Protein AF-A0A485KS91-F1 (afdb_monomer_lite)

Structure (mmCIF, N/CA/C/O backbone):
data_AF-A0A485KS91-F1
#
_entry.id   AF-A0A485KS91-F1
#
loop_
_atom_site.group_PDB
_atom_site.id
_atom_site.type_symbol
_atom_site.label_atom_id
_atom_site.label_alt_id
_atom_site.label_comp_id
_atom_site.label_asym_id
_atom_site.label_entity_id
_atom_site.label_seq_id
_atom_site.pdbx_PDB_ins_code
_atom_site.Cartn_x
_atom_site.Cartn_y
_atom_site.Cartn_z
_atom_site.occupancy
_atom_site.B_iso_or_equiv
_atom_site.auth_seq_id
_atom_site.auth_comp_id
_atom_site.auth_asym_id
_atom_site.auth_atom_id
_atom_site.pdbx_PDB_model_num
ATOM 1 N N . MET A 1 1 ? -3.637 -20.457 -7.584 1.00 30.22 1 MET A N 1
ATOM 2 C CA . MET A 1 1 ? -2.770 -21.429 -8.260 1.00 30.22 1 MET A CA 1
ATOM 3 C C . MET A 1 1 ? -2.243 -20.783 -9.524 1.00 30.22 1 MET A C 1
ATOM 5 O O . MET A 1 1 ? -2.980 -20.598 -10.478 1.00 30.22 1 MET A O 1
ATOM 9 N N . SER A 1 2 ? -0.973 -20.386 -9.481 1.00 27.83 2 SER A N 1
ATOM 10 C CA . SER A 1 2 ? -0.153 -20.321 -10.683 1.00 27.83 2 SER A CA 1
ATOM 11 C C . SER A 1 2 ? 0.082 -21.773 -11.087 1.00 27.83 2 SER A C 1
ATOM 13 O O . SER A 1 2 ? 0.839 -22.491 -10.432 1.00 27.83 2 SER A O 1
ATOM 15 N N . ALA A 1 3 ? -0.664 -22.243 -12.081 1.00 20.45 3 ALA A N 1
ATOM 16 C CA . ALA A 1 3 ? -0.279 -23.427 -12.821 1.00 20.45 3 ALA A CA 1
ATOM 17 C C . ALA A 1 3 ? 0.525 -22.928 -14.017 1.00 20.45 3 ALA A C 1
ATOM 19 O O . ALA A 1 3 ? 0.034 -22.234 -14.902 1.00 20.45 3 ALA A O 1
ATOM 20 N N . LYS A 1 4 ? 1.812 -23.235 -13.964 1.00 26.86 4 LYS A N 1
ATOM 21 C CA . LYS A 1 4 ? 2.816 -22.945 -14.972 1.00 26.86 4 LYS A CA 1
ATOM 22 C C . LYS A 1 4 ? 2.454 -23.697 -16.262 1.00 26.86 4 LYS A C 1
ATOM 24 O O . LYS A 1 4 ? 2.899 -24.825 -16.448 1.00 26.86 4 LYS A O 1
ATOM 29 N N . VAL A 1 5 ? 1.648 -23.092 -17.134 1.00 25.73 5 VAL A N 1
ATOM 30 C CA . VAL A 1 5 ? 1.474 -23.547 -18.522 1.00 25.73 5 VAL A CA 1
ATOM 31 C C . VAL A 1 5 ? 2.518 -22.821 -19.383 1.00 25.73 5 VAL A C 1
ATOM 33 O O . VAL A 1 5 ? 2.628 -21.599 -19.273 1.00 25.73 5 VAL A O 1
ATOM 36 N N . PRO A 1 6 ? 3.342 -23.516 -20.192 1.00 28.61 6 PRO A N 1
ATOM 37 C CA . PRO A 1 6 ? 4.528 -22.910 -20.802 1.00 28.61 6 PRO A CA 1
ATOM 38 C C . PRO A 1 6 ? 4.264 -21.980 -21.990 1.00 28.61 6 PRO A C 1
ATOM 40 O O . PRO A 1 6 ? 5.228 -21.443 -22.529 1.00 28.61 6 PRO A O 1
ATOM 43 N N . HIS A 1 7 ? 3.022 -21.773 -22.422 1.00 35.44 7 HIS A N 1
ATOM 44 C CA . HIS A 1 7 ? 2.763 -21.055 -23.663 1.00 35.44 7 HIS A CA 1
ATOM 45 C C . HIS A 1 7 ? 1.619 -20.049 -23.514 1.00 35.44 7 HIS A C 1
ATOM 47 O O . HIS A 1 7 ? 0.495 -20.399 -23.179 1.00 35.44 7 HIS A O 1
ATOM 53 N N . GLU A 1 8 ? 1.995 -18.795 -23.778 1.00 34.09 8 GLU A N 1
ATOM 54 C CA . GLU A 1 8 ? 1.166 -17.645 -24.147 1.00 34.09 8 GLU A CA 1
ATOM 55 C C . GLU A 1 8 ? 0.417 -16.907 -23.028 1.00 34.09 8 GLU A C 1
ATOM 57 O O . GLU A 1 8 ? -0.691 -17.233 -22.616 1.00 34.09 8 GLU A O 1
ATOM 62 N N . ARG A 1 9 ? 0.998 -15.762 -22.628 1.00 35.72 9 ARG A N 1
ATOM 63 C CA . ARG A 1 9 ? 0.325 -14.714 -21.840 1.00 35.72 9 ARG A CA 1
ATOM 64 C C . ARG A 1 9 ? -0.867 -14.056 -22.584 1.00 35.72 9 ARG A C 1
ATOM 66 O O . ARG A 1 9 ? -1.524 -13.193 -22.015 1.00 35.72 9 ARG A O 1
ATOM 73 N N . SER A 1 10 ? -1.155 -14.452 -23.828 1.00 37.03 10 SER A N 1
ATOM 74 C CA . SER A 1 10 ? -2.226 -13.889 -24.668 1.00 37.03 10 SER A CA 1
ATOM 75 C C . SER A 1 10 ? -3.634 -14.190 -24.134 1.00 37.03 10 SER A C 1
ATOM 77 O O . SER A 1 10 ? -4.524 -13.350 -24.232 1.00 37.03 10 SER A O 1
ATOM 79 N N . ASN A 1 11 ? -3.834 -15.345 -23.492 1.00 38.91 11 ASN A N 1
ATOM 80 C CA . ASN A 1 11 ? -5.163 -15.764 -23.025 1.00 38.91 11 ASN A CA 1
ATOM 81 C C . ASN A 1 11 ? -5.662 -15.001 -21.785 1.00 38.91 11 ASN A C 1
ATOM 83 O O . ASN A 1 11 ? -6.850 -15.044 -21.488 1.00 38.91 11 ASN A O 1
ATOM 87 N N . TYR A 1 12 ? -4.790 -14.286 -21.066 1.00 47.03 12 TYR A N 1
ATOM 88 C CA . TYR A 1 12 ? -5.179 -13.552 -19.852 1.00 47.03 12 TYR A CA 1
ATOM 89 C C . TYR A 1 12 ? -5.854 -12.211 -20.161 1.00 47.03 12 TYR A C 1
ATOM 91 O O . TYR A 1 12 ? -6.777 -11.802 -19.462 1.00 47.03 12 TYR A O 1
ATOM 99 N N . LEU A 1 13 ? -5.411 -11.531 -21.223 1.00 53.94 13 LEU A N 1
ATOM 100 C CA . LEU A 1 13 ? -6.015 -10.275 -21.678 1.00 53.94 13 LEU A CA 1
ATOM 101 C C . LEU A 1 13 ? -7.386 -10.510 -22.293 1.00 53.94 13 LEU A C 1
ATOM 103 O O . LEU A 1 13 ? -8.278 -9.687 -22.157 1.00 53.94 13 LEU A O 1
ATOM 107 N N . GLU A 1 14 ? -7.547 -11.648 -22.949 1.00 62.72 14 GLU A N 1
ATOM 108 C CA . GLU A 1 14 ? -8.769 -12.032 -23.629 1.00 62.72 14 GLU A CA 1
ATOM 109 C C . GLU A 1 14 ? -9.978 -12.077 -22.673 1.00 62.72 14 GLU A C 1
ATOM 111 O O . GLU A 1 14 ? -11.034 -11.555 -23.013 1.00 62.72 14 GLU A O 1
ATOM 116 N N . THR A 1 15 ? -9.816 -12.583 -21.445 1.00 64.38 15 THR A N 1
ATOM 117 C CA . THR A 1 15 ? -10.861 -12.542 -20.401 1.00 64.38 15 THR A CA 1
ATOM 118 C C . THR A 1 15 ? -11.229 -11.111 -19.999 1.00 64.38 15 THR A C 1
ATOM 120 O O . THR A 1 15 ? -12.407 -10.788 -19.863 1.00 64.38 15 THR A O 1
ATOM 123 N N . LEU A 1 16 ? -10.242 -10.223 -19.839 1.00 65.56 16 LEU A N 1
ATOM 124 C CA . LEU A 1 16 ? -10.481 -8.795 -19.582 1.00 65.56 16 LEU A CA 1
ATOM 125 C C . LEU A 1 16 ? -11.252 -8.153 -20.737 1.00 65.56 16 LEU A C 1
ATOM 127 O O . LEU A 1 16 ? -12.262 -7.493 -20.531 1.00 65.56 16 LEU A O 1
ATOM 131 N N . LEU A 1 17 ? -10.796 -8.396 -21.961 1.00 71.19 17 LEU A N 1
ATOM 132 C CA . LEU A 1 17 ? -11.349 -7.823 -23.182 1.00 71.19 17 LEU A CA 1
ATOM 133 C C . LEU A 1 17 ? -12.753 -8.364 -23.500 1.00 71.19 17 LEU A C 1
ATOM 135 O O . LEU A 1 17 ? -13.512 -7.674 -24.169 1.00 71.19 17 LEU A O 1
ATOM 139 N N . ARG A 1 18 ? -13.144 -9.542 -22.998 1.00 71.12 18 ARG A N 1
ATOM 140 C CA . ARG A 1 18 ? -14.531 -10.037 -23.073 1.00 71.12 18 ARG A CA 1
ATOM 141 C C . ARG A 1 18 ? -15.462 -9.401 -22.047 1.00 71.12 18 ARG A C 1
ATOM 143 O O . ARG A 1 18 ? -16.634 -9.229 -22.343 1.00 71.12 18 ARG A O 1
ATOM 150 N N . ASN A 1 19 ? -14.963 -9.039 -20.866 1.00 69.81 19 ASN A N 1
ATOM 151 C CA . ASN A 1 19 ? -15.796 -8.556 -19.756 1.00 69.81 19 ASN A CA 1
ATOM 152 C C . ASN A 1 19 ? -15.878 -7.020 -19.645 1.00 69.81 19 ASN A C 1
ATOM 154 O O . ASN A 1 19 ? -16.590 -6.496 -18.789 1.00 69.81 19 ASN A O 1
ATOM 158 N N . VAL A 1 20 ? -15.163 -6.288 -20.502 1.00 74.69 20 VAL A N 1
ATOM 159 C CA . VAL A 1 20 ? -15.198 -4.819 -20.576 1.00 74.69 20 VAL A CA 1
ATOM 160 C C . VAL A 1 20 ? -16.303 -4.358 -21.522 1.00 74.69 20 VAL A C 1
ATOM 162 O O . VAL A 1 20 ? -16.366 -4.840 -22.649 1.00 74.69 20 VAL A O 1
ATOM 165 N N . ASP A 1 21 ? -17.112 -3.380 -21.101 1.00 78.94 21 ASP A N 1
ATOM 166 C CA . ASP A 1 21 ? -18.030 -2.651 -21.987 1.00 78.94 21 ASP A CA 1
ATOM 167 C C . ASP A 1 21 ? -17.218 -1.818 -22.989 1.00 78.94 21 ASP A C 1
ATOM 169 O O . ASP A 1 21 ? -16.672 -0.759 -22.662 1.00 78.94 21 ASP A O 1
ATOM 173 N N . TRP A 1 22 ? -17.133 -2.305 -24.227 1.00 79.38 22 TRP A N 1
ATOM 174 C CA . TRP A 1 22 ? -16.358 -1.655 -25.281 1.00 79.38 22 TRP A CA 1
ATOM 175 C C . TRP A 1 22 ? -16.925 -0.310 -25.709 1.00 79.38 22 TRP A C 1
ATOM 177 O O . TRP A 1 22 ? -16.159 0.536 -26.164 1.00 79.38 22 TRP A O 1
ATOM 187 N N . THR A 1 23 ? -18.230 -0.080 -25.564 1.00 79.06 23 THR A N 1
ATOM 188 C CA . THR A 1 23 ? -18.823 1.206 -25.938 1.00 79.06 23 THR A CA 1
ATOM 189 C C . THR A 1 23 ? -18.396 2.298 -24.966 1.00 79.06 23 THR A C 1
ATOM 191 O O . THR A 1 23 ? -17.876 3.330 -25.398 1.00 79.06 23 THR A O 1
ATOM 194 N N . ALA A 1 24 ? -18.498 2.040 -23.659 1.00 78.00 24 ALA A N 1
ATOM 195 C CA . ALA A 1 24 ? -18.000 2.943 -22.626 1.00 78.00 24 ALA A CA 1
ATOM 196 C C . ALA A 1 24 ? -16.467 3.076 -22.675 1.00 78.00 24 ALA A C 1
ATOM 198 O O . ALA A 1 24 ? -15.927 4.181 -22.591 1.00 78.00 24 ALA A O 1
ATOM 199 N N . PHE A 1 25 ? -15.754 1.964 -22.877 1.00 74.94 25 PHE A N 1
ATOM 200 C CA . PHE A 1 25 ? -14.295 1.949 -22.948 1.00 74.94 25 PHE A CA 1
ATOM 201 C C . PHE A 1 25 ? -13.754 2.751 -24.135 1.00 74.94 25 PHE A C 1
ATOM 203 O O . PHE A 1 25 ? -12.851 3.567 -23.946 1.00 74.94 25 PHE A O 1
ATOM 210 N N . LEU A 1 26 ? -14.300 2.570 -25.343 1.00 78.12 26 LEU A N 1
ATOM 211 C CA . LEU A 1 26 ? -13.877 3.321 -26.530 1.00 78.12 26 LEU A CA 1
ATOM 212 C C . LEU A 1 26 ? -14.284 4.795 -26.451 1.00 78.12 26 LEU A C 1
ATOM 214 O O . LEU A 1 26 ? -13.538 5.643 -26.939 1.00 78.12 26 LEU A O 1
ATOM 218 N N . ALA A 1 27 ? -15.409 5.121 -25.808 1.00 77.44 27 ALA A N 1
ATOM 219 C CA . ALA A 1 27 ? -15.790 6.510 -25.561 1.00 77.44 27 ALA A CA 1
ATOM 220 C C . ALA A 1 27 ? -14.779 7.231 -24.651 1.00 77.44 27 ALA A C 1
ATOM 222 O O . ALA A 1 27 ? -14.440 8.384 -24.911 1.00 77.44 27 ALA A O 1
ATOM 223 N N . ALA A 1 28 ? -14.262 6.547 -23.625 1.00 70.88 28 ALA A N 1
ATOM 224 C CA . ALA A 1 28 ? -13.275 7.109 -22.704 1.00 70.88 28 ALA A CA 1
ATOM 225 C C . ALA A 1 28 ? -11.830 7.064 -23.243 1.00 70.88 28 ALA A C 1
ATOM 227 O O . ALA A 1 28 ? -11.060 7.992 -23.022 1.00 70.88 28 ALA A O 1
ATOM 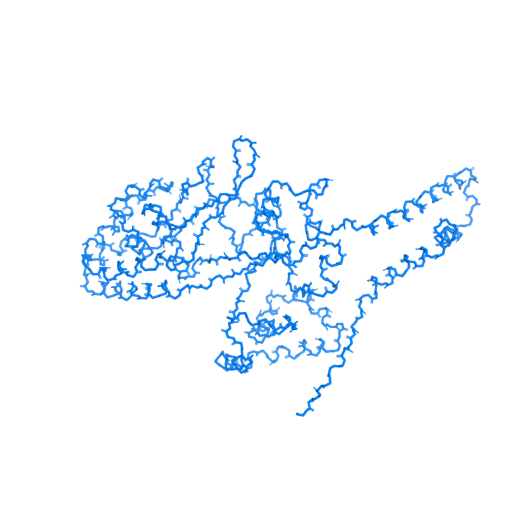228 N N . ASN A 1 29 ? -11.452 6.005 -23.969 1.00 68.31 29 ASN A N 1
ATOM 229 C CA . ASN A 1 29 ? -10.050 5.693 -24.279 1.00 68.31 29 ASN A CA 1
ATOM 230 C C . ASN A 1 29 ? -9.739 5.565 -25.778 1.00 68.31 29 ASN A C 1
ATOM 232 O O . ASN A 1 29 ? -8.608 5.235 -26.135 1.00 68.31 29 ASN A O 1
ATOM 236 N N . GLY A 1 30 ? -10.704 5.806 -26.670 1.00 68.38 30 GLY A N 1
ATOM 237 C CA . GLY A 1 30 ? -10.614 5.462 -28.093 1.00 68.38 30 GLY A CA 1
ATOM 238 C C . GLY A 1 30 ? -9.370 5.998 -28.803 1.00 68.38 30 GLY A C 1
ATOM 239 O O . GLY A 1 30 ? -8.715 5.251 -29.525 1.00 68.38 30 GLY A O 1
ATOM 240 N N . ALA A 1 31 ? -8.979 7.249 -28.543 1.00 62.94 31 ALA A N 1
ATOM 241 C CA . ALA A 1 31 ? -7.796 7.852 -29.164 1.00 62.94 31 ALA A CA 1
ATOM 242 C C . ALA A 1 31 ? -6.485 7.141 -28.769 1.00 62.94 31 ALA A C 1
ATOM 244 O O . ALA A 1 31 ? -5.656 6.835 -29.629 1.00 62.94 31 ALA A O 1
ATOM 245 N N . MET A 1 32 ? -6.307 6.832 -27.479 1.00 50.78 32 MET A N 1
ATOM 246 C CA . MET A 1 32 ? -5.124 6.115 -26.989 1.00 50.78 32 MET A CA 1
ATOM 247 C C . MET A 1 32 ? -5.156 4.634 -27.353 1.00 50.78 32 MET A C 1
ATOM 249 O O . MET A 1 32 ? -4.139 4.094 -27.782 1.00 50.78 32 MET A O 1
ATOM 253 N N . TRP A 1 33 ? -6.315 3.984 -27.238 1.00 64.19 33 TRP A N 1
ATOM 254 C CA . TRP A 1 33 ? -6.511 2.594 -27.651 1.00 64.19 33 TRP A CA 1
ATOM 255 C C . TRP A 1 33 ? -6.133 2.389 -29.119 1.00 64.19 33 TRP A C 1
ATOM 257 O O . TRP A 1 33 ? -5.4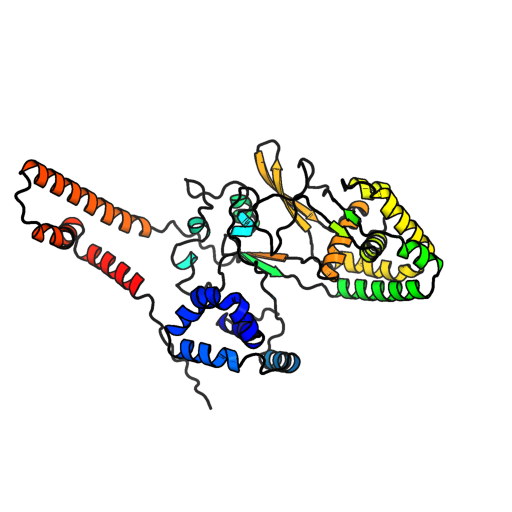27 1.438 -29.468 1.00 64.19 33 TRP A O 1
ATOM 267 N N . GLN A 1 34 ? -6.550 3.320 -29.977 1.00 65.25 34 GLN A N 1
ATOM 268 C CA . GLN A 1 34 ? -6.268 3.254 -31.399 1.00 65.25 34 GLN A CA 1
ATOM 269 C C . GLN A 1 34 ? -4.771 3.392 -31.684 1.00 65.25 34 GLN A C 1
ATOM 271 O O . GLN A 1 34 ? -4.213 2.565 -32.405 1.00 65.25 34 GLN A O 1
ATOM 276 N N . ALA A 1 35 ? -4.107 4.368 -31.059 1.00 50.16 35 ALA A N 1
ATOM 277 C CA . ALA A 1 35 ? -2.671 4.589 -31.212 1.00 50.16 35 ALA A CA 1
ATOM 278 C C . ALA A 1 35 ? -1.809 3.444 -30.650 1.00 50.16 35 ALA A C 1
ATOM 280 O O . ALA A 1 35 ? -0.786 3.099 -31.238 1.00 50.16 35 ALA A O 1
ATOM 281 N N . ALA A 1 36 ? -2.205 2.863 -29.515 1.00 45.59 36 ALA A N 1
ATOM 282 C CA . ALA A 1 36 ? -1.396 1.888 -28.791 1.00 45.59 36 ALA A CA 1
ATOM 283 C C . ALA A 1 36 ? -1.612 0.438 -29.249 1.00 45.59 36 ALA A C 1
ATOM 285 O O . ALA A 1 36 ? -0.666 -0.347 -29.221 1.00 45.59 36 ALA A O 1
ATOM 286 N N . VAL A 1 37 ? -2.841 0.070 -29.631 1.00 59.88 37 VAL A N 1
ATOM 287 C CA . VAL A 1 37 ? -3.222 -1.332 -29.872 1.00 59.88 37 VAL A CA 1
ATOM 288 C C . VAL A 1 37 ? -3.917 -1.511 -31.219 1.00 59.88 37 VAL A C 1
ATOM 290 O O . VAL A 1 37 ? -3.497 -2.356 -32.009 1.00 59.88 37 VAL A O 1
ATOM 293 N N . ALA A 1 38 ? -4.947 -0.715 -31.529 1.00 64.31 38 ALA A N 1
ATOM 294 C CA . ALA A 1 38 ? -5.776 -0.991 -32.705 1.00 64.31 38 ALA A CA 1
ATOM 295 C C . ALA A 1 38 ? -5.016 -0.823 -34.031 1.00 64.31 38 ALA A C 1
ATOM 297 O O . ALA A 1 38 ? -5.179 -1.647 -34.923 1.00 64.31 38 ALA A O 1
ATOM 298 N N . ILE A 1 39 ? -4.141 0.183 -34.163 1.00 68.50 39 ILE A N 1
ATOM 299 C CA . ILE A 1 39 ? -3.319 0.350 -35.374 1.00 68.50 39 ILE A CA 1
ATOM 300 C C . ILE A 1 39 ? -2.441 -0.879 -35.618 1.00 68.50 39 ILE A C 1
ATOM 302 O O . ILE A 1 39 ? -2.322 -1.307 -36.760 1.00 68.50 39 ILE A O 1
ATOM 306 N N . ALA A 1 40 ? -1.866 -1.470 -34.566 1.00 63.19 40 ALA A N 1
ATOM 307 C CA . ALA A 1 40 ? -1.045 -2.671 -34.696 1.00 63.19 40 ALA A CA 1
ATOM 308 C C . ALA A 1 40 ? -1.878 -3.892 -35.120 1.00 63.19 40 ALA A C 1
ATOM 310 O O . ALA A 1 40 ? -1.431 -4.676 -35.952 1.00 63.19 40 ALA A O 1
ATOM 311 N N . LEU A 1 41 ? -3.099 -4.031 -34.595 1.00 66.38 41 LEU A N 1
ATOM 312 C CA . LEU A 1 41 ? -4.017 -5.117 -34.957 1.00 66.38 41 LEU A CA 1
ATOM 313 C C . LEU A 1 41 ? -4.583 -4.971 -36.376 1.00 66.38 41 LEU A C 1
ATOM 315 O O . LEU A 1 41 ? -4.765 -5.968 -37.063 1.00 66.38 41 LEU A O 1
ATOM 319 N N . LEU A 1 42 ? -4.793 -3.745 -36.860 1.00 72.69 42 LEU A N 1
ATOM 320 C CA . LEU A 1 42 ? -5.222 -3.486 -38.241 1.00 72.69 42 LEU A CA 1
ATOM 321 C C . LEU A 1 42 ? -4.170 -3.881 -39.291 1.00 72.69 42 LEU A C 1
ATOM 323 O O . LEU A 1 42 ? -4.496 -3.949 -40.475 1.00 72.69 42 LEU A O 1
ATOM 327 N N . LEU A 1 43 ? -2.920 -4.143 -38.888 1.00 70.50 43 LEU A N 1
ATOM 328 C CA . LEU A 1 43 ? -1.870 -4.616 -39.798 1.00 70.50 43 LEU A CA 1
ATOM 329 C C . LEU A 1 43 ? -2.071 -6.074 -40.233 1.00 70.50 43 LEU A C 1
ATOM 331 O O . LEU A 1 43 ? -1.440 -6.502 -41.199 1.00 70.50 43 LEU A O 1
ATOM 335 N N . THR A 1 44 ? -2.919 -6.839 -39.542 1.00 70.50 44 THR A N 1
ATOM 336 C CA . THR A 1 44 ? -3.222 -8.233 -39.879 1.00 70.50 44 THR A CA 1
ATOM 337 C C . THR A 1 44 ? -4.709 -8.413 -40.163 1.00 70.50 44 THR A C 1
ATOM 339 O O . THR A 1 44 ? -5.561 -7.737 -39.589 1.00 70.50 44 THR A O 1
ATOM 342 N N . VAL A 1 45 ? -5.036 -9.346 -41.062 1.00 76.06 45 VAL A N 1
ATOM 343 C CA . VAL A 1 45 ? -6.435 -9.671 -41.388 1.00 76.06 45 VAL A CA 1
ATOM 344 C C . VAL A 1 45 ? -7.149 -10.194 -40.139 1.00 76.06 45 VAL A C 1
ATOM 346 O O . VAL A 1 45 ? -8.205 -9.676 -39.784 1.00 76.06 45 VAL A O 1
ATOM 349 N N . ASP A 1 46 ? -6.509 -11.106 -39.404 1.00 70.88 46 ASP A N 1
ATOM 350 C CA . ASP A 1 46 ? -7.040 -11.660 -38.154 1.00 70.88 46 ASP A CA 1
ATOM 351 C C . ASP A 1 46 ? -7.242 -10.584 -37.078 1.00 70.88 46 ASP A C 1
ATOM 353 O O . ASP A 1 46 ? -8.247 -10.592 -36.374 1.00 70.88 46 ASP A O 1
ATOM 357 N N . GLY A 1 47 ? -6.323 -9.619 -36.963 1.00 69.88 47 GLY A N 1
ATOM 358 C CA . GLY A 1 47 ? -6.441 -8.520 -36.004 1.00 69.88 47 GLY A CA 1
ATOM 359 C C . GLY A 1 47 ? -7.529 -7.516 -36.390 1.00 69.88 47 GLY A C 1
ATOM 360 O O . GLY A 1 47 ? -8.236 -7.016 -35.516 1.00 69.88 47 GLY A O 1
ATOM 361 N N . SER A 1 48 ? -7.724 -7.269 -37.688 1.00 73.06 48 SER A N 1
ATOM 362 C CA . SER A 1 48 ? -8.829 -6.443 -38.190 1.00 73.06 48 SER A CA 1
ATOM 363 C C . SER A 1 48 ? -10.195 -7.090 -37.947 1.00 73.06 48 SER A C 1
ATOM 365 O O . SER A 1 48 ? -11.134 -6.400 -37.551 1.00 73.06 48 SER A O 1
ATOM 367 N N . GLN A 1 49 ? -10.285 -8.413 -38.103 1.00 76.81 49 GLN A N 1
ATOM 368 C CA . GLN A 1 49 ? -11.490 -9.179 -37.805 1.00 76.81 49 GLN A CA 1
ATOM 369 C C . GLN A 1 49 ? -11.745 -9.229 -36.296 1.00 76.81 49 GLN A C 1
ATOM 371 O O . GLN A 1 49 ? -12.841 -8.909 -35.853 1.00 76.81 49 GLN A O 1
ATOM 376 N N . TRP A 1 50 ? -10.714 -9.488 -35.489 1.00 76.56 50 TRP A N 1
ATOM 377 C CA . TRP A 1 50 ? -10.810 -9.432 -34.030 1.00 76.56 50 TRP A CA 1
ATOM 378 C C . TRP A 1 50 ? -11.291 -8.053 -33.549 1.00 76.56 50 TRP A C 1
ATOM 380 O O . TRP A 1 50 ? -12.177 -7.979 -32.707 1.00 76.56 50 TRP A O 1
ATOM 390 N N . LEU A 1 51 ? -10.789 -6.947 -34.113 1.00 74.81 51 LEU A N 1
ATOM 391 C CA . LEU A 1 51 ? -11.264 -5.596 -33.775 1.00 74.81 51 LEU A CA 1
ATOM 392 C C . LEU A 1 51 ? -12.734 -5.357 -34.146 1.00 74.81 51 LEU A C 1
ATOM 394 O O . LEU A 1 51 ? -13.408 -4.601 -33.447 1.00 74.81 51 LEU A O 1
ATOM 398 N N . ALA A 1 52 ? -13.217 -5.971 -35.228 1.00 75.00 52 ALA A N 1
ATOM 399 C CA . ALA A 1 52 ? -14.615 -5.891 -35.638 1.00 75.00 52 ALA A CA 1
ATOM 400 C C . ALA A 1 52 ? -15.525 -6.743 -34.739 1.00 75.00 52 ALA A C 1
ATOM 402 O O . ALA A 1 52 ? -16.624 -6.313 -34.403 1.00 75.00 52 ALA A O 1
ATOM 403 N N . ASP A 1 53 ? -15.048 -7.909 -34.303 1.00 74.69 53 ASP A N 1
ATOM 404 C CA . ASP A 1 53 ? -15.828 -8.860 -33.510 1.00 74.69 53 ASP A CA 1
ATOM 405 C C . ASP A 1 53 ? -15.929 -8.442 -32.032 1.00 74.69 53 ASP A C 1
ATOM 407 O O . ASP A 1 53 ? -16.948 -8.685 -31.388 1.00 74.69 53 ASP A O 1
ATOM 411 N N . ARG A 1 54 ? -14.913 -7.771 -31.467 1.00 73.75 54 ARG A N 1
ATOM 412 C CA . ARG A 1 54 ? -14.859 -7.465 -30.020 1.00 73.75 54 ARG A CA 1
ATOM 413 C C . ARG A 1 54 ? -16.003 -6.618 -29.466 1.00 73.75 54 ARG A C 1
ATOM 415 O O . ARG A 1 54 ? -16.509 -6.989 -28.409 1.00 73.75 54 ARG A O 1
ATOM 422 N N . PRO A 1 55 ? -16.438 -5.525 -30.117 1.00 67.31 55 PRO A N 1
ATOM 423 C CA . PRO A 1 55 ? -17.580 -4.751 -29.637 1.00 67.31 55 PRO A CA 1
ATOM 424 C C . PRO A 1 55 ? -18.888 -5.554 -29.609 1.00 67.31 55 PRO A C 1
ATOM 426 O O . PRO A 1 55 ? -19.798 -5.191 -28.873 1.00 67.31 55 PRO A O 1
ATOM 429 N N . HIS A 1 56 ? -18.983 -6.626 -30.404 1.00 65.06 56 HIS A N 1
ATOM 430 C CA . HIS A 1 56 ? -20.156 -7.495 -30.488 1.00 65.06 56 HIS A CA 1
ATOM 431 C C . HIS A 1 56 ? -20.060 -8.718 -29.565 1.00 65.06 56 HIS A C 1
ATOM 433 O O . HIS A 1 56 ? -21.072 -9.113 -29.001 1.00 65.06 56 HIS A O 1
ATOM 439 N N . ALA A 1 57 ? -18.854 -9.260 -29.368 1.00 62.53 57 ALA A N 1
ATOM 440 C CA . ALA A 1 57 ? -18.568 -10.415 -28.512 1.00 62.53 57 ALA A CA 1
ATOM 441 C C . ALA A 1 57 ? -18.244 -10.047 -27.047 1.00 62.53 57 ALA A C 1
ATOM 443 O O . ALA A 1 57 ? -17.707 -10.850 -26.280 1.00 62.53 57 ALA A O 1
ATOM 444 N N . SER A 1 58 ? -18.499 -8.798 -26.665 1.00 66.50 58 SER A N 1
ATOM 445 C CA . SER A 1 58 ? -18.290 -8.281 -25.317 1.00 66.50 58 SER A CA 1
ATOM 446 C C . SER A 1 58 ? -19.508 -8.542 -24.441 1.00 66.50 58 SER A C 1
ATOM 448 O O . SER A 1 58 ? -20.639 -8.340 -24.871 1.00 66.50 58 SER A O 1
ATOM 450 N N . GLN A 1 59 ? -19.264 -8.980 -23.204 1.00 67.62 59 GLN A N 1
ATOM 451 C CA . GLN A 1 59 ? -20.280 -9.293 -22.198 1.00 67.62 59 GLN A CA 1
ATOM 452 C C . GLN A 1 59 ? -21.301 -10.354 -22.654 1.00 67.62 59 GLN A C 1
ATOM 454 O O . GLN A 1 59 ? -22.420 -10.394 -22.151 1.00 67.62 59 GLN A O 1
ATOM 459 N N . GLU A 1 60 ? -20.921 -11.235 -23.590 1.00 71.19 60 GLU A N 1
ATOM 460 C CA . GLU A 1 60 ? -21.784 -12.335 -24.053 1.00 71.19 60 GLU A CA 1
ATOM 461 C C . GLU A 1 60 ? -22.111 -13.338 -22.939 1.00 71.19 60 GLU A C 1
ATOM 463 O O . GLU A 1 60 ? -23.185 -13.939 -22.937 1.00 71.19 60 GLU A O 1
ATOM 468 N N . LEU A 1 61 ? -21.186 -13.519 -21.993 1.00 72.25 61 LEU A N 1
ATOM 469 C CA . LEU A 1 61 ? -21.347 -14.408 -20.850 1.00 72.25 61 LEU A CA 1
ATOM 470 C C . LEU A 1 61 ? -21.686 -13.601 -19.598 1.00 72.25 61 LEU A C 1
ATOM 472 O O . LEU A 1 61 ? -21.128 -12.530 -19.350 1.00 72.25 61 LEU A O 1
ATOM 476 N N . SER A 1 62 ? -22.588 -14.146 -18.778 1.00 77.12 62 SER A N 1
ATOM 477 C CA . SER A 1 62 ? -22.755 -13.656 -17.412 1.00 77.12 62 SER A CA 1
ATOM 478 C C . SER A 1 62 ? -21.477 -13.922 -16.609 1.00 77.12 62 SER A C 1
ATOM 480 O O . SER A 1 62 ? -20.679 -14.792 -16.960 1.00 77.12 62 SER A O 1
ATOM 482 N N . VAL A 1 63 ? -21.280 -13.205 -15.499 1.00 72.44 63 VAL A N 1
ATOM 483 C CA . VAL A 1 63 ? -20.108 -13.425 -14.632 1.00 72.44 63 VAL A CA 1
ATOM 484 C C . VAL A 1 63 ? -20.038 -14.882 -14.158 1.00 72.44 63 VAL A C 1
ATOM 486 O O . VAL A 1 63 ? -18.956 -15.462 -14.133 1.00 72.44 63 VAL A O 1
ATOM 489 N N . ASP A 1 64 ? -21.180 -15.495 -13.839 1.00 74.94 64 ASP A N 1
ATOM 490 C CA . ASP A 1 64 ? -21.239 -16.887 -13.383 1.00 74.94 64 ASP A CA 1
ATOM 491 C C . ASP A 1 64 ? -20.900 -17.878 -14.511 1.00 74.94 64 ASP A C 1
ATOM 493 O O . ASP A 1 64 ? -20.180 -18.853 -14.278 1.00 74.94 64 ASP A O 1
ATOM 497 N N . ASP A 1 65 ? -21.345 -17.605 -15.742 1.00 78.00 65 ASP A N 1
ATOM 498 C CA . ASP A 1 65 ? -21.043 -18.437 -16.913 1.00 78.00 65 ASP A CA 1
ATOM 499 C C . ASP A 1 65 ? -19.583 -18.295 -17.360 1.00 78.00 65 ASP A C 1
ATOM 501 O O . ASP A 1 65 ? -18.954 -19.284 -17.736 1.00 78.00 65 ASP A O 1
ATOM 505 N N . GLU A 1 66 ? -19.006 -17.094 -17.259 1.00 73.62 66 GLU A N 1
ATOM 506 C CA . GLU A 1 66 ? -17.580 -16.862 -17.498 1.00 73.62 66 GLU A CA 1
ATOM 507 C C . GLU A 1 66 ? -16.744 -17.587 -16.436 1.00 73.62 66 GLU A C 1
ATOM 509 O O . GLU A 1 66 ? -15.784 -18.278 -16.767 1.00 73.62 66 GLU A O 1
ATOM 514 N N . VAL A 1 67 ? -17.128 -17.529 -15.155 1.00 72.12 67 VAL A N 1
ATOM 515 C CA . VAL A 1 67 ? -16.456 -18.297 -14.093 1.00 72.12 67 VAL A CA 1
ATOM 516 C C . VAL A 1 67 ? -16.559 -19.800 -14.356 1.00 72.12 67 V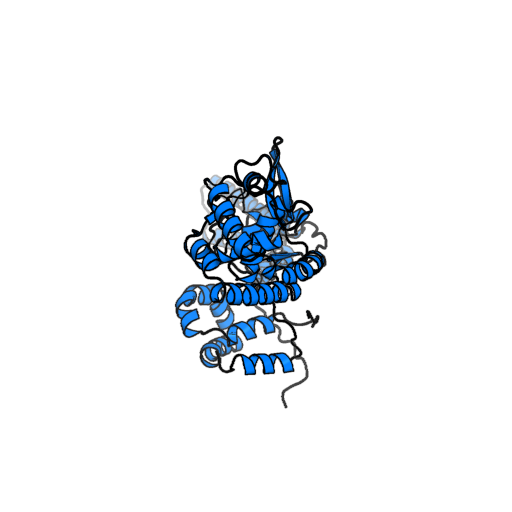AL A C 1
ATOM 518 O O . VAL A 1 67 ? -15.561 -20.510 -14.200 1.00 72.12 67 VAL A O 1
ATOM 521 N N . ALA A 1 68 ? -17.715 -20.302 -14.795 1.00 76.69 68 ALA A N 1
ATOM 522 C CA . ALA A 1 68 ? -17.885 -21.703 -15.167 1.00 76.69 68 ALA A CA 1
ATOM 523 C C . ALA A 1 68 ? -16.994 -22.081 -16.362 1.00 76.69 68 ALA A C 1
ATOM 525 O O . ALA A 1 68 ? -16.273 -23.079 -16.293 1.00 76.69 68 ALA A O 1
ATOM 526 N N . PHE A 1 69 ? -16.965 -21.253 -17.410 1.00 74.06 69 PHE A N 1
ATOM 527 C CA . PHE A 1 69 ? -16.107 -21.417 -18.583 1.00 74.06 69 PHE A CA 1
ATOM 528 C C . PHE A 1 69 ? -14.622 -21.445 -18.196 1.00 74.06 69 PHE A C 1
ATOM 530 O O . PHE A 1 69 ? -13.912 -22.396 -18.528 1.00 74.06 69 PHE A O 1
ATOM 537 N N . LEU A 1 70 ? -14.155 -20.480 -17.403 1.00 69.19 70 LEU A N 1
ATOM 538 C CA . LEU A 1 70 ? -12.780 -20.436 -16.900 1.00 69.19 70 LEU A CA 1
ATOM 539 C C . LEU A 1 70 ? -12.459 -21.650 -16.008 1.00 69.19 70 LEU A C 1
ATOM 541 O O . LEU A 1 70 ? -11.351 -22.189 -16.063 1.00 69.19 70 LEU A O 1
ATOM 545 N N . THR A 1 71 ? -13.438 -22.149 -15.248 1.00 67.25 71 THR A N 1
ATOM 546 C CA . THR A 1 71 ? -13.297 -23.369 -14.437 1.00 67.25 71 THR A CA 1
ATOM 547 C C . THR A 1 71 ? -13.134 -24.618 -15.313 1.00 67.25 71 THR A C 1
ATOM 549 O O . THR A 1 71 ? -12.334 -25.493 -14.973 1.00 67.25 71 THR A O 1
ATOM 552 N N . THR A 1 72 ? -13.802 -24.696 -16.475 1.00 71.62 72 THR A N 1
ATOM 553 C CA . THR A 1 72 ? -13.579 -25.792 -17.445 1.00 71.62 72 THR A CA 1
ATOM 554 C C . THR A 1 72 ? -12.156 -25.797 -18.010 1.00 71.62 72 THR A C 1
ATOM 556 O O . THR A 1 72 ? -11.607 -26.862 -18.289 1.00 71.62 72 THR A O 1
ATOM 559 N N . LEU A 1 73 ? -11.518 -24.624 -18.081 1.00 66.19 73 LEU A N 1
ATOM 560 C CA . LEU A 1 73 ? -10.123 -24.447 -18.495 1.00 66.19 73 LEU A CA 1
ATOM 561 C C . LEU A 1 73 ? -9.113 -24.712 -17.360 1.00 66.19 73 LEU A C 1
ATOM 563 O O . LEU A 1 73 ? -7.927 -24.429 -17.515 1.00 66.19 73 LEU A O 1
ATOM 567 N N . GLN A 1 74 ? -9.562 -25.253 -16.218 1.00 59.84 74 GLN A N 1
ATOM 568 C CA . GLN A 1 74 ? -8.753 -25.504 -15.016 1.00 59.84 74 GLN A CA 1
ATOM 569 C C . GLN A 1 74 ? -8.104 -24.237 -14.420 1.00 59.84 74 GLN A C 1
ATOM 571 O O . GLN A 1 74 ? -7.136 -24.322 -13.653 1.00 59.84 74 GLN A O 1
ATOM 576 N N . LEU A 1 75 ? -8.641 -23.049 -14.725 1.00 51.72 75 LEU A N 1
ATOM 577 C CA . LEU A 1 75 ? -8.192 -21.797 -14.125 1.00 51.72 75 LEU A CA 1
ATOM 578 C C . LEU A 1 75 ? -8.772 -21.676 -12.715 1.00 51.72 75 LEU A C 1
ATOM 580 O O . LEU A 1 75 ? -9.976 -21.598 -12.507 1.00 51.72 75 LEU A O 1
ATOM 584 N N . THR A 1 76 ? -7.886 -21.670 -11.724 1.00 47.44 76 THR A N 1
ATOM 585 C CA . THR A 1 76 ? -8.247 -21.716 -10.294 1.00 47.44 76 THR A CA 1
ATOM 586 C C . THR A 1 76 ? -7.896 -20.430 -9.544 1.00 47.44 76 THR A C 1
ATOM 588 O O . THR A 1 76 ? -8.162 -20.314 -8.348 1.00 47.44 76 THR A O 1
ATOM 591 N N . ARG A 1 77 ? -7.246 -19.462 -10.205 1.00 45.22 77 ARG A N 1
ATOM 592 C CA . ARG A 1 77 ? -6.917 -18.146 -9.638 1.00 45.22 77 ARG A CA 1
ATOM 593 C C . ARG A 1 77 ? -6.780 -17.109 -10.744 1.00 45.22 77 ARG A C 1
ATOM 595 O O . ARG A 1 77 ? -6.041 -17.333 -11.696 1.00 45.22 77 ARG A O 1
ATOM 602 N N . TYR A 1 78 ? -7.427 -15.969 -10.542 1.00 50.97 78 TYR A N 1
ATOM 603 C CA . TYR A 1 78 ? -7.273 -14.759 -11.338 1.00 50.97 78 TYR A CA 1
ATOM 604 C C . TYR A 1 78 ? -6.677 -13.670 -10.435 1.00 50.97 78 TYR A C 1
ATOM 606 O O . TYR A 1 78 ? -7.166 -13.465 -9.324 1.00 50.97 78 TYR A O 1
ATOM 614 N N . GLU A 1 79 ? -5.575 -13.046 -10.850 1.00 48.59 79 GLU A N 1
ATOM 615 C CA . GLU A 1 79 ? -4.842 -12.045 -10.062 1.00 48.59 79 GLU A CA 1
ATOM 616 C C . GLU A 1 79 ? -4.700 -10.780 -10.905 1.00 48.59 79 GLU A C 1
ATOM 618 O O . GLU A 1 79 ? -4.175 -10.830 -12.018 1.00 48.59 79 GLU A O 1
ATOM 623 N N . LEU A 1 80 ? -5.239 -9.670 -10.398 1.00 51.78 80 LEU A N 1
ATOM 624 C CA . LEU A 1 80 ? -5.212 -8.388 -11.091 1.00 51.78 80 LEU A CA 1
ATOM 625 C C . LEU A 1 80 ? -3.807 -7.789 -11.013 1.00 51.78 80 LEU A C 1
ATOM 627 O O . LEU A 1 80 ? -3.183 -7.769 -9.949 1.00 51.78 80 LEU A O 1
ATOM 631 N N . GLN A 1 81 ? -3.329 -7.293 -12.151 1.00 51.94 81 GLN A N 1
ATOM 632 C CA . GLN A 1 81 ? -2.145 -6.444 -12.188 1.00 51.94 81 GLN A CA 1
ATOM 633 C C . GLN A 1 81 ? -2.535 -5.037 -11.739 1.00 51.94 81 GLN A C 1
ATOM 635 O O . GLN A 1 81 ? -3.549 -4.507 -12.198 1.00 51.94 81 GLN A O 1
ATOM 640 N N . TYR A 1 82 ? -1.727 -4.440 -10.866 1.00 47.44 82 TYR A N 1
ATOM 641 C CA . TYR A 1 82 ? -1.871 -3.031 -10.514 1.00 47.44 82 TYR A CA 1
ATOM 642 C C . TYR A 1 82 ? -1.331 -2.175 -11.670 1.00 47.44 82 TYR A C 1
ATOM 644 O O . TYR A 1 82 ? -0.239 -2.450 -12.170 1.00 47.44 82 TYR A O 1
ATOM 652 N N . ARG A 1 83 ? -2.093 -1.177 -12.127 1.00 46.75 83 ARG A N 1
ATOM 653 C CA . ARG A 1 83 ? -1.718 -0.263 -13.222 1.00 46.75 83 ARG A CA 1
ATOM 654 C C . ARG A 1 83 ? -2.201 1.143 -12.878 1.00 46.75 83 ARG A C 1
ATOM 656 O O . ARG A 1 83 ? -3.353 1.253 -12.474 1.00 46.75 83 ARG A O 1
ATOM 663 N N . ASN A 1 84 ? -1.386 2.176 -13.112 1.00 43.44 84 ASN A N 1
ATOM 664 C CA . ASN A 1 84 ? -1.776 3.579 -12.927 1.00 43.44 84 ASN A CA 1
ATOM 665 C C . ASN A 1 84 ? -2.296 4.236 -14.220 1.00 43.44 84 ASN A C 1
ATOM 667 O O . ASN A 1 84 ? -1.956 3.825 -15.337 1.00 43.44 84 ASN A O 1
ATOM 671 N N . GLU A 1 85 ? -3.115 5.284 -14.083 1.00 38.59 85 GLU A N 1
ATOM 672 C CA . GLU A 1 85 ? -3.567 6.135 -15.192 1.00 38.59 85 GLU A CA 1
ATOM 673 C C . GLU A 1 85 ? -2.494 7.176 -15.510 1.00 38.59 85 GLU A C 1
ATOM 675 O O . GLU A 1 85 ? -2.557 8.320 -15.092 1.00 38.59 85 GLU A O 1
ATOM 680 N N . ILE A 1 86 ? -1.489 6.760 -16.283 1.00 45.22 86 ILE A N 1
ATOM 681 C CA . ILE A 1 86 ? -0.629 7.658 -17.069 1.00 45.22 86 ILE A CA 1
ATOM 682 C C . ILE A 1 86 ? 0.075 8.741 -16.229 1.00 45.22 86 ILE A C 1
ATOM 684 O O . ILE A 1 86 ? -0.325 9.901 -16.213 1.00 45.22 86 ILE A O 1
ATOM 688 N N . ALA A 1 87 ? 1.238 8.413 -15.665 1.00 36.50 87 ALA A N 1
ATOM 689 C CA . ALA A 1 87 ? 2.220 9.437 -15.311 1.00 36.50 87 ALA A CA 1
ATOM 690 C C . ALA A 1 87 ? 3.648 8.872 -15.305 1.00 36.50 87 ALA A C 1
ATOM 692 O O . ALA A 1 87 ? 4.131 8.351 -14.307 1.00 36.50 87 ALA A O 1
ATOM 693 N N . ALA A 1 88 ? 4.368 9.043 -16.417 1.00 34.94 88 ALA A N 1
ATOM 694 C CA . ALA A 1 88 ? 5.828 9.082 -16.379 1.00 34.94 88 ALA A CA 1
ATOM 695 C C . ALA A 1 88 ? 6.251 10.504 -15.981 1.00 34.94 88 ALA A C 1
ATOM 697 O O . ALA A 1 88 ? 6.678 11.294 -16.822 1.00 34.94 88 ALA A O 1
ATOM 698 N N . ALA A 1 89 ? 6.056 10.856 -14.713 1.00 31.47 89 ALA A N 1
ATOM 699 C CA . ALA A 1 89 ? 6.629 12.061 -14.137 1.00 31.47 89 ALA A CA 1
ATOM 700 C C . ALA A 1 89 ? 7.886 11.663 -13.361 1.00 31.47 89 ALA A C 1
ATOM 702 O O . ALA A 1 89 ? 7.833 10.898 -12.401 1.00 31.47 89 ALA A O 1
ATOM 703 N N . ILE A 1 90 ? 9.031 12.149 -13.833 1.00 35.00 90 ILE A N 1
ATOM 704 C CA . ILE A 1 90 ? 10.322 11.979 -13.174 1.00 35.00 90 ILE A CA 1
ATOM 705 C C . ILE A 1 90 ? 10.511 13.218 -12.300 1.00 35.00 90 ILE A C 1
ATOM 707 O O . ILE A 1 90 ? 10.784 14.299 -12.819 1.00 35.00 90 ILE A O 1
ATOM 711 N N . THR A 1 91 ? 10.341 13.071 -10.990 1.00 37.16 91 THR A N 1
ATOM 712 C CA . THR A 1 91 ? 10.902 14.017 -10.020 1.00 37.16 91 THR A CA 1
ATOM 713 C C . THR A 1 91 ? 11.797 13.271 -9.040 1.00 37.16 91 THR A C 1
ATOM 715 O O . THR A 1 91 ? 11.614 12.076 -8.801 1.00 37.16 91 THR A O 1
ATOM 718 N N . ASP A 1 92 ? 12.787 13.987 -8.506 1.00 41.78 92 ASP A N 1
ATOM 719 C CA . ASP A 1 92 ? 13.962 13.466 -7.795 1.00 41.78 92 ASP A CA 1
ATOM 720 C C . ASP A 1 92 ? 13.676 12.618 -6.541 1.00 41.78 92 ASP A C 1
ATOM 722 O O . ASP A 1 92 ? 14.625 12.153 -5.923 1.00 41.78 92 ASP A O 1
ATOM 726 N N . HIS A 1 93 ? 12.416 12.415 -6.137 1.00 42.06 93 HIS A N 1
ATOM 727 C CA . HIS A 1 93 ? 12.053 11.739 -4.883 1.00 42.06 93 HIS A CA 1
ATOM 728 C C . HIS A 1 93 ? 11.399 10.357 -5.107 1.00 42.06 93 HIS A C 1
ATOM 730 O O . HIS A 1 93 ? 11.780 9.404 -4.430 1.00 42.06 93 HIS A O 1
ATOM 736 N N . ASP A 1 94 ? 10.535 10.203 -6.125 1.00 45.41 94 ASP A N 1
ATOM 737 C CA . ASP A 1 94 ? 9.735 8.978 -6.369 1.00 45.41 94 ASP A CA 1
ATOM 738 C C . ASP A 1 94 ? 9.955 8.324 -7.750 1.00 45.41 94 ASP A C 1
ATOM 740 O O . ASP A 1 94 ? 9.299 7.338 -8.112 1.00 45.41 94 ASP A O 1
ATOM 744 N N . ALA A 1 95 ? 10.913 8.837 -8.535 1.00 44.00 95 ALA A N 1
ATOM 745 C CA . ALA A 1 95 ? 11.157 8.435 -9.925 1.00 44.00 95 ALA A CA 1
ATOM 746 C C . ALA A 1 95 ? 11.330 6.919 -10.135 1.00 44.00 95 ALA A C 1
ATOM 748 O O . ALA A 1 95 ? 10.970 6.400 -11.192 1.00 44.00 95 ALA A O 1
ATOM 749 N N . ALA A 1 96 ? 11.862 6.193 -9.148 1.00 45.00 96 ALA A N 1
ATOM 750 C CA . ALA A 1 96 ? 12.150 4.772 -9.290 1.00 45.00 96 ALA A CA 1
ATOM 751 C C . ALA A 1 96 ? 10.880 3.906 -9.353 1.00 45.00 96 ALA A C 1
ATOM 753 O O . ALA A 1 96 ? 10.814 3.010 -10.190 1.00 45.00 96 ALA A O 1
ATOM 754 N N . LEU A 1 97 ? 9.860 4.178 -8.528 1.00 45.94 97 LEU A N 1
ATOM 755 C CA . LEU A 1 97 ? 8.615 3.399 -8.555 1.00 45.94 97 LEU A CA 1
ATOM 756 C C . LEU A 1 97 ? 7.713 3.820 -9.723 1.00 45.94 97 LEU A C 1
ATOM 758 O O . LEU A 1 97 ? 7.164 2.952 -10.401 1.00 45.94 97 LEU A O 1
ATOM 762 N N . CYS A 1 98 ? 7.619 5.124 -10.015 1.00 43.06 98 CYS A N 1
ATOM 763 C CA . CYS A 1 98 ? 6.797 5.626 -11.125 1.00 43.06 98 CYS A CA 1
ATOM 764 C C . CYS A 1 98 ? 7.372 5.198 -12.499 1.00 43.06 98 CYS A C 1
ATOM 766 O O . CYS A 1 98 ? 6.625 5.004 -13.456 1.00 43.06 98 CYS A O 1
ATOM 768 N N . ALA A 1 99 ? 8.685 4.931 -12.602 1.00 40.78 99 ALA A N 1
ATOM 769 C CA . ALA A 1 99 ? 9.310 4.383 -13.812 1.00 40.78 99 ALA A CA 1
ATOM 770 C C . ALA A 1 99 ? 9.097 2.869 -14.030 1.00 40.78 99 ALA A C 1
ATOM 772 O O . ALA A 1 99 ? 9.336 2.378 -15.138 1.00 40.78 99 ALA A O 1
ATOM 773 N N . VAL A 1 100 ? 8.639 2.115 -13.020 1.00 47.12 100 VAL A N 1
ATOM 774 C CA . VAL A 1 100 ? 8.263 0.694 -13.192 1.00 47.12 100 VAL A CA 1
ATOM 775 C C . VAL A 1 100 ? 7.041 0.566 -14.106 1.00 47.12 100 VAL A C 1
ATOM 777 O O . VAL A 1 100 ? 6.875 -0.459 -14.773 1.00 47.12 100 VAL A O 1
ATOM 780 N N . ASP A 1 101 ? 6.220 1.617 -14.197 1.00 49.38 101 ASP A N 1
ATOM 781 C CA . ASP A 1 101 ? 4.920 1.563 -14.858 1.00 49.38 101 ASP A CA 1
ATOM 782 C C . ASP A 1 101 ? 4.954 1.961 -16.336 1.00 49.38 101 ASP A C 1
ATOM 784 O O . ASP A 1 101 ? 4.342 2.922 -16.801 1.00 49.38 101 ASP A O 1
ATOM 788 N N . ASN A 1 102 ? 5.673 1.178 -17.131 1.00 40.69 102 ASN A N 1
ATOM 789 C CA . ASN A 1 102 ? 5.562 1.304 -18.572 1.00 40.69 102 ASN A CA 1
ATOM 790 C C . ASN A 1 102 ? 5.514 -0.063 -19.258 1.00 40.69 102 ASN A C 1
ATOM 792 O O . ASN A 1 102 ? 6.509 -0.763 -19.437 1.00 40.69 102 ASN A O 1
ATOM 796 N N . ARG A 1 103 ? 4.306 -0.371 -19.742 1.00 42.53 103 ARG A N 1
ATOM 797 C CA . ARG A 1 103 ? 4.030 -1.191 -20.934 1.00 42.53 103 ARG A CA 1
ATOM 798 C C . ARG A 1 103 ? 4.544 -2.632 -20.925 1.00 42.53 103 ARG A C 1
ATOM 800 O O . ARG A 1 103 ? 4.939 -3.160 -21.962 1.00 42.53 103 ARG A O 1
ATOM 807 N N . GLN A 1 104 ? 4.392 -3.346 -19.819 1.00 42.50 104 GLN A N 1
ATOM 808 C CA . GLN A 1 104 ? 4.681 -4.785 -19.784 1.00 42.50 104 GLN A CA 1
ATOM 809 C C . GLN A 1 104 ? 3.534 -5.687 -20.273 1.00 42.50 104 GLN A C 1
ATOM 811 O O . GLN A 1 104 ? 3.327 -6.795 -19.780 1.00 42.50 104 GLN A O 1
ATOM 816 N N . LEU A 1 105 ? 2.816 -5.240 -21.307 1.00 38.84 105 LEU A N 1
ATOM 817 C CA . LEU A 1 105 ? 1.949 -6.129 -22.085 1.00 38.84 105 LEU A CA 1
ATOM 818 C C . LEU A 1 105 ? 2.751 -7.014 -23.059 1.00 38.84 105 LEU A C 1
ATOM 820 O O . LEU A 1 105 ? 2.187 -7.909 -23.682 1.00 38.84 105 LEU A O 1
ATOM 824 N N . VAL A 1 106 ? 4.059 -6.779 -23.218 1.00 38.38 106 VAL A N 1
ATOM 825 C CA . VAL A 1 106 ? 4.883 -7.552 -24.150 1.00 38.38 106 VAL A CA 1
ATOM 826 C C . VAL A 1 106 ? 5.366 -8.822 -23.458 1.00 38.38 106 VAL A C 1
ATOM 828 O O . VAL A 1 106 ? 6.035 -8.793 -22.426 1.00 38.38 106 VAL A O 1
ATOM 831 N N . VAL A 1 107 ? 4.999 -9.967 -24.031 1.00 39.16 107 VAL A N 1
ATOM 832 C CA . VAL A 1 107 ? 5.510 -11.291 -23.672 1.00 39.16 107 VAL A CA 1
ATOM 833 C C . VAL A 1 107 ? 7.037 -11.207 -23.524 1.00 39.16 107 VAL A C 1
ATOM 835 O O . VAL A 1 107 ? 7.741 -11.057 -24.513 1.00 39.16 107 VAL A O 1
ATOM 838 N N . ARG A 1 108 ? 7.581 -11.323 -22.302 1.00 44.78 108 ARG A N 1
ATOM 839 C CA . ARG A 1 108 ? 9.037 -11.203 -22.051 1.00 44.78 108 ARG A CA 1
ATOM 840 C C . ARG A 1 108 ? 9.885 -12.276 -22.768 1.00 44.78 108 ARG A C 1
ATOM 842 O O . ARG A 1 108 ? 11.109 -12.181 -22.789 1.00 44.78 108 ARG A O 1
ATOM 849 N N . SER A 1 109 ? 9.260 -13.319 -23.332 1.00 41.62 109 SER A N 1
ATOM 850 C CA . SER A 1 109 ? 9.920 -14.313 -24.198 1.00 41.62 109 SER A CA 1
ATOM 851 C C . SER A 1 109 ? 9.873 -13.972 -25.687 1.00 41.62 109 SER A C 1
ATOM 853 O O . SER A 1 109 ? 10.435 -14.719 -26.484 1.00 41.62 109 SER A O 1
ATOM 855 N N . ALA A 1 110 ? 9.172 -12.909 -26.072 1.00 38.34 110 ALA A N 1
ATOM 856 C CA . ALA A 1 110 ? 9.128 -12.454 -27.443 1.00 38.34 110 ALA A CA 1
ATOM 857 C C . ALA A 1 110 ? 10.418 -11.695 -27.765 1.00 38.34 110 ALA A C 1
ATOM 859 O O . ALA A 1 110 ? 10.957 -10.950 -26.942 1.00 38.34 110 ALA A O 1
ATOM 860 N N . ALA A 1 111 ? 10.924 -11.902 -28.978 1.00 46.44 111 ALA A N 1
ATOM 861 C CA . ALA A 1 111 ? 12.173 -11.302 -29.439 1.00 46.44 111 ALA A CA 1
ATOM 862 C C . ALA A 1 111 ? 12.131 -9.760 -29.483 1.00 46.44 111 ALA A C 1
ATOM 864 O O . ALA A 1 111 ? 13.177 -9.129 -29.582 1.00 46.44 111 ALA A O 1
ATOM 865 N N . ASN A 1 112 ? 10.939 -9.162 -29.389 1.00 48.31 112 ASN A N 1
ATOM 866 C CA . ASN A 1 112 ? 10.690 -7.721 -29.382 1.00 48.31 112 ASN A CA 1
ATOM 867 C C . ASN A 1 112 ? 10.564 -7.105 -27.973 1.00 48.31 112 ASN A C 1
ATOM 869 O O . ASN A 1 112 ? 10.202 -5.935 -27.867 1.00 48.31 112 ASN A O 1
ATOM 873 N N . ASN A 1 113 ? 10.836 -7.851 -26.895 1.00 49.72 113 ASN A N 1
ATOM 874 C CA . ASN A 1 113 ? 10.921 -7.251 -25.560 1.00 49.72 113 ASN A CA 1
ATOM 875 C C . ASN A 1 113 ? 12.065 -6.215 -25.508 1.00 49.72 113 ASN A C 1
ATOM 877 O O . ASN A 1 113 ? 13.134 -6.465 -26.064 1.00 49.72 113 ASN A O 1
ATOM 881 N N . PHE A 1 114 ? 11.866 -5.095 -24.805 1.00 51.59 114 PHE A N 1
ATOM 882 C CA . PHE A 1 114 ? 12.827 -3.989 -24.660 1.00 51.59 114 PHE A CA 1
ATOM 883 C C . PHE A 1 114 ? 14.221 -4.461 -24.212 1.00 51.59 114 PHE A C 1
ATOM 885 O O . PHE A 1 114 ? 15.236 -4.064 -24.792 1.00 51.59 114 PHE A O 1
ATOM 892 N N . ASP A 1 115 ? 14.270 -5.414 -23.278 1.00 55.62 115 ASP A N 1
ATOM 893 C CA . ASP A 1 115 ? 15.527 -6.020 -22.821 1.00 55.62 115 ASP A CA 1
ATOM 894 C C . ASP A 1 115 ? 16.198 -6.880 -23.908 1.00 55.62 115 ASP A C 1
ATOM 896 O O . ASP A 1 115 ? 17.424 -6.894 -24.042 1.00 55.62 115 ASP A O 1
ATOM 900 N N . ALA A 1 116 ? 15.400 -7.581 -24.722 1.00 54.84 116 ALA A N 1
ATOM 901 C CA . ALA A 1 116 ? 15.879 -8.469 -25.781 1.00 54.84 116 ALA A CA 1
ATOM 902 C C . ALA A 1 116 ? 16.407 -7.700 -27.005 1.00 54.84 116 ALA A C 1
ATOM 904 O O . ALA A 1 116 ? 17.364 -8.145 -27.639 1.00 54.84 116 ALA A O 1
ATOM 905 N N . ILE A 1 117 ? 15.834 -6.528 -27.305 1.00 53.66 117 ILE A N 1
ATOM 906 C CA . ILE A 1 117 ? 16.282 -5.635 -28.389 1.00 53.66 117 ILE A CA 1
ATOM 907 C C . ILE A 1 117 ? 17.415 -4.685 -27.965 1.00 53.66 117 ILE A C 1
ATOM 909 O O . ILE A 1 117 ? 17.878 -3.883 -28.773 1.00 53.66 117 ILE A O 1
ATOM 913 N N . GLY A 1 118 ? 17.891 -4.783 -26.717 1.00 58.28 118 GLY A N 1
ATOM 914 C CA . GLY A 1 118 ? 19.021 -3.997 -26.215 1.00 58.28 118 GLY A CA 1
ATOM 915 C C . GLY A 1 118 ? 18.693 -2.534 -25.906 1.00 58.28 118 GLY A C 1
ATOM 916 O O . GLY A 1 118 ? 19.603 -1.709 -25.889 1.00 58.28 118 GLY A O 1
ATOM 917 N N . LEU A 1 119 ? 17.421 -2.215 -25.658 1.00 59.88 119 LEU A N 1
ATOM 918 C CA . LEU A 1 119 ? 16.958 -0.913 -25.175 1.00 59.88 119 LEU A CA 1
ATOM 919 C C . LEU A 1 119 ? 16.371 -1.097 -23.769 1.00 59.88 119 LEU A C 1
ATOM 921 O O . LEU A 1 119 ? 15.149 -1.062 -23.620 1.00 59.88 119 LEU A O 1
ATOM 925 N N . PRO A 1 120 ? 17.208 -1.352 -22.745 1.00 64.06 120 PRO A N 1
ATOM 926 C CA . PRO A 1 120 ? 16.710 -1.571 -21.398 1.00 64.06 120 PRO A CA 1
ATOM 927 C C . PRO A 1 120 ? 15.954 -0.334 -20.928 1.00 64.06 120 PRO A C 1
ATOM 929 O O . PRO A 1 120 ? 16.331 0.807 -21.216 1.00 64.06 120 PRO A O 1
ATOM 932 N N . MET A 1 121 ? 14.885 -0.577 -20.180 1.00 63.38 121 MET A N 1
ATOM 933 C CA . MET A 1 121 ? 13.952 0.465 -19.778 1.00 63.38 121 MET A CA 1
ATOM 934 C C . MET A 1 121 ? 14.637 1.623 -19.045 1.00 63.38 121 MET A C 1
ATOM 936 O O . MET A 1 121 ? 14.379 2.792 -19.315 1.00 63.38 121 MET A O 1
ATOM 940 N N . ALA A 1 122 ? 15.603 1.288 -18.195 1.00 65.62 122 ALA A N 1
ATOM 941 C CA . ALA A 1 122 ? 16.463 2.239 -17.506 1.00 65.62 122 ALA A CA 1
ATOM 942 C C . ALA A 1 122 ? 17.119 3.284 -18.425 1.00 65.62 122 ALA A C 1
ATOM 944 O O . ALA A 1 122 ? 17.168 4.462 -18.079 1.00 65.62 122 ALA A O 1
ATOM 945 N N . THR A 1 123 ? 17.605 2.873 -19.598 1.00 65.62 123 THR A N 1
ATOM 946 C CA . THR A 1 123 ? 18.272 3.771 -20.550 1.00 65.62 123 THR A CA 1
ATOM 947 C C . THR A 1 123 ? 17.262 4.624 -21.313 1.00 65.62 123 THR A C 1
ATOM 949 O O . THR A 1 123 ? 17.545 5.780 -21.614 1.00 65.62 123 THR A O 1
ATOM 952 N N . LEU A 1 124 ? 16.065 4.095 -21.589 1.00 63.47 124 LEU A N 1
ATOM 953 C CA . LEU A 1 124 ? 14.996 4.852 -22.248 1.00 63.47 124 LEU A CA 1
ATOM 954 C C . LEU A 1 124 ? 14.505 6.026 -21.385 1.00 63.47 124 LEU A C 1
ATOM 956 O O . LEU A 1 124 ? 14.178 7.082 -21.921 1.00 63.47 124 LEU A O 1
ATOM 960 N N . PHE A 1 125 ? 14.491 5.843 -20.064 1.00 66.19 125 PHE A N 1
ATOM 961 C CA . PHE A 1 125 ? 14.070 6.857 -19.091 1.00 66.19 125 PHE A CA 1
ATOM 962 C C . PHE A 1 125 ? 15.237 7.638 -18.477 1.00 66.19 125 PHE A C 1
ATOM 964 O O . PHE A 1 125 ? 15.019 8.419 -17.558 1.00 66.19 125 PHE A O 1
ATOM 971 N N . ASN A 1 126 ? 16.461 7.451 -18.987 1.00 68.19 126 ASN A N 1
ATOM 972 C CA . ASN A 1 126 ? 17.667 8.118 -18.494 1.00 68.19 126 ASN A CA 1
ATOM 973 C C . ASN A 1 126 ? 17.840 8.004 -16.964 1.00 68.19 126 ASN A C 1
ATOM 975 O O . ASN A 1 126 ? 18.202 8.967 -16.295 1.00 68.19 126 ASN A O 1
ATOM 979 N N . LEU A 1 127 ? 17.553 6.818 -16.416 1.00 72.75 127 LEU A N 1
ATOM 980 C CA . LEU A 1 127 ? 17.640 6.522 -14.980 1.00 72.75 127 LEU A CA 1
ATOM 981 C C . LEU A 1 127 ? 19.079 6.239 -14.518 1.00 72.75 127 LEU A C 1
ATOM 983 O O . LEU A 1 127 ? 19.330 6.063 -13.331 1.00 72.75 127 LEU A O 1
ATOM 987 N N . GLN A 1 128 ? 20.016 6.130 -15.454 1.00 76.06 128 GLN A N 1
ATOM 988 C CA . GLN A 1 128 ? 21.426 5.894 -15.169 1.00 76.06 128 GLN A CA 1
ATOM 989 C C . GLN A 1 128 ? 22.180 7.221 -15.122 1.00 76.06 128 GLN A C 1
ATOM 991 O O . GLN A 1 128 ? 21.832 8.167 -15.833 1.00 76.06 128 GLN A O 1
ATOM 996 N N . ASP A 1 129 ? 23.234 7.271 -14.312 1.00 77.94 129 ASP A N 1
ATOM 997 C CA . ASP A 1 129 ? 24.164 8.393 -14.311 1.00 77.94 129 ASP A CA 1
ATOM 998 C C . ASP A 1 129 ? 24.953 8.473 -15.639 1.00 77.94 129 ASP A C 1
ATOM 1000 O O . ASP A 1 129 ? 24.829 7.637 -16.541 1.00 77.94 129 ASP A O 1
ATOM 1004 N N . THR A 1 130 ? 25.817 9.481 -15.768 1.00 75.94 130 THR A N 1
ATOM 1005 C CA . THR A 1 130 ? 26.677 9.655 -16.952 1.00 75.94 130 THR A CA 1
ATOM 1006 C C . THR A 1 130 ? 27.654 8.497 -17.191 1.00 75.94 130 THR A C 1
ATOM 1008 O O . THR A 1 130 ? 28.201 8.390 -18.290 1.00 75.94 130 THR A O 1
ATOM 1011 N N . ASN A 1 131 ? 27.869 7.633 -16.197 1.00 77.00 131 ASN A N 1
ATOM 1012 C CA . ASN A 1 131 ? 28.732 6.458 -16.258 1.00 77.00 131 ASN A CA 1
ATOM 1013 C C . ASN A 1 131 ? 27.949 5.156 -16.512 1.00 77.00 131 ASN A C 1
ATOM 1015 O O . ASN A 1 131 ? 28.569 4.109 -16.698 1.00 77.00 131 ASN A O 1
ATOM 1019 N N . GLY A 1 132 ? 26.614 5.210 -16.569 1.00 72.19 132 GLY A N 1
ATOM 1020 C CA . GLY A 1 132 ? 25.750 4.041 -16.733 1.00 72.19 132 GLY A CA 1
ATOM 1021 C C . GLY A 1 132 ? 25.401 3.319 -15.423 1.00 72.19 132 GLY A C 1
ATOM 1022 O O . GLY A 1 132 ? 24.822 2.233 -15.475 1.00 72.19 132 GLY A O 1
ATOM 1023 N N . GLU A 1 133 ? 25.744 3.888 -14.268 1.00 80.19 133 GLU A N 1
ATOM 1024 C CA . GLU A 1 133 ? 25.487 3.332 -12.939 1.00 80.19 133 GLU A CA 1
ATOM 1025 C C . GLU A 1 133 ? 24.137 3.805 -12.380 1.00 80.19 133 GLU A C 1
ATOM 1027 O O . GLU A 1 133 ? 23.642 4.890 -12.697 1.00 80.19 133 GLU A O 1
ATOM 1032 N N . PHE A 1 134 ? 23.530 2.978 -11.527 1.00 80.94 134 PHE A N 1
ATOM 1033 C CA . PHE A 1 134 ? 22.301 3.325 -10.817 1.00 80.94 134 PHE A CA 1
ATOM 1034 C C . PHE A 1 134 ? 22.646 3.902 -9.445 1.00 80.94 134 PHE A C 1
ATOM 1036 O O . PHE A 1 134 ? 23.105 3.179 -8.561 1.00 80.94 134 PHE A O 1
ATOM 1043 N N . VAL A 1 135 ? 22.415 5.200 -9.262 1.00 80.31 135 VAL A N 1
ATOM 1044 C CA . VAL A 1 135 ? 22.732 5.929 -8.025 1.00 80.31 135 VAL A CA 1
ATOM 1045 C C . VAL A 1 135 ? 21.461 6.305 -7.256 1.00 80.31 135 VAL A C 1
ATOM 1047 O O . VAL A 1 135 ? 20.353 6.225 -7.790 1.00 80.31 135 VAL A O 1
ATOM 1050 N N . ASP A 1 136 ? 21.617 6.664 -5.982 1.00 83.50 136 ASP A N 1
ATOM 1051 C CA . ASP A 1 136 ? 20.549 7.188 -5.120 1.00 83.50 136 ASP A CA 1
ATOM 1052 C C . ASP A 1 136 ? 19.306 6.272 -5.023 1.00 83.50 136 ASP A C 1
ATOM 1054 O O . ASP A 1 136 ? 19.436 5.056 -4.841 1.00 83.50 136 ASP A O 1
ATOM 1058 N N . GLN A 1 137 ? 18.086 6.814 -5.106 1.00 79.12 137 GLN A N 1
ATOM 1059 C CA . GLN A 1 137 ? 16.844 6.036 -4.971 1.00 79.12 137 GLN A CA 1
ATOM 1060 C C . GLN A 1 137 ? 16.666 5.027 -6.109 1.00 79.12 137 GLN A C 1
ATOM 1062 O O . GLN A 1 137 ? 16.151 3.924 -5.897 1.00 79.12 137 GLN A O 1
ATOM 1067 N N . VAL A 1 138 ? 17.131 5.381 -7.309 1.00 77.94 138 VAL A N 1
ATOM 1068 C CA . VAL A 1 138 ? 17.101 4.506 -8.484 1.00 77.94 138 VAL A CA 1
ATOM 1069 C C . VAL A 1 138 ? 17.992 3.283 -8.251 1.00 77.94 138 VAL A C 1
ATOM 1071 O O . VAL A 1 138 ? 17.562 2.152 -8.492 1.00 77.94 138 VAL A O 1
ATOM 1074 N N . GLY A 1 139 ? 19.196 3.491 -7.712 1.00 79.56 139 GLY A N 1
ATOM 1075 C CA . GLY A 1 139 ? 20.095 2.418 -7.285 1.00 79.56 139 GLY A CA 1
ATOM 1076 C C . GLY A 1 139 ? 19.475 1.533 -6.209 1.00 79.56 139 GLY A C 1
ATOM 1077 O O . GLY A 1 139 ? 19.471 0.307 -6.337 1.00 79.56 139 GLY A O 1
ATOM 1078 N N . LEU A 1 140 ? 18.874 2.133 -5.179 1.00 82.69 140 LEU A N 1
ATOM 1079 C CA . LEU A 1 140 ? 18.202 1.377 -4.120 1.00 82.69 140 LEU A CA 1
ATOM 1080 C C . LEU A 1 140 ? 17.066 0.501 -4.644 1.00 82.69 140 LEU A C 1
ATOM 1082 O O . LEU A 1 140 ? 16.944 -0.645 -4.213 1.00 82.69 140 LEU A O 1
ATOM 1086 N N . PHE A 1 141 ? 16.238 1.012 -5.557 1.00 80.88 141 PHE A N 1
ATOM 1087 C CA . PHE A 1 141 ? 15.190 0.213 -6.188 1.00 80.88 141 PHE A CA 1
ATOM 1088 C C . PHE A 1 141 ? 15.794 -0.951 -6.978 1.00 80.88 141 PHE A C 1
ATOM 1090 O O . PHE A 1 141 ? 15.423 -2.108 -6.767 1.00 80.88 141 PHE A O 1
ATOM 1097 N N . TYR A 1 142 ? 16.767 -0.650 -7.841 1.00 78.56 142 TYR A N 1
ATOM 1098 C CA . TYR A 1 142 ? 17.392 -1.633 -8.718 1.00 78.56 142 TYR A CA 1
ATOM 1099 C C . TYR A 1 142 ? 18.039 -2.785 -7.937 1.00 78.56 142 TYR A C 1
ATOM 1101 O O . TYR A 1 142 ? 17.901 -3.952 -8.309 1.00 78.56 142 TYR A O 1
ATOM 1109 N N . HIS A 1 143 ? 18.727 -2.466 -6.836 1.00 80.31 143 HIS A N 1
ATOM 1110 C CA . HIS A 1 143 ? 19.464 -3.441 -6.036 1.00 80.31 143 HIS A CA 1
ATOM 1111 C C . HIS A 1 143 ? 18.614 -4.170 -4.987 1.00 80.31 143 HIS A C 1
ATOM 1113 O O . HIS A 1 143 ? 18.881 -5.342 -4.724 1.00 80.31 143 HIS A O 1
ATOM 1119 N N . ASN A 1 144 ? 17.604 -3.521 -4.394 1.00 79.00 144 ASN A N 1
ATOM 1120 C CA . ASN A 1 144 ? 16.811 -4.127 -3.315 1.00 79.00 144 ASN A CA 1
ATOM 1121 C C . ASN A 1 144 ? 15.511 -4.779 -3.791 1.00 79.00 144 ASN A C 1
ATOM 1123 O O . ASN A 1 144 ? 14.978 -5.629 -3.077 1.00 79.00 144 ASN A O 1
ATOM 1127 N N . ILE A 1 145 ? 14.971 -4.339 -4.928 1.00 79.00 145 ILE A N 1
ATOM 1128 C CA . ILE A 1 145 ? 13.707 -4.837 -5.477 1.00 79.00 145 ILE A CA 1
ATOM 1129 C C . ILE A 1 145 ? 14.006 -5.605 -6.757 1.00 79.00 145 ILE A C 1
ATOM 1131 O O . ILE A 1 145 ? 13.779 -6.808 -6.804 1.00 79.00 145 ILE A O 1
ATOM 1135 N N . GLY A 1 146 ? 14.559 -4.941 -7.771 1.00 73.81 146 GLY A N 1
ATOM 1136 C CA . GLY A 1 146 ? 14.950 -5.593 -9.014 1.00 73.81 146 GLY A CA 1
ATOM 1137 C C . GLY A 1 146 ? 15.068 -4.637 -10.201 1.00 73.81 146 GLY A C 1
ATOM 1138 O O . GLY A 1 146 ? 14.829 -3.437 -10.066 1.00 73.81 146 GLY A O 1
ATOM 1139 N N . PRO A 1 147 ? 15.421 -5.159 -11.389 1.00 72.06 147 PRO A N 1
ATOM 1140 C CA . PRO A 1 147 ? 15.620 -4.334 -12.572 1.00 72.06 147 PRO A CA 1
ATOM 1141 C C . PRO A 1 147 ? 14.333 -3.627 -13.010 1.00 72.06 147 PRO A C 1
ATOM 1143 O O . PRO A 1 147 ? 13.260 -4.236 -13.041 1.00 72.06 147 PRO A O 1
ATOM 1146 N N . PHE A 1 148 ? 14.442 -2.367 -13.437 1.00 70.00 148 PHE A N 1
ATOM 1147 C CA . PHE A 1 148 ? 13.327 -1.640 -14.052 1.00 70.00 148 PHE A CA 1
ATOM 1148 C C . PHE A 1 148 ? 12.811 -2.392 -15.282 1.00 70.00 148 PHE A C 1
ATOM 1150 O O . PHE A 1 148 ? 13.596 -2.809 -16.130 1.00 70.00 148 PHE A O 1
ATOM 1157 N N . GLY A 1 149 ? 11.493 -2.578 -15.374 1.00 60.81 149 GLY A N 1
ATOM 1158 C CA . GLY A 1 149 ? 10.874 -3.390 -16.428 1.00 60.81 149 GLY A CA 1
ATOM 1159 C C . GLY A 1 149 ? 10.879 -4.905 -16.167 1.00 60.81 149 GLY A C 1
ATOM 1160 O O . GLY A 1 149 ? 10.266 -5.648 -16.931 1.00 60.81 149 GLY A O 1
ATOM 1161 N N . ALA A 1 150 ? 11.511 -5.370 -15.081 1.00 64.94 150 ALA A N 1
ATOM 1162 C CA . ALA A 1 150 ? 11.537 -6.779 -14.678 1.00 64.94 150 ALA A CA 1
ATOM 1163 C C . ALA A 1 150 ? 10.790 -7.073 -13.358 1.00 64.94 150 ALA A C 1
ATOM 1165 O O . ALA A 1 150 ? 10.705 -8.238 -12.953 1.00 64.94 150 ALA A O 1
ATOM 1166 N N . VAL A 1 151 ? 10.246 -6.037 -12.713 1.00 67.62 151 VAL A N 1
ATOM 1167 C CA . VAL A 1 151 ? 9.447 -6.119 -11.482 1.00 67.62 151 VAL A CA 1
ATOM 1168 C C . VAL A 1 151 ? 7.962 -6.134 -11.836 1.00 67.62 151 VAL A C 1
ATOM 1170 O O . VAL A 1 151 ? 7.497 -5.273 -12.584 1.00 67.62 151 VAL A O 1
ATOM 1173 N N . ASP A 1 152 ? 7.235 -7.109 -11.298 1.00 65.62 152 ASP A N 1
ATOM 1174 C CA . ASP A 1 152 ? 5.782 -7.220 -11.396 1.00 65.62 152 ASP A CA 1
ATOM 1175 C C . ASP A 1 152 ? 5.137 -6.653 -10.117 1.00 65.62 152 ASP A C 1
ATOM 1177 O O . ASP A 1 152 ? 5.544 -6.995 -9.003 1.00 65.62 152 ASP A O 1
ATOM 1181 N N . ILE A 1 153 ? 4.126 -5.791 -10.278 1.00 70.06 153 ILE A N 1
ATOM 1182 C CA . ILE A 1 153 ? 3.337 -5.220 -9.175 1.00 70.06 153 ILE A CA 1
ATOM 1183 C C . ILE A 1 153 ? 1.999 -5.960 -9.100 1.00 70.06 153 ILE A C 1
ATOM 1185 O O . ILE A 1 153 ? 1.187 -5.905 -10.028 1.00 70.06 153 ILE A O 1
ATOM 1189 N N . LEU A 1 154 ? 1.771 -6.670 -7.997 1.00 66.25 154 LEU A N 1
ATOM 1190 C CA . LEU A 1 154 ? 0.604 -7.529 -7.799 1.00 66.25 154 LEU A CA 1
ATOM 1191 C C . LEU A 1 154 ? -0.237 -7.047 -6.616 1.00 66.25 154 LEU A C 1
ATOM 1193 O O . LEU A 1 154 ? 0.292 -6.814 -5.527 1.00 66.25 154 LEU A O 1
ATOM 1197 N N . CYS A 1 155 ? -1.555 -6.957 -6.798 1.00 72.94 155 CYS A N 1
ATOM 1198 C CA . CYS A 1 155 ? -2.477 -6.693 -5.694 1.00 72.94 155 CYS A CA 1
ATOM 1199 C C . CYS A 1 155 ? -2.631 -7.948 -4.828 1.00 72.94 155 CYS A C 1
ATOM 1201 O O . CYS A 1 155 ? -3.048 -9.011 -5.297 1.00 72.94 155 CYS A O 1
ATOM 1203 N N . THR A 1 156 ? -2.341 -7.829 -3.535 1.00 78.56 156 THR A N 1
ATOM 1204 C CA . THR A 1 156 ? -2.482 -8.940 -2.594 1.00 78.56 156 THR A CA 1
ATOM 1205 C C . THR A 1 156 ? -3.936 -9.054 -2.145 1.00 78.56 156 THR A C 1
ATOM 1207 O O . THR A 1 156 ? -4.498 -8.135 -1.546 1.00 78.56 156 THR A O 1
ATOM 1210 N N . ALA A 1 157 ? -4.553 -10.210 -2.402 1.00 79.31 157 ALA A N 1
ATOM 1211 C CA . ALA A 1 157 ? -5.903 -10.502 -1.929 1.00 79.31 157 ALA A CA 1
ATOM 1212 C C . ALA A 1 157 ? -5.957 -10.590 -0.394 1.00 79.31 157 ALA A C 1
ATOM 1214 O O . ALA A 1 157 ? -5.021 -11.078 0.241 1.00 79.31 157 ALA A O 1
ATOM 1215 N N . LEU A 1 158 ? -7.088 -10.181 0.191 1.00 84.44 158 LEU A N 1
ATOM 1216 C CA . LEU A 1 158 ? -7.285 -10.215 1.639 1.00 84.44 158 LEU A CA 1
ATOM 1217 C C . LEU A 1 158 ? -7.199 -11.660 2.184 1.00 84.44 158 LEU A C 1
ATOM 1219 O O . LEU A 1 158 ? -7.999 -12.509 1.763 1.00 84.44 158 LEU A O 1
ATOM 1223 N N . PRO A 1 159 ? -6.299 -11.944 3.146 1.00 87.88 159 PRO A N 1
ATOM 1224 C CA . PRO A 1 159 ? -6.174 -13.255 3.771 1.00 87.88 159 PRO A CA 1
ATOM 1225 C C . PRO A 1 159 ? -7.494 -13.747 4.399 1.00 87.88 159 PRO A C 1
ATOM 1227 O O . PRO A 1 159 ? -8.181 -12.971 5.073 1.00 87.88 159 PRO A O 1
ATOM 1230 N N . PRO A 1 160 ? -7.835 -15.047 4.272 1.00 87.62 160 PRO A N 1
ATOM 1231 C CA . PRO A 1 160 ? -8.999 -15.636 4.935 1.00 87.62 160 PRO A CA 1
ATOM 1232 C C . PRO A 1 160 ? -9.132 -15.343 6.446 1.00 87.62 160 PRO A C 1
ATOM 1234 O O . PRO A 1 160 ? -10.247 -15.012 6.858 1.00 87.62 160 PRO A O 1
ATOM 1237 N N . PRO A 1 161 ? -8.066 -15.395 7.282 1.00 88.25 161 PRO A N 1
ATOM 1238 C CA . PRO A 1 161 ? -8.203 -15.114 8.717 1.00 88.25 161 PRO A CA 1
ATOM 1239 C C . PRO A 1 161 ? -8.630 -13.666 8.999 1.00 88.25 161 PRO A C 1
ATOM 1241 O O . PRO A 1 161 ? -9.491 -13.434 9.847 1.00 88.25 161 PRO A O 1
ATOM 1244 N N . LEU A 1 162 ? -8.123 -12.697 8.228 1.00 89.38 162 LEU A N 1
ATOM 1245 C CA . LEU A 1 162 ? -8.527 -11.291 8.340 1.00 89.38 162 LEU A CA 1
ATOM 1246 C C . LEU A 1 162 ? -10.000 -11.084 7.979 1.00 89.38 162 LEU A C 1
ATOM 1248 O O . LEU A 1 162 ? -10.706 -10.330 8.650 1.00 89.38 162 LEU A O 1
ATOM 1252 N N . ARG A 1 163 ? -10.488 -11.795 6.959 1.00 89.50 163 ARG A N 1
ATOM 1253 C CA . ARG A 1 163 ? -11.903 -11.754 6.574 1.00 89.50 163 ARG A CA 1
ATOM 1254 C C . ARG A 1 163 ? -12.809 -12.296 7.682 1.00 89.50 163 ARG A C 1
ATOM 1256 O O . ARG A 1 163 ? -13.831 -11.687 7.988 1.00 89.50 163 ARG A O 1
ATOM 1263 N N . LEU A 1 164 ? -12.433 -13.415 8.306 1.00 89.88 164 LEU A N 1
ATOM 1264 C CA . LEU A 1 164 ? -13.183 -13.997 9.426 1.00 89.88 164 LEU A CA 1
ATOM 1265 C C . LEU A 1 164 ? -13.205 -13.066 10.644 1.00 89.88 164 LEU A C 1
ATOM 1267 O O . LEU A 1 164 ? -14.264 -12.867 11.246 1.00 89.88 164 LEU A O 1
ATOM 1271 N N . LEU A 1 165 ? -12.061 -12.456 10.965 1.00 91.44 165 LEU A N 1
ATOM 1272 C CA . LEU A 1 165 ? -11.940 -11.465 12.030 1.00 91.44 165 LEU A CA 1
ATOM 1273 C C . LEU A 1 165 ? -12.889 -10.280 11.794 1.00 91.44 165 LEU A C 1
ATOM 1275 O O . LEU A 1 165 ? -13.673 -9.933 12.678 1.00 91.44 165 LEU A O 1
ATOM 1279 N N . TYR A 1 166 ? -12.869 -9.699 10.592 1.00 91.75 166 TYR A N 1
ATOM 1280 C CA . TYR A 1 166 ? -13.719 -8.558 10.250 1.00 91.75 166 TYR A CA 1
ATOM 1281 C C . TYR A 1 166 ? -15.208 -8.895 10.245 1.00 91.75 166 TYR A C 1
ATOM 1283 O O . TYR A 1 166 ? -16.013 -8.103 10.733 1.00 91.75 166 TYR A O 1
ATOM 1291 N N . ASN A 1 167 ? -15.593 -10.061 9.721 1.00 91.56 167 ASN A N 1
ATOM 1292 C CA . ASN A 1 167 ? -16.993 -10.486 9.701 1.00 91.56 167 ASN A CA 1
ATOM 1293 C C . ASN A 1 167 ? -17.529 -10.684 11.124 1.00 91.56 167 ASN A C 1
ATOM 1295 O O . ASN A 1 167 ? -18.631 -10.234 11.444 1.00 91.56 167 ASN A O 1
ATOM 1299 N N . THR A 1 168 ? -16.723 -11.293 11.998 1.00 91.56 168 THR A N 1
ATOM 1300 C CA . THR A 1 168 ? -17.060 -11.477 13.416 1.00 91.56 168 THR A CA 1
ATOM 1301 C C . THR A 1 168 ? -17.189 -10.128 14.120 1.00 91.56 168 THR A C 1
ATOM 1303 O O . THR A 1 168 ? -18.203 -9.869 14.767 1.00 91.56 168 THR A O 1
ATOM 1306 N N . PHE A 1 169 ? -16.210 -9.235 13.931 1.00 92.06 169 PHE A N 1
ATOM 1307 C CA . PHE A 1 169 ? -16.262 -7.873 14.459 1.00 92.06 169 PHE A CA 1
ATOM 1308 C C . PHE A 1 169 ? -17.498 -7.122 13.964 1.00 92.06 169 PHE A C 1
ATOM 1310 O O . PHE A 1 169 ? -18.238 -6.584 14.775 1.00 92.06 169 PHE A O 1
ATOM 1317 N N . SER A 1 170 ? -17.760 -7.111 12.657 1.00 91.62 170 SER A N 1
ATOM 1318 C CA . SER A 1 170 ? -18.879 -6.369 12.072 1.00 91.62 170 SER A CA 1
ATOM 1319 C C . SER A 1 170 ? -20.231 -6.882 12.566 1.00 91.62 170 SER A C 1
ATOM 1321 O O . SER A 1 170 ? -21.119 -6.074 12.827 1.00 91.62 170 SER A O 1
ATOM 1323 N N . THR A 1 171 ? -20.375 -8.196 12.756 1.00 90.56 171 THR A N 1
ATOM 1324 C CA . THR A 1 171 ? -21.604 -8.801 13.295 1.00 90.56 171 THR A CA 1
ATOM 1325 C C . THR A 1 171 ? -21.824 -8.396 14.751 1.00 90.56 171 THR A C 1
ATOM 1327 O O . THR A 1 171 ? -22.902 -7.918 15.104 1.00 90.56 171 THR A O 1
ATOM 1330 N N . LEU A 1 172 ? -20.792 -8.526 15.591 1.00 88.88 172 LEU A N 1
ATOM 1331 C CA . LEU A 1 172 ? -20.865 -8.134 16.999 1.00 88.88 172 LEU A CA 1
ATOM 1332 C C . LEU A 1 172 ? -21.085 -6.627 17.147 1.00 88.88 172 LEU A C 1
ATOM 1334 O O . LEU A 1 172 ? -21.917 -6.192 17.936 1.00 88.88 172 LEU A O 1
ATOM 1338 N N . PHE A 1 173 ? -20.386 -5.825 16.352 1.00 89.31 173 PHE A N 1
ATOM 1339 C CA . PHE A 1 173 ? -20.525 -4.377 16.326 1.00 89.31 173 PHE A CA 1
ATOM 1340 C C . PHE A 1 173 ? -21.951 -3.954 15.945 1.00 89.31 173 PHE A C 1
ATOM 1342 O O . PHE A 1 173 ? -22.563 -3.158 16.655 1.00 89.31 173 PHE A O 1
ATOM 1349 N N . ALA A 1 174 ? -22.523 -4.537 14.885 1.00 88.31 174 ALA A N 1
ATOM 1350 C CA . ALA A 1 174 ? -23.905 -4.283 14.481 1.00 88.31 174 ALA A CA 1
ATOM 1351 C C . ALA A 1 174 ? -24.918 -4.700 15.561 1.00 88.31 174 ALA A C 1
ATOM 1353 O O . ALA A 1 174 ? -25.871 -3.969 15.828 1.00 88.31 174 ALA A O 1
ATOM 1354 N N . GLN A 1 175 ? -24.690 -5.835 16.229 1.00 87.12 175 GLN A N 1
ATOM 1355 C CA . GLN A 1 175 ? -25.534 -6.288 17.334 1.00 87.12 175 GLN A CA 1
ATOM 1356 C C . GLN A 1 175 ? -25.508 -5.300 18.511 1.00 87.12 175 GLN A C 1
ATOM 1358 O O . GLN A 1 175 ? -26.552 -4.976 19.074 1.00 87.12 175 GLN A O 1
ATOM 1363 N N . GLN A 1 176 ? -24.330 -4.786 18.871 1.00 85.00 176 GLN A N 1
ATOM 1364 C CA . GLN A 1 176 ? -24.195 -3.851 19.989 1.00 85.00 176 GLN A CA 1
ATOM 1365 C C . GLN A 1 176 ? -24.796 -2.475 19.694 1.00 85.00 176 GLN A C 1
ATOM 1367 O O . GLN A 1 176 ? -25.406 -1.885 20.587 1.00 85.00 176 GLN A O 1
ATOM 1372 N N . LEU A 1 177 ? -24.721 -2.007 18.443 1.00 84.12 177 LEU A N 1
ATOM 1373 C CA . LEU A 1 177 ? -25.403 -0.781 18.013 1.00 84.12 177 LEU A CA 1
ATOM 1374 C C . LEU A 1 177 ? -26.924 -0.841 18.240 1.00 84.12 177 LEU A C 1
ATOM 1376 O O . LEU A 1 177 ? -27.523 0.180 18.560 1.00 84.12 177 LEU A O 1
ATOM 1380 N N . GLY A 1 178 ? -27.542 -2.020 18.099 1.00 78.69 178 GLY A N 1
ATOM 1381 C CA . GLY A 1 178 ? -28.983 -2.204 18.309 1.00 78.69 178 GLY A CA 1
ATOM 1382 C C . GLY A 1 178 ? -29.403 -2.437 19.765 1.00 78.69 178 GLY A C 1
ATOM 1383 O O . GLY A 1 178 ? -30.538 -2.136 20.125 1.00 78.69 178 GLY A O 1
ATOM 1384 N N . LEU A 1 179 ? -28.513 -2.975 20.607 1.00 78.88 179 LEU A N 1
ATOM 1385 C CA . LEU A 1 179 ? -28.841 -3.387 21.980 1.00 78.88 179 LEU A CA 1
ATOM 1386 C C . LEU A 1 179 ? -28.500 -2.339 23.045 1.00 78.88 179 LEU A C 1
ATOM 1388 O O . LEU A 1 179 ? -29.152 -2.294 24.087 1.00 78.88 179 LEU A O 1
ATOM 1392 N N . THR A 1 180 ? -27.474 -1.516 22.818 1.00 72.38 180 THR A N 1
ATOM 1393 C CA . THR A 1 180 ? -26.937 -0.613 23.846 1.0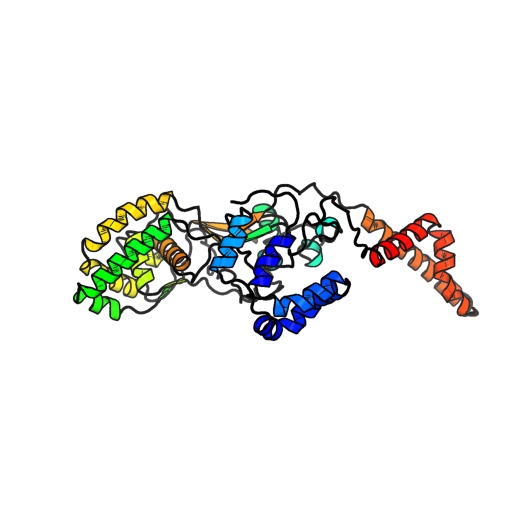0 72.38 180 THR A CA 1
ATOM 1394 C C . THR A 1 180 ? -27.185 0.853 23.497 1.00 72.38 180 THR A C 1
ATOM 1396 O O . THR A 1 180 ? -26.476 1.468 22.703 1.00 72.38 180 THR A O 1
ATOM 1399 N N . THR A 1 181 ? -28.189 1.454 24.141 1.00 76.69 181 THR A N 1
ATOM 1400 C CA . THR A 1 181 ? -28.500 2.885 23.986 1.00 76.69 181 THR A CA 1
ATOM 1401 C C . THR A 1 181 ? -27.355 3.828 24.395 1.00 76.69 181 THR A C 1
ATOM 1403 O O . THR A 1 181 ? -27.159 4.820 23.687 1.00 76.69 181 THR A O 1
ATOM 1406 N N . PRO A 1 182 ? -26.538 3.554 25.443 1.00 80.56 182 PRO A N 1
ATOM 1407 C CA . PRO A 1 182 ? -25.416 4.429 25.790 1.00 80.56 182 PRO A CA 1
ATOM 1408 C C . PRO A 1 182 ? -24.332 4.418 24.711 1.00 80.56 182 PRO A C 1
ATOM 1410 O O . PRO A 1 182 ? -23.858 5.481 24.316 1.00 80.56 182 PRO A O 1
ATOM 1413 N N . PHE A 1 183 ? -23.994 3.241 24.177 1.00 83.31 183 PHE A N 1
ATOM 1414 C CA . PHE A 1 183 ? -22.971 3.089 23.144 1.00 83.31 183 PHE A CA 1
ATOM 1415 C C . PHE A 1 183 ? -23.287 3.924 21.902 1.00 83.31 183 PHE A C 1
ATOM 1417 O O . PHE A 1 183 ? -22.438 4.687 21.447 1.00 83.31 183 PHE A O 1
ATOM 1424 N N . TRP A 1 184 ? -24.527 3.844 21.402 1.00 84.12 184 TRP A N 1
ATOM 1425 C CA . TRP A 1 184 ? -24.967 4.636 20.252 1.00 84.12 184 TRP A CA 1
ATOM 1426 C C . TRP A 1 184 ? -24.820 6.142 20.490 1.00 84.12 184 TRP A C 1
ATOM 1428 O O . TRP A 1 184 ? -24.345 6.855 19.609 1.00 84.12 184 TRP A O 1
ATOM 1438 N N . SER A 1 185 ? -25.184 6.628 21.680 1.00 83.94 185 SER A N 1
ATOM 1439 C CA . SER A 1 185 ? -25.143 8.061 21.996 1.00 83.94 185 SER A CA 1
ATOM 1440 C C . SER A 1 185 ? -23.725 8.642 21.971 1.00 83.94 185 SER A C 1
ATOM 1442 O O . SER A 1 185 ? -23.518 9.740 21.452 1.00 83.94 185 SER A O 1
ATOM 1444 N N . TYR A 1 186 ? -22.735 7.886 22.457 1.00 84.75 186 TYR A N 1
ATOM 1445 C CA . TYR A 1 186 ? -21.330 8.273 22.356 1.00 84.75 186 TYR A CA 1
ATOM 1446 C C . TYR A 1 186 ? -20.829 8.111 20.922 1.00 84.75 186 TYR A C 1
ATOM 1448 O O . TYR A 1 186 ? -20.254 9.039 20.366 1.00 84.75 186 TYR A O 1
ATOM 1456 N N . PHE A 1 187 ? -21.112 6.968 20.291 1.00 86.38 187 PHE A N 1
ATOM 1457 C CA . PHE A 1 187 ? -20.621 6.632 18.956 1.00 86.38 187 PHE A CA 1
ATOM 1458 C C . PHE A 1 187 ? -21.134 7.567 17.849 1.00 86.38 187 PHE A C 1
ATOM 1460 O O . PHE A 1 187 ? -20.414 7.857 16.890 1.00 86.38 187 PHE A O 1
ATOM 1467 N N . ALA A 1 188 ? -22.370 8.060 17.962 1.00 86.12 188 ALA A N 1
ATOM 1468 C CA . ALA A 1 188 ? -22.966 8.968 16.986 1.00 86.12 188 ALA A CA 1
ATOM 1469 C C . ALA A 1 188 ? -22.207 10.301 16.883 1.00 86.12 188 ALA A C 1
ATOM 1471 O O . ALA A 1 188 ? -22.093 10.839 15.782 1.00 86.12 188 ALA A O 1
ATOM 1472 N N . ASN A 1 189 ? -21.653 10.776 18.002 1.00 86.81 189 ASN A N 1
ATOM 1473 C CA . ASN A 1 189 ? -20.968 12.064 18.110 1.00 86.81 189 ASN A CA 1
ATOM 1474 C C . ASN A 1 189 ? -19.475 12.012 17.742 1.00 86.81 189 ASN A C 1
ATOM 1476 O O . ASN A 1 189 ? -18.837 13.059 17.682 1.00 86.81 189 ASN A O 1
ATOM 1480 N N . ILE A 1 190 ? -18.914 10.826 17.480 1.00 86.69 190 ILE A N 1
ATOM 1481 C CA . ILE A 1 190 ? -17.491 10.678 17.147 1.00 86.69 190 ILE A CA 1
ATOM 1482 C C . ILE A 1 190 ? -17.241 11.207 15.722 1.00 86.69 190 ILE A C 1
ATOM 1484 O O . ILE A 1 190 ? -17.826 10.666 14.770 1.00 86.69 190 ILE A O 1
ATOM 1488 N N . PRO A 1 191 ? -16.371 12.222 15.543 1.00 88.62 191 PRO A N 1
ATOM 1489 C CA . PRO A 1 191 ? -16.018 12.731 14.223 1.00 88.62 191 PRO A CA 1
ATOM 1490 C C . PRO A 1 191 ? -15.114 11.748 13.463 1.00 88.62 191 PRO A C 1
ATOM 1492 O O . PRO A 1 191 ? -14.436 10.904 14.050 1.00 88.62 191 PRO A O 1
ATOM 1495 N N . SER A 1 192 ? -15.083 11.855 12.133 1.00 88.38 192 SER A N 1
ATOM 1496 C CA . SER A 1 192 ? -14.000 11.263 11.338 1.00 88.38 192 SER A CA 1
ATOM 1497 C C . SER A 1 192 ? -12.699 12.009 11.618 1.00 88.38 192 SER A C 1
ATOM 1499 O O . SER A 1 192 ? -12.713 13.237 11.693 1.00 88.38 192 SER A O 1
ATOM 1501 N N . PHE A 1 193 ? -11.586 11.287 11.720 1.00 91.75 193 PHE A N 1
ATOM 1502 C CA . PHE A 1 193 ? -10.288 11.876 12.036 1.00 91.75 193 PHE A CA 1
ATOM 1503 C C . PHE A 1 193 ? -9.235 11.454 11.014 1.00 91.75 193 PHE A C 1
ATOM 1505 O O . PHE A 1 193 ? -9.289 10.350 10.468 1.00 91.75 193 PHE A O 1
ATOM 1512 N N . VAL A 1 194 ? -8.279 12.339 10.744 1.00 93.06 194 VAL A N 1
ATOM 1513 C CA . VAL A 1 194 ? -7.151 12.064 9.851 1.00 93.06 194 VAL A CA 1
ATOM 1514 C C . VAL A 1 194 ? -5.885 12.088 10.687 1.00 93.06 194 VAL A C 1
ATOM 1516 O O . VAL A 1 194 ? -5.463 13.144 11.147 1.00 93.06 194 VAL A O 1
ATOM 1519 N N . PHE A 1 195 ? -5.292 10.914 10.891 1.00 92.06 195 PHE A N 1
ATOM 1520 C CA . PHE A 1 195 ? -4.024 10.803 11.601 1.00 92.06 195 PHE A CA 1
ATOM 1521 C C . PHE A 1 195 ? -2.861 11.166 10.672 1.00 92.06 195 PHE A C 1
ATOM 1523 O O . PHE A 1 195 ? -2.898 10.860 9.477 1.00 92.06 195 PHE A O 1
ATOM 1530 N N . LEU A 1 196 ? -1.813 11.752 11.247 1.00 92.50 196 LEU A N 1
ATOM 1531 C CA . LEU A 1 196 ? -0.512 11.978 10.610 1.00 92.50 196 LEU A CA 1
ATOM 1532 C C . LEU A 1 196 ? 0.527 11.090 11.306 1.00 92.50 196 LEU A C 1
ATOM 1534 O O . LEU A 1 196 ? 1.281 11.593 12.140 1.00 92.50 196 LEU A O 1
ATOM 1538 N N . PRO A 1 197 ? 0.490 9.760 11.096 1.00 91.56 197 PRO A N 1
ATOM 1539 C CA . PRO A 1 197 ? 1.343 8.853 11.843 1.00 91.56 197 PRO A CA 1
ATOM 1540 C C . PRO A 1 197 ? 2.806 8.985 11.410 1.00 91.56 197 PRO A C 1
ATOM 1542 O O . PRO A 1 197 ? 3.109 9.009 10.219 1.00 91.56 197 PRO A O 1
ATOM 1545 N N . VAL A 1 198 ? 3.706 8.986 12.390 1.00 90.94 198 VAL A N 1
ATOM 1546 C CA . VAL A 1 198 ? 5.157 8.980 12.208 1.00 90.94 198 VAL A CA 1
ATOM 1547 C C . VAL A 1 198 ? 5.692 7.608 12.621 1.00 90.94 198 VAL A C 1
ATOM 1549 O O . VAL A 1 198 ? 5.760 7.303 13.815 1.00 90.94 198 VAL A O 1
ATOM 1552 N N . PRO A 1 199 ? 6.044 6.742 11.651 1.00 90.50 199 PRO A N 1
ATOM 1553 C CA . PRO A 1 199 ? 6.636 5.442 11.933 1.00 90.50 199 PRO A CA 1
ATOM 1554 C C . PRO A 1 199 ? 7.898 5.543 12.801 1.00 90.50 199 PRO A C 1
ATOM 1556 O O . PRO A 1 199 ? 8.769 6.363 12.508 1.00 90.50 199 PRO A O 1
ATOM 1559 N N . PRO A 1 200 ? 8.079 4.675 13.813 1.00 88.06 200 PRO A N 1
ATOM 1560 C CA . PRO A 1 200 ? 9.256 4.726 14.679 1.00 88.06 200 PRO A CA 1
ATOM 1561 C C . PRO A 1 200 ? 10.567 4.446 13.942 1.00 88.06 200 PRO A C 1
ATOM 1563 O O . PRO A 1 200 ? 11.619 4.892 14.382 1.00 88.06 200 PRO A O 1
ATOM 1566 N N . THR A 1 201 ? 10.550 3.724 12.819 1.00 86.38 201 THR A N 1
ATOM 1567 C CA . THR A 1 201 ? 11.761 3.550 12.003 1.00 86.38 201 THR A CA 1
ATOM 1568 C C . THR A 1 201 ? 12.099 4.762 11.140 1.00 86.38 201 THR A C 1
ATOM 1570 O O . THR A 1 201 ? 13.171 4.775 10.554 1.00 86.38 201 THR A O 1
ATOM 1573 N N . PHE A 1 202 ? 11.197 5.740 11.005 1.00 84.88 202 PHE A N 1
ATOM 1574 C CA . PHE A 1 202 ? 11.308 6.867 10.063 1.00 84.88 202 PHE A CA 1
ATOM 1575 C C . PHE A 1 202 ? 11.802 8.149 10.764 1.00 84.88 202 PHE A C 1
ATOM 1577 O O . PHE A 1 202 ? 11.575 9.267 10.301 1.00 84.88 202 PHE A O 1
ATOM 1584 N N . ILE A 1 203 ? 12.460 7.993 11.917 1.00 70.56 203 ILE A N 1
ATOM 1585 C CA . ILE A 1 203 ? 12.984 9.098 12.724 1.00 70.56 203 ILE A CA 1
ATOM 1586 C C . ILE A 1 203 ? 14.092 9.819 11.948 1.00 70.56 203 ILE A C 1
ATOM 1588 O O . ILE A 1 203 ? 15.011 9.185 11.441 1.00 70.56 203 ILE A O 1
ATOM 1592 N N . GLY A 1 204 ? 14.030 11.152 11.917 1.00 70.69 204 GLY A N 1
ATOM 1593 C CA . GLY A 1 204 ? 15.035 12.004 11.267 1.00 70.69 204 GLY A CA 1
ATOM 1594 C C . GLY A 1 204 ? 14.569 12.655 9.964 1.00 70.69 204 GLY A C 1
ATOM 1595 O O . GLY A 1 204 ? 15.277 13.506 9.437 1.00 70.69 204 GLY A O 1
ATOM 1596 N N . MET A 1 205 ? 13.371 12.320 9.478 1.00 71.94 205 MET A N 1
ATOM 1597 C CA . MET A 1 205 ? 12.739 13.000 8.342 1.00 71.94 205 MET A CA 1
ATOM 1598 C C . MET A 1 205 ? 11.806 14.125 8.813 1.00 71.94 205 MET A C 1
ATOM 1600 O O . MET A 1 205 ? 11.296 14.082 9.932 1.00 71.94 205 MET A O 1
ATOM 1604 N N . SER A 1 206 ? 11.570 15.135 7.965 1.00 76.38 206 SER A N 1
ATOM 1605 C CA . SER A 1 206 ? 10.670 16.256 8.290 1.00 76.38 206 SER A CA 1
ATOM 1606 C C . SER A 1 206 ? 9.216 15.810 8.445 1.00 76.38 206 SER A C 1
ATOM 1608 O O . SER A 1 206 ? 8.525 16.281 9.341 1.00 76.38 206 SER A O 1
ATOM 1610 N N . TYR A 1 207 ? 8.764 14.914 7.569 1.00 82.62 207 TYR A N 1
ATOM 1611 C CA . TYR A 1 207 ? 7.486 14.215 7.654 1.00 82.62 207 TYR A CA 1
ATOM 1612 C C . TYR A 1 207 ? 7.550 12.950 6.777 1.00 82.62 207 TYR A C 1
ATOM 1614 O O . TYR A 1 207 ? 8.239 12.963 5.754 1.00 82.62 207 TYR A O 1
ATOM 1622 N N . PRO A 1 208 ? 6.859 11.854 7.139 1.00 87.75 208 PRO A N 1
ATOM 1623 C CA . PRO A 1 208 ? 6.672 10.722 6.234 1.00 87.75 208 PRO A CA 1
ATOM 1624 C C . PRO A 1 208 ? 5.834 11.135 5.024 1.00 87.75 208 PRO A C 1
ATOM 1626 O O . PRO A 1 208 ? 4.851 11.862 5.181 1.00 87.75 208 PRO A O 1
ATOM 1629 N N . GLU A 1 209 ? 6.191 10.669 3.833 1.00 86.50 209 GLU A N 1
ATOM 1630 C CA . GLU A 1 209 ? 5.491 11.010 2.592 1.00 86.50 209 GLU A CA 1
ATOM 1631 C C . GLU A 1 209 ? 4.332 10.044 2.323 1.00 86.50 209 GLU A C 1
ATOM 1633 O O . GLU A 1 209 ? 4.316 8.896 2.777 1.00 86.50 209 GLU A O 1
ATOM 1638 N N . SER A 1 210 ? 3.319 10.519 1.604 1.00 84.19 210 SER A N 1
ATOM 1639 C CA . SER A 1 210 ? 2.181 9.708 1.193 1.00 84.19 210 SER A CA 1
ATOM 1640 C C . SER A 1 210 ? 2.612 8.588 0.256 1.00 84.19 210 SER A C 1
ATOM 1642 O O . SER A 1 210 ? 3.490 8.765 -0.581 1.00 84.19 210 SER A O 1
ATOM 1644 N N . HIS A 1 211 ? 1.936 7.445 0.346 1.00 80.31 211 HIS A N 1
ATOM 1645 C CA . HIS A 1 211 ? 2.127 6.380 -0.630 1.00 80.31 211 HIS A CA 1
ATOM 1646 C C . HIS A 1 211 ? 1.692 6.835 -2.023 1.00 80.31 211 HIS A C 1
ATOM 1648 O O . HIS A 1 211 ? 0.725 7.591 -2.151 1.00 80.31 211 HIS A O 1
ATOM 1654 N N . PHE A 1 212 ? 2.355 6.293 -3.043 1.00 73.75 212 PHE A N 1
ATOM 1655 C CA . PHE A 1 212 ? 1.926 6.455 -4.424 1.00 73.75 212 PHE A CA 1
ATOM 1656 C C . PHE A 1 212 ? 0.473 5.980 -4.575 1.00 73.75 212 PHE A C 1
ATOM 1658 O O . PHE A 1 212 ? 0.044 4.991 -3.970 1.00 73.75 212 PHE A O 1
ATOM 1665 N N . SER A 1 213 ? -0.292 6.710 -5.374 1.00 68.44 213 SER A N 1
ATOM 1666 C CA . SER A 1 213 ? -1.674 6.376 -5.702 1.00 68.44 213 SER A CA 1
ATOM 1667 C C . SER A 1 213 ? -1.854 6.351 -7.210 1.00 68.44 213 SER A C 1
ATOM 1669 O O . SER A 1 213 ? -1.023 6.877 -7.948 1.00 68.44 213 SER A O 1
ATOM 1671 N N . PHE A 1 214 ? -2.949 5.748 -7.653 1.00 61.66 214 PHE A N 1
ATOM 1672 C CA . PHE A 1 214 ? -3.312 5.682 -9.064 1.00 61.66 214 PHE A CA 1
ATOM 1673 C C . PHE A 1 214 ? -3.363 7.066 -9.733 1.00 61.66 214 PHE A C 1
ATOM 1675 O O . PHE A 1 214 ? -2.888 7.212 -10.855 1.00 61.66 214 PHE A O 1
ATOM 1682 N N . ASP A 1 215 ? -3.872 8.070 -9.011 1.00 62.50 215 ASP A N 1
ATOM 1683 C CA . ASP A 1 215 ? -4.012 9.460 -9.466 1.00 62.50 215 ASP A CA 1
ATOM 1684 C C . ASP A 1 215 ? -2.776 10.326 -9.157 1.00 62.50 215 ASP A C 1
ATOM 1686 O O . ASP A 1 215 ? -2.809 11.553 -9.310 1.00 62.50 215 ASP A O 1
ATOM 1690 N N . ASP A 1 216 ? -1.698 9.730 -8.637 1.00 65.31 216 ASP A N 1
ATOM 1691 C CA . ASP A 1 216 ? -0.531 10.500 -8.237 1.00 65.31 216 ASP A CA 1
ATOM 1692 C C . ASP A 1 216 ? 0.356 10.829 -9.437 1.00 65.31 216 ASP A C 1
ATOM 1694 O O . ASP A 1 216 ? 0.873 9.963 -10.139 1.00 65.31 216 ASP A O 1
ATOM 1698 N N . SER A 1 217 ? 0.575 12.124 -9.633 1.00 58.62 217 SER A N 1
ATOM 1699 C CA . SER A 1 217 ? 1.487 12.648 -10.646 1.00 58.62 217 SER A CA 1
ATOM 1700 C C . SER A 1 217 ? 2.963 12.586 -10.235 1.00 58.62 217 SER A C 1
ATOM 1702 O O . SER A 1 217 ? 3.787 13.123 -10.965 1.00 58.62 217 SER A O 1
ATOM 1704 N N . CYS A 1 218 ? 3.302 12.017 -9.069 1.00 64.50 218 CYS A N 1
ATOM 1705 C CA . CYS A 1 218 ? 4.670 11.901 -8.533 1.00 64.50 218 CYS A CA 1
ATOM 1706 C C . CYS A 1 218 ? 5.461 13.229 -8.592 1.00 64.50 218 CYS A C 1
ATOM 1708 O O . CYS A 1 218 ? 6.669 13.231 -8.818 1.00 64.50 218 CYS A O 1
ATOM 1710 N N . ALA A 1 219 ? 4.778 14.378 -8.489 1.00 61.78 219 ALA A N 1
ATOM 1711 C CA . ALA A 1 219 ? 5.358 15.700 -8.750 1.00 61.78 219 ALA A CA 1
ATOM 1712 C C . ALA A 1 219 ? 5.556 16.534 -7.481 1.00 61.78 219 ALA A C 1
ATOM 1714 O O . ALA A 1 219 ? 6.441 17.389 -7.434 1.00 61.78 219 ALA A O 1
ATOM 1715 N N . THR A 1 220 ? 4.712 16.323 -6.469 1.00 70.62 220 THR A N 1
ATOM 1716 C CA . THR A 1 220 ? 4.771 17.053 -5.204 1.00 70.62 220 THR A CA 1
ATOM 1717 C C . THR A 1 220 ? 4.694 16.085 -4.030 1.00 70.62 220 THR A C 1
ATOM 1719 O O . THR A 1 220 ? 3.728 15.325 -3.948 1.00 70.62 220 THR A O 1
ATOM 1722 N N . PRO A 1 221 ? 5.664 16.128 -3.099 1.00 75.06 221 PRO A N 1
ATOM 1723 C CA . PRO A 1 221 ? 5.592 15.314 -1.899 1.00 75.06 221 PRO A CA 1
ATOM 1724 C C . PRO A 1 221 ? 4.420 15.793 -1.042 1.00 75.06 221 PRO A C 1
ATOM 1726 O O . PRO A 1 221 ? 4.209 16.996 -0.843 1.00 75.06 221 PRO A O 1
ATOM 1729 N N . ARG A 1 222 ? 3.623 14.847 -0.549 1.00 83.75 222 ARG A N 1
ATOM 1730 C CA . ARG A 1 222 ? 2.502 15.108 0.360 1.00 83.75 222 ARG A CA 1
ATOM 1731 C C . ARG A 1 222 ? 2.733 14.352 1.661 1.00 83.75 222 ARG A C 1
ATOM 1733 O O . ARG A 1 222 ? 3.322 13.277 1.629 1.00 83.75 222 ARG A O 1
ATOM 1740 N N . PRO A 1 223 ? 2.270 14.870 2.805 1.00 87.88 223 PRO A N 1
ATOM 1741 C CA . PRO A 1 223 ? 2.421 14.167 4.068 1.00 87.88 223 PRO A CA 1
ATOM 1742 C C . PRO A 1 223 ? 1.583 12.886 4.097 1.00 87.88 223 PRO A C 1
ATOM 1744 O O . PRO A 1 223 ? 0.461 12.829 3.581 1.00 87.88 223 PRO A O 1
ATOM 1747 N N . PHE A 1 224 ? 2.117 11.860 4.753 1.00 89.44 224 PHE A N 1
ATOM 1748 C CA . PHE A 1 224 ? 1.431 10.601 4.976 1.00 89.44 224 PHE A CA 1
ATOM 1749 C C . PHE A 1 224 ? 0.221 10.810 5.883 1.00 89.44 224 PHE A C 1
ATOM 1751 O O . PHE A 1 224 ? 0.339 11.236 7.031 1.00 89.44 224 PHE A O 1
ATOM 1758 N N . THR A 1 225 ? -0.961 10.483 5.364 1.00 91.12 225 THR A N 1
ATOM 1759 C CA . THR A 1 225 ? -2.225 10.642 6.082 1.00 91.12 225 THR A CA 1
ATOM 1760 C C . THR A 1 225 ? -2.969 9.319 6.191 1.00 91.12 225 THR A C 1
ATOM 1762 O O . THR A 1 225 ? -3.123 8.553 5.233 1.00 91.12 225 THR A O 1
ATOM 1765 N N . LEU A 1 226 ? -3.495 9.059 7.386 1.00 91.25 226 LEU A N 1
ATOM 1766 C CA . LEU A 1 226 ? -4.319 7.898 7.677 1.00 91.25 226 LEU A CA 1
ATOM 1767 C C . LEU A 1 226 ? -5.722 8.351 8.091 1.00 91.25 226 LEU A C 1
ATOM 1769 O O . LEU A 1 226 ? -6.035 8.490 9.272 1.00 91.25 226 LEU A O 1
ATOM 1773 N N . ALA A 1 227 ? -6.577 8.594 7.095 1.00 90.44 227 ALA A N 1
ATOM 1774 C CA . ALA A 1 227 ? -7.997 8.848 7.327 1.00 90.44 227 ALA A CA 1
ATOM 1775 C C . ALA A 1 227 ? -8.664 7.625 7.976 1.00 90.44 227 ALA A C 1
ATOM 1777 O O . ALA A 1 227 ? -8.569 6.508 7.451 1.00 90.44 227 ALA A O 1
ATOM 1778 N N . ALA A 1 228 ? -9.328 7.849 9.109 1.00 89.81 228 ALA A N 1
ATOM 1779 C CA . ALA A 1 228 ? -9.996 6.832 9.900 1.00 89.81 228 ALA A CA 1
ATOM 1780 C C . ALA A 1 228 ? -11.437 7.251 10.223 1.00 89.81 228 ALA A C 1
ATOM 1782 O O . A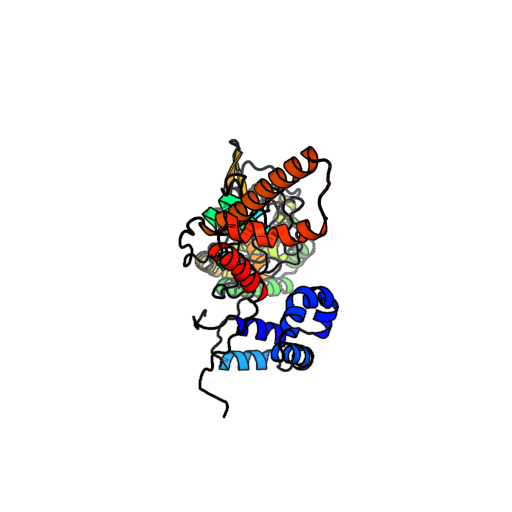LA A 1 228 ? -11.710 8.274 10.858 1.00 89.81 228 ALA A O 1
ATOM 1783 N N . PHE A 1 229 ? -12.384 6.413 9.809 1.00 89.56 229 PHE A N 1
ATOM 1784 C CA . PHE A 1 229 ? -13.778 6.540 10.218 1.00 89.56 229 PHE A CA 1
ATOM 1785 C C . PHE A 1 229 ? -13.984 5.960 11.620 1.00 89.56 229 PHE A C 1
ATOM 1787 O O . PHE A 1 229 ? -13.242 5.088 12.072 1.00 89.56 229 PHE A O 1
ATOM 1794 N N . LYS A 1 230 ? -15.053 6.381 12.298 1.00 90.75 230 LYS A N 1
ATOM 1795 C CA . LYS A 1 230 ? -15.408 5.923 13.653 1.00 90.75 230 LYS A CA 1
ATOM 1796 C C . LYS A 1 230 ? -15.407 4.399 13.838 1.00 90.75 230 LYS A C 1
ATOM 1798 O O . LYS A 1 230 ? -14.894 3.916 14.842 1.00 90.75 230 LYS A O 1
ATOM 1803 N N . LYS A 1 231 ? -15.894 3.626 12.856 1.00 90.12 231 LYS A N 1
ATOM 1804 C CA . LYS A 1 231 ? -15.847 2.148 12.890 1.00 90.12 231 LYS A CA 1
ATOM 1805 C C . LYS A 1 231 ? -14.405 1.614 12.848 1.00 90.12 231 LYS A C 1
ATOM 1807 O O . LYS A 1 231 ? -14.084 0.700 13.603 1.00 90.12 231 LYS A O 1
ATOM 1812 N N . ALA A 1 232 ? -13.546 2.209 12.019 1.00 92.81 232 ALA A N 1
ATOM 1813 C CA . ALA A 1 232 ? -12.135 1.840 11.899 1.00 92.81 232 ALA A CA 1
ATOM 1814 C C . ALA A 1 232 ? -11.376 2.089 13.206 1.00 92.81 232 ALA A C 1
ATOM 1816 O O . ALA A 1 232 ? -10.622 1.233 13.655 1.00 92.81 232 ALA A O 1
ATOM 1817 N N . MET A 1 233 ? -11.623 3.232 13.854 1.00 92.19 233 MET A N 1
ATOM 1818 C CA . MET A 1 233 ? -10.969 3.567 15.122 1.00 92.19 233 MET A CA 1
ATOM 1819 C C . MET A 1 233 ? -11.401 2.637 16.264 1.00 92.19 233 MET A C 1
ATOM 1821 O O . MET A 1 233 ? -10.558 2.196 17.042 1.00 92.19 233 MET A O 1
ATOM 1825 N N . VAL A 1 234 ? -12.689 2.271 16.327 1.00 91.12 234 VAL A N 1
ATOM 1826 C CA . VAL A 1 234 ? -13.186 1.250 17.267 1.00 91.12 234 VAL A CA 1
ATOM 1827 C C . VAL A 1 234 ? -12.504 -0.096 17.011 1.00 91.12 234 VAL A C 1
ATOM 1829 O O . VAL A 1 234 ? -12.013 -0.717 17.951 1.00 91.12 234 VAL A O 1
ATOM 1832 N N . PHE A 1 235 ? -12.439 -0.538 15.751 1.00 92.00 235 PHE A N 1
ATOM 1833 C CA . PHE A 1 235 ? -11.770 -1.787 15.387 1.00 92.00 235 PHE A CA 1
ATOM 1834 C C . PHE A 1 235 ? -10.296 -1.781 15.798 1.00 92.00 235 PHE A C 1
ATOM 1836 O O . PHE A 1 235 ? -9.838 -2.723 16.438 1.00 92.00 235 PHE A O 1
ATOM 1843 N N . ALA A 1 236 ? -9.568 -0.714 15.471 1.00 92.75 236 ALA A N 1
ATOM 1844 C CA . ALA A 1 236 ? -8.145 -0.615 15.748 1.00 92.75 236 ALA A CA 1
ATOM 1845 C C . ALA A 1 236 ? -7.834 -0.589 17.249 1.00 92.75 236 ALA A C 1
ATOM 1847 O O . ALA A 1 236 ? -6.893 -1.258 17.656 1.00 92.75 236 ALA A O 1
ATOM 1848 N N . LEU A 1 237 ? -8.638 0.093 18.078 1.00 91.31 237 LEU A N 1
ATOM 1849 C CA . LEU A 1 237 ? -8.473 0.075 19.541 1.00 91.31 237 LEU A CA 1
ATOM 1850 C C . LEU A 1 237 ? -8.755 -1.307 20.150 1.00 91.31 237 LEU A C 1
ATOM 1852 O O . LEU A 1 237 ? -8.030 -1.748 21.040 1.00 91.31 237 LEU A O 1
ATOM 1856 N N . VAL A 1 238 ? -9.779 -2.015 19.660 1.00 90.38 238 VAL A N 1
ATOM 1857 C CA . VAL A 1 238 ? -10.067 -3.395 20.097 1.00 90.38 238 VAL A CA 1
ATOM 1858 C C . VAL A 1 238 ? -8.945 -4.344 19.671 1.00 90.38 238 VAL A C 1
ATOM 1860 O O . VAL A 1 238 ? -8.555 -5.225 20.436 1.00 90.38 238 VAL A O 1
ATOM 1863 N N . ALA A 1 239 ? -8.418 -4.163 18.459 1.00 90.56 239 ALA A N 1
ATOM 1864 C CA . ALA A 1 239 ? -7.401 -5.026 17.878 1.00 90.56 239 ALA A CA 1
ATOM 1865 C C . ALA A 1 239 ? -6.003 -4.816 18.479 1.00 90.56 239 ALA A C 1
ATOM 1867 O O . ALA A 1 239 ? -5.288 -5.791 18.714 1.00 90.56 239 ALA A O 1
ATOM 1868 N N . SER A 1 240 ? -5.622 -3.567 18.761 1.00 89.50 240 SER A N 1
ATOM 1869 C CA . SER A 1 240 ? -4.320 -3.224 19.341 1.00 89.50 240 SER A CA 1
ATOM 1870 C C . SER A 1 240 ? -4.230 -3.480 20.845 1.00 89.50 240 SER A C 1
ATOM 1872 O O . SER A 1 240 ? -3.123 -3.603 21.362 1.00 89.50 240 SER A O 1
ATOM 1874 N N . GLN A 1 241 ? -5.370 -3.578 21.542 1.00 86.75 241 GLN A N 1
ATOM 1875 C CA . GLN A 1 241 ? -5.445 -3.761 23.000 1.00 86.75 241 GLN A CA 1
ATOM 1876 C C . GLN A 1 241 ? -4.688 -2.675 23.782 1.00 86.75 241 GLN A C 1
ATOM 1878 O O . GLN A 1 241 ? -4.133 -2.920 24.854 1.00 86.75 241 GLN A O 1
ATOM 1883 N N . VAL A 1 242 ? -4.668 -1.456 23.241 1.00 88.19 242 VAL A N 1
ATOM 1884 C CA . VAL A 1 242 ? -4.061 -0.297 23.896 1.00 88.19 242 VAL A CA 1
ATOM 1885 C C . VAL A 1 242 ? -4.799 0.014 25.197 1.00 88.19 242 VAL A C 1
ATOM 1887 O O . VAL A 1 242 ? -6.025 0.115 25.234 1.00 88.19 242 VAL A O 1
ATOM 1890 N N . THR A 1 243 ? -4.033 0.226 26.265 1.00 84.19 243 THR A N 1
ATOM 1891 C CA . THR A 1 243 ? -4.554 0.636 27.575 1.00 84.19 243 THR A CA 1
ATOM 1892 C C . THR A 1 243 ? -4.528 2.153 27.768 1.00 84.19 243 THR A C 1
ATOM 1894 O O . THR A 1 243 ? -5.424 2.695 28.418 1.00 84.19 243 THR A O 1
ATOM 1897 N N . GLN A 1 244 ? -3.534 2.840 27.192 1.00 88.38 244 GLN A N 1
ATOM 1898 C CA . GLN A 1 244 ? -3.318 4.282 27.324 1.00 88.38 244 GLN A CA 1
ATOM 1899 C C . GLN A 1 244 ? -3.315 4.975 25.960 1.00 88.38 244 GLN A C 1
ATOM 1901 O O . GLN A 1 244 ? -2.459 4.725 25.116 1.00 88.38 244 GLN A O 1
ATOM 1906 N N . VAL A 1 245 ? -4.271 5.882 25.767 1.00 89.50 245 VAL A N 1
ATOM 1907 C CA . VAL A 1 245 ? -4.432 6.654 24.528 1.00 89.50 245 VAL A CA 1
ATOM 1908 C C . VAL A 1 245 ? -3.280 7.635 24.304 1.00 89.50 245 VAL A C 1
ATOM 1910 O O . VAL A 1 245 ? -2.854 7.823 23.166 1.00 89.50 245 VAL A O 1
ATOM 1913 N N . ASP A 1 246 ? -2.731 8.213 25.375 1.00 90.25 246 ASP A N 1
ATOM 1914 C CA . ASP A 1 246 ? -1.629 9.177 25.284 1.00 90.25 246 ASP A CA 1
ATOM 1915 C C . ASP A 1 246 ? -0.402 8.572 24.589 1.00 90.25 246 ASP A C 1
ATOM 1917 O O . ASP A 1 246 ? 0.213 9.215 23.742 1.00 90.25 246 ASP A O 1
ATOM 1921 N N . SER A 1 247 ? -0.092 7.302 24.877 1.00 91.19 247 SER A N 1
ATOM 1922 C CA . SER A 1 247 ? 1.032 6.576 24.272 1.00 91.19 247 SER A CA 1
ATOM 1923 C C . SER A 1 247 ? 0.845 6.306 22.777 1.00 91.19 247 SER A C 1
ATOM 1925 O O . SER A 1 247 ? 1.827 6.220 22.047 1.00 91.19 247 SER A O 1
ATOM 1927 N N . VAL A 1 248 ? -0.398 6.205 22.297 1.00 91.75 248 VAL A N 1
ATOM 1928 C CA . VAL A 1 248 ? -0.695 6.062 20.861 1.00 91.75 248 VAL A CA 1
ATOM 1929 C C . VAL A 1 248 ? -0.464 7.378 20.133 1.00 91.75 248 VAL A C 1
ATOM 1931 O O . VAL A 1 248 ? 0.104 7.390 19.040 1.00 91.75 248 VAL A O 1
ATOM 1934 N N . CYS A 1 249 ? -0.866 8.492 20.744 1.00 92.00 249 CYS A N 1
ATOM 1935 C CA . CYS A 1 249 ? -0.743 9.815 20.141 1.00 92.00 249 CYS A CA 1
ATOM 1936 C C . CYS A 1 249 ? 0.702 10.341 20.080 1.00 92.00 249 CYS A C 1
ATOM 1938 O O . CYS A 1 249 ? 0.926 11.361 19.440 1.00 92.00 249 CYS A O 1
ATOM 1940 N N . VAL A 1 250 ? 1.681 9.649 20.682 1.00 92.06 250 VAL A N 1
ATOM 1941 C CA . VAL A 1 250 ? 3.120 9.948 20.518 1.00 92.06 250 VAL A CA 1
ATOM 1942 C C . VAL A 1 250 ? 3.603 9.656 19.094 1.00 92.06 250 VAL A C 1
ATOM 1944 O O . VAL A 1 250 ? 4.506 10.324 18.604 1.00 92.06 250 VAL A O 1
ATOM 1947 N N . PHE A 1 251 ? 2.995 8.686 18.408 1.00 90.00 251 PHE A N 1
ATOM 1948 C CA . PHE A 1 251 ? 3.369 8.309 17.042 1.00 90.00 251 PHE A CA 1
ATOM 1949 C C . PHE A 1 251 ? 2.630 9.119 15.972 1.00 90.00 251 PHE A C 1
ATOM 1951 O O . PHE A 1 251 ? 2.468 8.625 14.860 1.00 90.00 251 PHE A O 1
ATOM 1958 N N . GLN A 1 252 ? 2.115 10.313 16.280 1.00 90.56 252 GLN A N 1
ATOM 1959 C CA . GLN A 1 252 ? 1.407 11.137 15.300 1.00 90.56 252 GLN A CA 1
ATOM 1960 C C . GLN A 1 252 ? 1.479 12.635 15.605 1.00 90.56 252 GLN A C 1
ATOM 1962 O O . GLN A 1 252 ? 1.496 13.030 16.768 1.00 90.56 252 GLN A O 1
ATOM 1967 N N . ASP A 1 253 ? 1.406 13.450 14.552 1.00 89.06 253 ASP A N 1
ATOM 1968 C CA . ASP A 1 253 ? 1.536 14.913 14.642 1.00 89.06 253 ASP A CA 1
ATOM 1969 C C . ASP A 1 253 ? 0.202 15.681 14.554 1.00 89.06 253 ASP A C 1
ATOM 1971 O O . ASP A 1 253 ? 0.181 16.909 14.655 1.00 89.06 253 ASP A O 1
ATOM 1975 N N . ALA A 1 254 ? -0.940 15.006 14.362 1.00 88.38 254 ALA A N 1
ATOM 1976 C CA . ALA A 1 254 ? -2.221 15.700 14.240 1.00 88.38 254 ALA A CA 1
ATOM 1977 C C . ALA A 1 254 ? -2.724 16.230 15.598 1.00 88.38 254 ALA A C 1
ATOM 1979 O O . ALA A 1 254 ? -2.606 15.587 16.648 1.00 88.38 254 ALA A O 1
ATOM 1980 N N . LEU A 1 255 ? -3.328 17.421 15.567 1.00 87.75 255 LEU A N 1
ATOM 1981 C CA . LEU A 1 255 ? -3.970 18.039 16.728 1.00 87.75 255 LEU A CA 1
ATOM 1982 C C . LEU A 1 255 ? -5.207 17.222 17.140 1.00 87.75 255 LEU A C 1
ATOM 1984 O O . LEU A 1 255 ? -5.861 16.620 16.298 1.00 87.75 255 LEU A O 1
ATOM 1988 N N . GLU A 1 256 ? -5.542 17.212 18.432 1.00 88.31 256 GLU A N 1
ATOM 1989 C CA . GLU A 1 256 ? -6.759 16.568 18.972 1.00 88.31 256 GLU A CA 1
ATOM 1990 C C . GLU A 1 256 ? -6.819 15.023 18.916 1.00 88.31 256 GLU A C 1
ATOM 1992 O O . GLU A 1 256 ? -7.857 14.435 19.213 1.00 88.31 256 GLU A O 1
ATOM 1997 N N . CYS A 1 257 ? -5.708 14.326 18.650 1.00 91.06 257 CYS A N 1
ATOM 1998 C CA . CYS A 1 257 ? -5.673 12.853 18.704 1.00 91.06 257 CYS A CA 1
ATOM 1999 C C . CYS A 1 257 ? -6.179 12.286 20.042 1.00 91.06 257 CYS A C 1
ATOM 2001 O O . CYS A 1 257 ? -7.003 11.369 20.070 1.00 91.06 257 CYS A O 1
ATOM 2003 N N . VAL A 1 258 ? -5.727 12.869 21.159 1.00 92.25 258 VAL A N 1
ATOM 2004 C CA . VAL A 1 258 ? -6.055 12.378 22.505 1.00 92.25 258 VAL A CA 1
ATOM 2005 C C . VAL A 1 258 ? -7.550 12.530 22.793 1.00 92.25 258 VAL A C 1
ATOM 2007 O O . VAL A 1 258 ? -8.176 11.596 23.286 1.00 92.25 258 VAL A O 1
ATOM 2010 N N . SER A 1 259 ? -8.163 13.668 22.447 1.00 90.81 259 SER A N 1
ATOM 2011 C CA . SER A 1 259 ? -9.589 13.904 22.709 1.00 90.81 259 SER A CA 1
ATOM 2012 C C . SER A 1 259 ? -10.486 12.963 21.902 1.00 90.81 259 SER A C 1
ATOM 2014 O O . SER A 1 259 ? -11.445 12.425 22.459 1.00 90.81 259 SER A O 1
ATOM 2016 N N . VAL A 1 260 ? -10.160 12.707 20.630 1.00 91.12 260 VAL A N 1
ATOM 2017 C CA . VAL A 1 260 ? -10.922 11.788 19.769 1.00 91.12 260 VAL A CA 1
ATOM 2018 C C . VAL A 1 260 ? -10.807 10.347 20.265 1.00 91.12 260 VAL A C 1
ATOM 2020 O O . VAL A 1 260 ? -11.821 9.667 20.445 1.00 91.12 260 VAL A O 1
ATOM 2023 N N . LEU A 1 261 ? -9.590 9.876 20.545 1.00 91.25 261 LEU A N 1
ATOM 2024 C CA . LEU A 1 261 ? -9.371 8.511 21.023 1.00 91.25 261 LEU A CA 1
ATOM 2025 C C . LEU A 1 261 ? -9.951 8.280 22.428 1.00 91.25 261 LEU A C 1
ATOM 2027 O O . LEU A 1 261 ? -10.507 7.209 22.680 1.00 91.25 261 LEU A O 1
ATOM 2031 N N . MET A 1 262 ? -9.930 9.285 23.313 1.00 90.94 262 MET A N 1
ATOM 2032 C CA . MET A 1 262 ? -10.611 9.211 24.612 1.00 90.94 262 MET A CA 1
ATOM 2033 C C . MET A 1 262 ? -12.129 9.038 24.467 1.00 90.94 262 MET A C 1
ATOM 2035 O O . MET A 1 262 ? -12.715 8.225 25.183 1.00 90.94 262 MET A O 1
ATOM 2039 N N . GLN A 1 263 ? -12.779 9.743 23.532 1.00 90.12 263 GLN A N 1
ATOM 2040 C CA . GLN A 1 263 ? -14.218 9.563 23.276 1.00 90.12 263 GLN A CA 1
ATOM 2041 C C . GLN A 1 263 ? -14.536 8.136 22.812 1.00 90.12 263 GLN A C 1
ATOM 2043 O O . GLN A 1 263 ? -15.516 7.531 23.255 1.00 90.12 263 GLN A O 1
ATOM 2048 N N . ILE A 1 264 ? -13.684 7.556 21.962 1.00 89.50 264 ILE A N 1
ATOM 2049 C CA . ILE A 1 264 ? -13.865 6.174 21.509 1.00 89.50 264 ILE A CA 1
ATOM 2050 C C . ILE A 1 264 ? -13.647 5.194 22.665 1.00 89.50 264 ILE A C 1
ATOM 2052 O O . ILE A 1 264 ? -14.438 4.263 22.820 1.00 89.50 264 ILE A O 1
ATOM 2056 N N . GLN A 1 265 ? -12.644 5.413 23.517 1.00 89.31 265 GLN A N 1
ATOM 2057 C CA . GLN A 1 265 ? -12.402 4.572 24.691 1.00 89.31 265 GLN A CA 1
ATOM 2058 C C . GLN A 1 265 ? -13.588 4.600 25.670 1.00 89.31 265 GLN A C 1
ATOM 2060 O O . GLN A 1 265 ? -13.977 3.554 26.190 1.00 89.31 265 GLN A O 1
ATOM 2065 N N . GLN A 1 266 ? -14.226 5.761 25.861 1.00 87.31 266 GLN A N 1
ATOM 2066 C CA . GLN A 1 266 ? -15.466 5.875 26.638 1.00 87.31 266 GLN A CA 1
ATOM 2067 C C . GLN A 1 266 ? -16.611 5.076 26.006 1.00 87.31 266 GLN A C 1
ATOM 2069 O O . GLN A 1 266 ? -17.322 4.363 26.713 1.00 87.31 266 GLN A O 1
ATOM 2074 N N . SER A 1 267 ? -16.759 5.124 24.676 1.00 86.94 267 SER A N 1
ATOM 2075 C CA . SER A 1 267 ? -17.756 4.302 23.979 1.00 86.94 267 SER A CA 1
ATOM 2076 C C . SER A 1 267 ? -17.476 2.802 24.158 1.00 86.94 267 SER A C 1
ATOM 2078 O O . SER A 1 267 ? -18.382 2.036 24.479 1.00 86.94 267 SER A O 1
ATOM 2080 N N . LEU A 1 268 ? -16.213 2.378 24.068 1.00 87.00 268 LEU A N 1
ATOM 2081 C CA . LEU A 1 268 ? -15.792 0.988 24.251 1.00 87.00 268 LEU A CA 1
ATOM 2082 C C . LEU A 1 268 ? -16.035 0.483 25.676 1.00 87.00 268 LEU A C 1
ATOM 2084 O O . LEU A 1 268 ? -16.438 -0.666 25.849 1.00 87.00 268 LEU A O 1
ATOM 2088 N N . ALA A 1 269 ? -15.873 1.335 26.691 1.00 85.69 269 ALA A N 1
ATOM 2089 C CA . ALA A 1 269 ? -16.162 0.973 28.077 1.00 85.69 269 ALA A CA 1
ATOM 2090 C C . ALA A 1 269 ? -17.633 0.559 28.285 1.00 85.69 269 ALA A C 1
ATOM 2092 O O . ALA A 1 269 ? -17.913 -0.305 29.116 1.00 85.69 269 ALA A O 1
ATOM 2093 N N . THR A 1 270 ? -18.571 1.103 27.496 1.00 85.06 270 THR A N 1
ATOM 2094 C CA . THR A 1 270 ? -19.994 0.716 27.565 1.00 85.06 270 THR A CA 1
ATOM 2095 C C . THR A 1 270 ? -20.284 -0.674 26.990 1.00 85.06 270 THR A C 1
ATOM 2097 O O . THR A 1 270 ? -21.289 -1.282 27.351 1.00 85.06 270 THR A O 1
ATOM 2100 N N . LEU A 1 271 ? -19.396 -1.205 26.140 1.00 79.75 271 LEU A N 1
ATOM 2101 C CA . LEU A 1 271 ? -19.539 -2.524 25.514 1.00 79.75 271 LEU A CA 1
ATOM 2102 C C . LEU A 1 271 ? -19.105 -3.677 26.435 1.00 79.75 271 LEU A C 1
ATOM 2104 O O . LEU A 1 271 ? -19.437 -4.837 26.174 1.00 79.75 271 LEU A O 1
ATOM 2108 N N . GLY A 1 272 ? -18.372 -3.381 27.513 1.00 77.44 272 GLY A N 1
ATOM 2109 C CA . GLY A 1 272 ? -17.905 -4.369 28.484 1.00 77.44 272 GLY A CA 1
ATOM 2110 C C . GLY A 1 272 ? -17.210 -5.567 27.824 1.00 77.44 272 GLY A C 1
ATOM 2111 O O . GLY A 1 272 ? -16.281 -5.418 27.034 1.00 77.44 272 GLY A O 1
ATOM 2112 N N . ASN A 1 273 ? -17.690 -6.776 28.124 1.00 80.19 273 ASN A N 1
ATOM 2113 C CA . ASN A 1 273 ? -17.110 -8.027 27.624 1.00 80.19 273 ASN A CA 1
ATOM 2114 C C . ASN A 1 273 ? -17.655 -8.480 26.258 1.00 80.19 273 ASN A C 1
ATOM 2116 O O . ASN A 1 273 ? -17.292 -9.559 25.791 1.00 80.19 273 ASN A O 1
ATOM 2120 N N . ALA A 1 274 ? -18.502 -7.689 25.591 1.00 81.00 274 ALA A N 1
ATOM 2121 C CA . ALA A 1 274 ? -19.123 -8.090 24.326 1.00 81.00 274 ALA A CA 1
ATOM 2122 C C . ALA A 1 274 ? -18.103 -8.376 23.205 1.00 81.00 274 ALA A C 1
ATOM 2124 O O . ALA A 1 274 ? -18.379 -9.172 22.311 1.00 81.00 274 ALA A O 1
ATOM 2125 N N . MET A 1 275 ? -16.920 -7.753 23.263 1.00 79.38 275 MET A N 1
ATOM 2126 C CA . MET A 1 275 ? -15.850 -7.913 22.267 1.00 79.38 275 MET A CA 1
ATOM 2127 C C . MET A 1 275 ? -14.820 -9.001 22.623 1.00 79.38 275 MET A C 1
ATOM 2129 O O . MET A 1 275 ? -13.911 -9.256 21.837 1.00 79.38 275 MET A O 1
ATOM 2133 N N . GLN A 1 276 ? -14.962 -9.691 23.763 1.00 80.69 276 GLN A N 1
ATOM 2134 C CA . GLN A 1 276 ? -14.040 -10.757 24.192 1.00 80.69 276 GLN A CA 1
ATOM 2135 C C . GLN A 1 276 ? -13.823 -11.881 23.156 1.00 80.69 276 GLN A C 1
ATOM 2137 O O . GLN A 1 276 ? -12.676 -12.306 23.000 1.00 80.69 276 GLN A O 1
ATOM 2142 N N . PRO A 1 277 ? -14.839 -12.346 22.391 1.00 82.12 277 PRO A N 1
ATOM 2143 C CA . PRO A 1 277 ? -14.634 -13.394 21.385 1.00 82.12 277 PRO A CA 1
ATOM 2144 C C . PRO A 1 277 ? -13.575 -13.034 20.332 1.00 82.12 277 PRO A C 1
ATOM 2146 O O . PRO A 1 277 ? -12.847 -13.905 19.855 1.00 82.12 277 PRO A O 1
ATOM 2149 N N . ILE A 1 278 ? -13.439 -11.743 20.017 1.00 85.19 278 ILE A N 1
ATOM 2150 C CA . ILE A 1 278 ? -12.524 -11.221 18.995 1.00 85.19 278 ILE A CA 1
ATOM 2151 C C . ILE A 1 278 ? -11.060 -11.373 19.430 1.00 85.19 278 ILE A C 1
ATOM 2153 O O . ILE A 1 278 ? -10.200 -11.627 18.591 1.00 85.19 278 ILE A O 1
ATOM 2157 N N . LEU A 1 279 ? -10.766 -11.297 20.733 1.00 83.00 279 LEU A N 1
ATOM 2158 C CA . LEU A 1 279 ? -9.397 -11.366 21.265 1.00 83.00 279 LEU A CA 1
ATOM 2159 C C . LEU A 1 279 ? -8.695 -12.687 20.925 1.00 83.00 279 LEU A C 1
ATOM 2161 O O . LEU A 1 279 ? -7.504 -12.701 20.614 1.00 83.00 279 LEU A O 1
ATOM 2165 N N . SER A 1 280 ? -9.442 -13.795 20.933 1.00 82.00 280 SER A N 1
ATOM 2166 C CA . SER A 1 280 ? -8.909 -15.109 20.559 1.00 82.00 280 SER A CA 1
ATOM 2167 C C . SER A 1 280 ? -8.542 -15.179 19.070 1.00 82.00 280 SER A C 1
ATOM 2169 O O . SER A 1 280 ? -7.444 -15.623 18.725 1.00 82.00 280 SER A O 1
ATOM 2171 N N . LEU A 1 281 ? -9.412 -14.651 18.200 1.00 86.06 281 LEU A N 1
ATOM 2172 C CA . LEU A 1 281 ? -9.172 -14.572 16.759 1.00 86.06 281 LEU A CA 1
ATOM 2173 C C . LEU A 1 281 ? -8.016 -13.625 16.433 1.00 86.06 281 LEU A C 1
ATOM 2175 O O . LEU A 1 281 ? -7.241 -13.922 15.529 1.00 86.06 281 LEU A O 1
ATOM 2179 N N . LEU A 1 282 ? -7.870 -12.513 17.159 1.00 87.00 282 LEU A N 1
ATOM 2180 C CA . LEU A 1 282 ? -6.790 -11.544 16.949 1.00 87.00 282 LEU A CA 1
ATOM 2181 C C . LEU A 1 282 ? -5.416 -12.182 17.116 1.00 87.00 282 LEU A C 1
ATOM 2183 O O . LEU A 1 282 ? -4.545 -11.984 16.272 1.00 87.00 282 LEU A O 1
ATOM 2187 N N . LYS A 1 283 ? -5.230 -12.995 18.162 1.00 82.19 283 LYS A N 1
ATOM 2188 C CA . LYS A 1 283 ? -3.951 -13.665 18.411 1.00 82.19 283 LYS A CA 1
ATOM 2189 C C . LYS A 1 283 ? -3.580 -14.615 17.270 1.00 82.19 283 LYS A C 1
ATOM 2191 O O . LYS A 1 283 ? -2.460 -14.554 16.770 1.00 82.19 283 LYS A O 1
ATOM 2196 N N . GLN A 1 284 ? -4.529 -15.434 16.819 1.00 83.81 284 GLN A N 1
ATOM 2197 C CA . GLN A 1 284 ? -4.317 -16.329 15.680 1.00 83.81 284 GLN A CA 1
ATOM 2198 C C . GLN A 1 284 ? -4.034 -15.539 14.394 1.00 83.81 284 GLN A C 1
ATOM 2200 O O . GLN A 1 284 ? -3.029 -15.754 13.724 1.00 83.81 284 GLN A O 1
ATOM 2205 N N . THR A 1 285 ? -4.872 -14.544 14.112 1.00 84.88 285 THR A N 1
ATOM 2206 C CA . THR A 1 285 ? -4.780 -13.712 12.908 1.00 84.88 285 THR A CA 1
ATOM 2207 C C . THR A 1 285 ? -3.451 -12.957 12.846 1.00 84.88 285 THR A C 1
ATOM 2209 O O . THR A 1 285 ? -2.838 -12.911 11.789 1.00 84.88 285 THR A O 1
ATOM 2212 N N . SER A 1 286 ? -2.945 -12.444 13.972 1.00 81.88 286 SER A N 1
ATOM 2213 C CA . SER A 1 286 ? -1.643 -11.761 14.030 1.00 81.88 286 SER A CA 1
ATOM 2214 C C . SER A 1 286 ? -0.453 -12.651 13.649 1.00 81.88 286 SER A C 1
ATOM 2216 O O . SER A 1 286 ? 0.563 -12.136 13.197 1.00 81.88 286 SER A O 1
ATOM 2218 N N . THR A 1 287 ? -0.584 -13.973 13.807 1.00 82.38 287 THR A N 1
ATOM 2219 C CA . THR A 1 287 ? 0.469 -14.945 13.462 1.00 82.38 287 THR A CA 1
ATOM 2220 C C . THR A 1 287 ? 0.353 -15.413 12.008 1.00 82.38 287 THR A C 1
ATOM 2222 O O . THR A 1 287 ? 1.366 -15.667 11.363 1.00 82.38 287 THR A O 1
ATOM 2225 N N . ASP A 1 288 ? -0.873 -15.497 11.485 1.00 84.50 288 ASP A N 1
ATOM 2226 C CA . ASP A 1 288 ? -1.168 -16.017 10.142 1.00 84.50 288 ASP A CA 1
ATOM 2227 C C . ASP A 1 288 ? -1.084 -14.947 9.031 1.00 84.50 288 ASP A C 1
ATOM 2229 O O . ASP A 1 288 ? -1.090 -15.276 7.841 1.00 84.50 288 ASP A O 1
ATOM 2233 N N . ILE A 1 289 ? -1.045 -13.657 9.387 1.00 84.69 289 ILE A N 1
ATOM 2234 C CA . ILE A 1 289 ? -0.938 -12.552 8.424 1.00 84.69 289 ILE A CA 1
ATOM 2235 C C . ILE A 1 289 ? 0.476 -12.503 7.817 1.00 84.69 289 ILE A C 1
ATOM 2237 O O . ILE A 1 289 ? 1.461 -12.543 8.557 1.00 84.69 289 ILE A O 1
ATOM 2241 N N . PRO A 1 290 ? 0.609 -12.367 6.480 1.00 83.94 290 PRO A N 1
ATOM 2242 C CA . PRO A 1 290 ? 1.908 -12.137 5.854 1.00 83.94 290 PRO A CA 1
ATOM 2243 C C . PRO A 1 290 ? 2.518 -10.818 6.342 1.00 83.94 290 PRO A C 1
ATOM 2245 O O . PRO A 1 290 ? 1.793 -9.874 6.640 1.00 83.94 290 PRO A O 1
ATOM 2248 N N . LEU A 1 291 ? 3.849 -10.722 6.384 1.00 85.94 291 LEU A N 1
ATOM 2249 C CA . LEU A 1 291 ? 4.525 -9.486 6.778 1.00 85.94 291 LEU A CA 1
ATOM 2250 C C . LEU A 1 291 ? 4.150 -8.346 5.816 1.00 85.94 291 LEU A C 1
ATOM 2252 O O . LEU A 1 291 ? 4.646 -8.283 4.693 1.00 85.94 291 LEU A O 1
ATOM 2256 N N . VAL A 1 292 ? 3.290 -7.443 6.281 1.00 90.81 292 VAL A N 1
ATOM 2257 C CA . VAL A 1 292 ? 2.968 -6.184 5.605 1.00 90.81 292 VAL A CA 1
ATOM 2258 C C . VAL A 1 292 ? 3.725 -5.070 6.318 1.00 90.81 292 VAL A C 1
ATOM 2260 O O . VAL A 1 292 ? 3.759 -5.016 7.553 1.00 90.81 292 VAL A O 1
ATOM 2263 N N . GLN A 1 293 ? 4.332 -4.173 5.546 1.00 91.69 293 GLN A N 1
ATOM 2264 C CA . GLN A 1 293 ? 5.140 -3.072 6.066 1.00 91.69 293 GLN A CA 1
ATOM 2265 C C . GLN A 1 293 ? 4.988 -1.815 5.208 1.00 91.69 293 GLN A C 1
ATOM 2267 O O . GLN A 1 293 ? 4.850 -1.911 3.988 1.00 91.69 293 GLN A O 1
ATOM 2272 N N . PHE A 1 294 ? 5.065 -0.645 5.837 1.00 90.50 294 PHE A N 1
ATOM 2273 C CA . PHE A 1 294 ? 5.282 0.612 5.130 1.00 90.50 294 PHE A CA 1
ATOM 2274 C C . PHE A 1 294 ? 6.744 0.718 4.730 1.00 90.50 294 PHE A C 1
ATOM 2276 O O . PHE A 1 294 ? 7.632 0.320 5.486 1.00 90.50 294 PHE A O 1
ATOM 2283 N N . THR A 1 295 ? 6.986 1.236 3.535 1.00 87.44 295 THR A N 1
ATOM 2284 C CA . THR A 1 295 ? 8.328 1.381 2.981 1.00 87.44 295 THR A CA 1
ATOM 2285 C C . THR A 1 295 ? 8.460 2.781 2.409 1.00 87.44 295 THR A C 1
ATOM 2287 O O . THR A 1 295 ? 7.576 3.207 1.673 1.00 87.44 295 THR A O 1
ATOM 2290 N N . GLN A 1 296 ? 9.542 3.480 2.745 1.00 85.31 296 GLN A N 1
ATOM 2291 C CA . GLN A 1 296 ? 9.821 4.819 2.227 1.00 85.31 296 GLN A CA 1
ATOM 2292 C C . GLN A 1 296 ? 11.324 4.980 1.981 1.00 85.31 296 GLN A C 1
ATOM 2294 O O . GLN A 1 296 ? 12.146 4.430 2.724 1.00 85.31 296 GLN A O 1
ATOM 2299 N N . TYR A 1 297 ? 11.678 5.717 0.929 1.00 84.31 297 TYR A N 1
ATOM 2300 C CA . TYR A 1 297 ? 13.042 6.191 0.733 1.00 84.31 297 TYR A CA 1
ATOM 2301 C C . TYR A 1 297 ? 13.361 7.271 1.759 1.00 84.31 297 TYR A C 1
ATOM 2303 O O . TYR A 1 297 ? 12.536 8.125 2.061 1.00 84.31 297 TYR A O 1
ATOM 2311 N N . ALA A 1 298 ? 14.568 7.226 2.295 1.00 83.69 298 ALA A N 1
ATOM 2312 C CA . ALA A 1 298 ? 15.049 8.214 3.236 1.00 83.69 298 ALA A CA 1
ATOM 2313 C C . ALA A 1 298 ? 16.507 8.520 2.956 1.00 83.69 298 ALA A C 1
ATOM 2315 O O . ALA A 1 298 ? 17.233 7.695 2.399 1.00 83.69 298 ALA A O 1
ATOM 2316 N N . GLN A 1 299 ? 16.933 9.701 3.375 1.00 82.44 299 GLN A N 1
ATOM 2317 C CA . GLN A 1 299 ? 18.316 10.118 3.286 1.00 82.44 299 GLN A CA 1
ATOM 2318 C C . GLN A 1 299 ? 18.861 10.310 4.702 1.00 82.44 299 GLN A C 1
ATOM 2320 O O . GLN A 1 299 ? 18.254 11.004 5.515 1.00 82.44 299 GLN A O 1
ATOM 2325 N N . ASP A 1 300 ? 19.989 9.673 5.011 1.00 77.50 300 ASP A N 1
ATOM 2326 C CA . ASP A 1 300 ? 20.680 9.893 6.284 1.00 77.50 300 ASP A CA 1
ATOM 2327 C C . ASP A 1 300 ? 21.365 11.275 6.300 1.00 77.50 300 ASP A C 1
ATOM 2329 O O . ASP A 1 300 ? 21.595 11.895 5.259 1.00 77.50 300 ASP A O 1
ATOM 2333 N N . ASN A 1 301 ? 21.795 11.728 7.480 1.00 77.50 301 ASN A N 1
ATOM 2334 C CA . ASN A 1 301 ? 22.554 12.967 7.696 1.00 77.50 301 ASN A CA 1
ATOM 2335 C C . ASN A 1 301 ? 23.820 13.070 6.823 1.00 77.50 301 ASN A C 1
ATOM 2337 O O . ASN A 1 301 ? 24.324 14.163 6.576 1.00 77.50 301 ASN A O 1
ATOM 2341 N N . SER A 1 302 ? 24.336 11.929 6.360 1.00 78.62 302 SER A N 1
ATOM 2342 C CA . SER A 1 302 ? 25.496 11.820 5.469 1.00 78.62 302 SER A CA 1
ATOM 2343 C C . SER A 1 302 ? 25.135 11.855 3.973 1.00 78.62 302 SER A C 1
ATOM 2345 O O . SER A 1 302 ? 25.974 11.525 3.141 1.00 78.62 302 SER A O 1
ATOM 2347 N N . SER A 1 303 ? 23.894 12.213 3.624 1.00 78.75 303 SER A N 1
ATOM 2348 C CA . SER A 1 303 ? 23.357 12.240 2.252 1.00 78.75 303 SER A CA 1
ATOM 2349 C C . SER A 1 303 ? 23.258 10.875 1.550 1.00 78.75 303 SER A C 1
ATOM 2351 O O . SER A 1 303 ? 22.984 10.820 0.353 1.00 78.75 303 SER A O 1
ATOM 2353 N N . TYR A 1 304 ? 23.423 9.766 2.277 1.00 81.62 304 TYR A N 1
ATOM 2354 C CA . TYR A 1 304 ? 23.214 8.424 1.731 1.00 81.62 304 TYR A CA 1
ATOM 2355 C C . TYR A 1 304 ? 21.737 8.058 1.737 1.00 81.62 304 TYR A C 1
ATOM 2357 O O . TYR A 1 304 ? 21.071 8.151 2.769 1.00 81.62 304 TYR A O 1
ATOM 2365 N N . TRP A 1 305 ? 21.254 7.582 0.594 1.00 83.81 305 TRP A N 1
ATOM 2366 C CA . TRP A 1 305 ? 19.909 7.047 0.475 1.00 83.81 305 TRP A CA 1
ATOM 2367 C C . TRP A 1 305 ? 19.818 5.652 1.091 1.00 83.81 305 TRP A C 1
ATOM 2369 O O . TRP A 1 305 ? 20.666 4.785 0.865 1.00 83.81 305 TRP A O 1
ATOM 2379 N N . LEU A 1 306 ? 18.736 5.409 1.819 1.00 85.81 306 LEU A N 1
ATOM 2380 C CA . LEU A 1 306 ? 18.372 4.122 2.394 1.00 85.81 306 LEU A CA 1
ATOM 2381 C C . LEU A 1 306 ? 16.863 3.882 2.281 1.00 85.81 306 LEU A C 1
ATOM 2383 O O . LEU A 1 306 ? 16.075 4.794 2.045 1.00 85.81 306 LEU A O 1
ATOM 2387 N N . LEU A 1 307 ? 16.462 2.621 2.425 1.00 85.56 307 LEU A N 1
ATOM 2388 C CA . LEU A 1 307 ? 15.066 2.204 2.336 1.00 85.56 307 LEU A CA 1
ATOM 2389 C C . LEU A 1 307 ? 14.560 1.834 3.732 1.00 85.56 307 LEU A C 1
ATOM 2391 O O . LEU A 1 307 ? 14.856 0.742 4.227 1.00 85.56 307 LEU A O 1
ATOM 2395 N N . HIS A 1 308 ? 13.802 2.725 4.369 1.00 87.94 308 HIS A N 1
ATOM 2396 C CA . HIS A 1 308 ? 13.189 2.428 5.657 1.00 87.94 308 HIS A CA 1
ATOM 2397 C C . HIS A 1 308 ? 11.996 1.490 5.492 1.00 87.94 308 HIS A C 1
ATOM 2399 O O . HIS A 1 308 ? 11.230 1.584 4.534 1.00 87.94 308 HIS A O 1
ATOM 2405 N N . ARG A 1 309 ? 11.834 0.579 6.454 1.00 89.81 309 ARG A N 1
ATOM 2406 C CA . ARG A 1 309 ? 10.758 -0.415 6.482 1.00 89.81 309 ARG A CA 1
ATOM 2407 C C . ARG A 1 309 ? 10.159 -0.470 7.878 1.00 89.81 309 ARG A C 1
ATOM 2409 O O . ARG A 1 309 ? 10.864 -0.808 8.825 1.00 89.81 309 ARG A O 1
ATOM 2416 N N . GLN A 1 310 ? 8.867 -0.186 7.983 1.00 91.88 310 GLN A N 1
ATOM 2417 C CA . GLN A 1 310 ? 8.111 -0.277 9.224 1.00 91.88 310 GLN A CA 1
ATOM 2418 C C . GLN A 1 310 ? 7.048 -1.376 9.116 1.00 91.88 310 GLN A C 1
ATOM 2420 O O . GLN A 1 310 ? 6.052 -1.181 8.415 1.00 91.88 310 GLN A O 1
ATOM 2425 N N . PRO A 1 311 ? 7.179 -2.501 9.838 1.00 93.25 311 PRO A N 1
ATOM 2426 C CA . PRO A 1 311 ? 6.103 -3.481 9.951 1.00 93.25 311 PRO A CA 1
ATOM 2427 C C . PRO A 1 311 ? 4.823 -2.850 10.514 1.00 93.25 311 PRO A C 1
ATOM 2429 O O . PRO A 1 311 ? 4.884 -2.053 11.456 1.00 93.25 311 PRO A O 1
ATOM 2432 N N . LEU A 1 312 ? 3.663 -3.213 9.955 1.00 92.12 312 LEU A N 1
ATOM 2433 C CA . LEU A 1 312 ? 2.366 -2.712 10.433 1.00 92.12 312 LEU A CA 1
ATOM 2434 C C . LEU A 1 312 ? 2.070 -3.217 11.849 1.00 92.12 312 LEU A C 1
ATOM 2436 O O . LEU A 1 312 ? 1.649 -2.446 12.705 1.00 92.12 312 LEU A O 1
ATOM 2440 N N . LEU A 1 313 ? 2.306 -4.506 12.091 1.00 91.44 313 LEU A N 1
ATOM 2441 C CA . LEU A 1 313 ? 2.129 -5.139 13.395 1.00 91.44 313 LEU A CA 1
ATOM 2442 C C . LEU A 1 313 ? 3.501 -5.357 14.031 1.00 91.44 313 LEU A C 1
ATOM 2444 O O . LEU A 1 313 ? 4.371 -5.998 13.439 1.00 91.44 313 LEU A O 1
ATOM 2448 N N . THR A 1 314 ? 3.697 -4.818 15.230 1.00 88.50 314 THR A N 1
ATOM 2449 C CA . THR A 1 314 ? 4.940 -4.946 16.000 1.00 88.50 314 THR A CA 1
ATOM 2450 C C . THR A 1 314 ? 4.642 -5.442 17.412 1.00 88.50 314 THR A C 1
ATOM 2452 O O . THR A 1 314 ? 3.493 -5.638 17.801 1.00 88.50 314 THR A O 1
ATOM 2455 N N . THR A 1 315 ? 5.687 -5.654 18.212 1.00 86.94 315 THR A N 1
ATOM 2456 C CA . THR A 1 315 ? 5.534 -5.950 19.644 1.00 86.94 315 THR A CA 1
ATOM 2457 C C . THR A 1 315 ? 4.973 -4.770 20.438 1.00 86.94 315 THR A C 1
ATOM 2459 O O . THR A 1 315 ? 4.520 -4.970 21.560 1.00 86.94 315 THR A O 1
ATOM 2462 N N . ASP A 1 316 ? 5.021 -3.552 19.887 1.00 90.69 316 ASP A N 1
ATOM 2463 C CA . ASP A 1 316 ? 4.456 -2.364 20.519 1.00 90.69 316 ASP A CA 1
ATOM 2464 C C . ASP A 1 316 ? 2.966 -2.225 20.138 1.00 90.69 316 ASP A C 1
ATOM 2466 O O . ASP A 1 316 ? 2.649 -1.990 18.961 1.00 90.69 316 ASP A O 1
ATOM 2470 N N . PRO A 1 317 ? 2.030 -2.359 21.099 1.00 90.56 317 PRO A N 1
ATOM 2471 C CA . PRO A 1 317 ? 0.603 -2.196 20.830 1.00 90.56 317 PRO A CA 1
ATOM 2472 C C . PRO A 1 317 ? 0.252 -0.769 20.387 1.00 90.56 317 PRO A C 1
ATOM 2474 O O . PRO A 1 317 ? -0.710 -0.583 19.641 1.00 90.56 317 PRO A O 1
ATOM 2477 N N . ASN A 1 318 ? 1.042 0.231 20.793 1.00 93.19 318 ASN A N 1
ATOM 2478 C CA . ASN A 1 318 ? 0.776 1.634 20.488 1.00 93.19 318 ASN A CA 1
ATOM 2479 C C . ASN A 1 318 ? 0.988 1.933 19.001 1.00 93.19 318 ASN A C 1
ATOM 2481 O O . ASN A 1 318 ? 0.139 2.560 18.373 1.00 93.19 318 ASN A O 1
ATOM 2485 N N . TRP A 1 319 ? 2.075 1.423 18.413 1.00 92.88 319 TRP A N 1
ATOM 2486 C CA . TRP A 1 319 ? 2.286 1.489 16.965 1.00 92.88 319 TRP A CA 1
ATOM 2487 C C . TRP A 1 319 ? 1.306 0.583 16.210 1.00 92.88 319 TRP A C 1
ATOM 2489 O O . TRP A 1 319 ? 0.726 0.981 15.197 1.00 92.88 319 TRP A O 1
ATOM 2499 N N . SER A 1 320 ? 1.063 -0.623 16.734 1.00 92.81 320 SER A N 1
ATOM 2500 C CA . SER A 1 320 ? 0.169 -1.600 16.102 1.00 92.81 320 SER A CA 1
ATOM 2501 C C . SER A 1 320 ? -1.268 -1.089 15.943 1.00 92.81 320 SER A C 1
ATOM 2503 O O . SER A 1 320 ? -1.987 -1.581 15.078 1.00 92.81 320 SER A O 1
ATOM 2505 N N . PHE A 1 321 ? -1.693 -0.072 16.705 1.00 94.56 321 PHE A N 1
ATOM 2506 C CA . PHE A 1 321 ? -2.942 0.658 16.460 1.00 94.56 321 PHE A CA 1
ATOM 2507 C C . PHE A 1 321 ? -3.028 1.222 15.031 1.00 94.56 321 PHE A C 1
ATOM 2509 O O . PHE A 1 321 ? -4.012 0.974 14.331 1.00 94.56 321 PHE A O 1
ATOM 2516 N N . TYR A 1 322 ? -1.988 1.914 14.558 1.00 94.38 322 TYR A N 1
ATOM 2517 C CA . TYR A 1 322 ? -1.946 2.456 13.195 1.00 94.38 322 TYR A CA 1
ATOM 2518 C C . TYR A 1 322 ? -1.846 1.344 12.148 1.00 94.38 322 TYR A C 1
ATOM 2520 O O . TYR A 1 322 ? -2.464 1.434 11.085 1.00 94.38 322 TYR A O 1
ATOM 2528 N N . GLY A 1 323 ? -1.146 0.253 12.476 1.00 93.50 323 GLY A N 1
ATOM 2529 C CA . GLY A 1 323 ? -1.139 -0.966 11.670 1.00 93.50 323 GLY A CA 1
ATOM 2530 C C . GLY A 1 323 ? -2.538 -1.550 11.474 1.00 93.50 323 GLY A C 1
ATOM 2531 O O . GLY A 1 323 ? -2.941 -1.827 10.346 1.00 93.50 323 GLY A O 1
ATOM 2532 N N . TRP A 1 324 ? -3.320 -1.676 12.550 1.00 93.88 324 TRP A N 1
ATOM 2533 C CA . TRP A 1 324 ? -4.700 -2.161 12.486 1.00 93.88 324 TRP A CA 1
ATOM 2534 C C . TRP A 1 324 ? -5.643 -1.202 11.760 1.00 93.88 324 TRP A C 1
ATOM 2536 O O . TRP A 1 324 ? -6.529 -1.670 11.048 1.00 93.88 324 TRP A O 1
ATOM 2546 N N . LEU A 1 325 ? -5.442 0.116 11.871 1.00 94.56 325 LEU A N 1
ATOM 2547 C CA . LEU A 1 325 ? -6.165 1.098 11.054 1.00 94.56 325 LEU A CA 1
ATOM 2548 C C . LEU A 1 325 ? -5.879 0.911 9.556 1.00 94.56 325 LEU A C 1
ATOM 2550 O O . LEU A 1 325 ? -6.801 0.941 8.740 1.00 94.56 325 LEU A O 1
ATOM 2554 N N . ALA A 1 326 ? -4.618 0.683 9.185 1.00 93.25 326 ALA A N 1
ATOM 2555 C CA . ALA A 1 326 ? -4.239 0.427 7.800 1.00 93.25 326 ALA A CA 1
ATOM 2556 C C . ALA A 1 326 ? -4.794 -0.912 7.283 1.00 93.25 326 ALA A C 1
ATOM 2558 O O . ALA A 1 326 ? -5.340 -0.960 6.181 1.00 93.25 326 ALA A O 1
ATOM 2559 N N . ILE A 1 327 ? -4.745 -1.972 8.100 1.00 93.25 327 ILE A N 1
ATOM 2560 C CA . ILE A 1 327 ? -5.354 -3.279 7.796 1.00 93.25 327 ILE A CA 1
ATOM 2561 C C . ILE A 1 327 ? -6.872 -3.155 7.642 1.00 93.25 327 ILE A C 1
ATOM 2563 O O . ILE A 1 327 ? -7.446 -3.757 6.740 1.00 93.25 327 ILE A O 1
ATOM 2567 N N . PHE A 1 328 ? -7.539 -2.361 8.481 1.00 93.31 328 PHE A N 1
ATOM 2568 C CA . PHE A 1 328 ? -8.968 -2.096 8.332 1.00 93.31 328 PHE A CA 1
ATOM 2569 C C . PHE A 1 328 ? -9.272 -1.427 6.989 1.00 93.31 328 PHE A C 1
ATOM 2571 O O . PHE A 1 328 ? -10.204 -1.829 6.297 1.00 93.31 328 PHE A O 1
ATOM 2578 N N . GLY A 1 329 ? -8.434 -0.469 6.581 1.00 89.81 329 GLY A N 1
ATOM 2579 C CA . GLY A 1 329 ? -8.520 0.133 5.255 1.00 89.81 329 GLY A CA 1
ATOM 2580 C C . GLY A 1 329 ? -8.336 -0.879 4.119 1.00 89.81 329 GLY A C 1
ATOM 2581 O O . GLY A 1 329 ? -9.060 -0.802 3.129 1.00 89.81 329 GLY A O 1
ATOM 2582 N N . TRP A 1 330 ? -7.440 -1.857 4.293 1.00 89.94 330 TRP A N 1
ATOM 2583 C CA . TRP A 1 330 ? -7.262 -2.969 3.354 1.00 89.94 330 TRP A CA 1
ATOM 2584 C C . TRP A 1 330 ? -8.492 -3.877 3.269 1.00 89.94 330 TRP A C 1
ATOM 2586 O O . TRP A 1 330 ? -8.875 -4.304 2.183 1.00 89.94 330 TRP A O 1
ATOM 2596 N N . ILE A 1 331 ? -9.155 -4.136 4.397 1.00 90.38 331 ILE A N 1
ATOM 2597 C CA . ILE A 1 331 ? -10.371 -4.954 4.432 1.00 90.38 331 ILE A CA 1
ATOM 2598 C C . ILE A 1 331 ? -11.548 -4.253 3.742 1.00 90.38 331 ILE A C 1
ATOM 2600 O O . ILE A 1 331 ? -12.292 -4.903 3.011 1.00 90.38 331 ILE A O 1
ATOM 2604 N N . GLU A 1 332 ? -11.723 -2.947 3.963 1.00 87.75 332 GLU A N 1
ATOM 2605 C CA . GLU A 1 332 ? -12.801 -2.167 3.334 1.00 87.75 332 GLU A CA 1
ATOM 2606 C C . GLU A 1 332 ? -12.485 -1.736 1.891 1.00 87.75 332 GLU A C 1
ATOM 2608 O O . GLU A 1 332 ? -13.341 -1.147 1.237 1.00 87.75 332 GLU A O 1
ATOM 2613 N N . GLY A 1 333 ? -11.280 -2.023 1.384 1.00 82.50 333 GLY A N 1
ATOM 2614 C CA . GLY A 1 333 ? -10.861 -1.655 0.028 1.00 82.50 333 GLY A CA 1
ATOM 2615 C C . GLY A 1 333 ? -10.561 -0.164 -0.156 1.00 82.50 333 GLY A C 1
ATOM 2616 O O . GLY A 1 333 ? -10.470 0.309 -1.280 1.00 82.50 333 GLY A O 1
ATOM 2617 N N . THR A 1 334 ? -10.393 0.593 0.934 1.00 83.56 334 THR A N 1
ATOM 2618 C CA . THR A 1 334 ? -9.924 1.996 0.870 1.00 83.56 334 THR A CA 1
ATOM 2619 C C . THR A 1 334 ? -8.410 2.094 0.699 1.00 83.56 334 THR A C 1
ATOM 2621 O O . THR A 1 334 ? -7.889 3.153 0.356 1.00 83.56 334 THR A O 1
ATOM 2624 N N . ARG A 1 335 ? -7.692 1.003 0.983 1.00 84.38 335 ARG A N 1
ATOM 2625 C CA . ARG A 1 335 ? -6.251 0.848 0.776 1.00 84.38 335 ARG A CA 1
ATOM 2626 C C . ARG A 1 335 ? -5.979 -0.526 0.191 1.00 84.38 335 ARG A C 1
ATOM 2628 O O . ARG A 1 335 ? -6.727 -1.468 0.434 1.00 84.38 335 ARG A O 1
ATOM 2635 N N . GLU A 1 336 ? -4.874 -0.652 -0.520 1.00 83.88 336 GLU A N 1
ATOM 2636 C CA . GLU A 1 336 ? -4.454 -1.913 -1.119 1.00 83.88 336 GLU A CA 1
ATOM 2637 C C . GLU A 1 336 ? -3.054 -2.282 -0.644 1.00 83.88 336 GLU A C 1
ATOM 2639 O O . GLU A 1 336 ? -2.224 -1.419 -0.358 1.00 83.88 336 GLU A O 1
ATOM 2644 N N . VAL A 1 337 ? -2.795 -3.585 -0.541 1.00 86.00 337 VAL A N 1
ATOM 2645 C CA . VAL A 1 337 ? -1.459 -4.105 -0.255 1.00 86.00 337 VAL A CA 1
ATOM 2646 C C . VAL A 1 337 ? -0.871 -4.619 -1.553 1.00 86.00 337 VAL A C 1
ATOM 2648 O O . VAL A 1 337 ? -1.330 -5.625 -2.100 1.00 86.00 337 VAL A O 1
ATOM 2651 N N . ILE A 1 338 ? 0.160 -3.936 -2.032 1.00 81.88 338 ILE A N 1
ATOM 2652 C CA . ILE A 1 338 ? 0.901 -4.350 -3.216 1.00 81.88 338 ILE A CA 1
ATOM 2653 C C . ILE A 1 338 ? 2.076 -5.249 -2.842 1.00 81.88 338 ILE A C 1
ATOM 2655 O O . ILE A 1 338 ? 2.734 -5.073 -1.815 1.00 81.88 338 ILE A O 1
ATOM 2659 N N . ARG A 1 339 ? 2.346 -6.219 -3.707 1.00 79.00 339 ARG A N 1
ATOM 2660 C CA . ARG A 1 339 ? 3.521 -7.076 -3.660 1.00 79.00 339 ARG A CA 1
ATOM 2661 C C . ARG A 1 339 ? 4.367 -6.807 -4.895 1.00 79.00 339 ARG A C 1
ATOM 2663 O O . ARG A 1 339 ? 3.852 -6.823 -6.009 1.00 79.00 339 ARG A O 1
ATOM 2670 N N . LEU A 1 340 ? 5.657 -6.583 -4.674 1.00 76.69 340 LEU A N 1
ATOM 2671 C CA . LEU A 1 340 ? 6.649 -6.416 -5.728 1.00 76.69 340 LEU A CA 1
ATOM 2672 C C . LEU A 1 340 ? 7.402 -7.736 -5.881 1.00 76.69 340 LEU A C 1
ATOM 2674 O O . LEU A 1 340 ? 8.119 -8.138 -4.966 1.00 76.69 340 LEU A O 1
ATOM 2678 N N . ASP A 1 341 ? 7.219 -8.411 -7.012 1.00 71.81 341 ASP A N 1
ATOM 2679 C CA . ASP A 1 341 ? 7.945 -9.636 -7.344 1.00 71.81 341 ASP A CA 1
ATOM 2680 C C . ASP A 1 341 ? 8.920 -9.347 -8.493 1.00 71.81 341 ASP A C 1
ATOM 2682 O O . ASP A 1 341 ? 8.517 -8.976 -9.594 1.00 71.81 341 ASP A O 1
ATOM 2686 N N . ALA A 1 342 ? 10.220 -9.520 -8.247 1.00 67.50 342 ALA A N 1
ATOM 2687 C CA . ALA A 1 342 ? 11.235 -9.443 -9.292 1.00 67.50 342 ALA A CA 1
ATOM 2688 C C . ALA A 1 342 ? 11.539 -10.836 -9.857 1.00 67.50 342 ALA A C 1
ATOM 2690 O O . ALA A 1 342 ? 11.793 -11.792 -9.120 1.00 67.50 342 ALA A O 1
ATOM 2691 N N . ASP A 1 343 ? 11.551 -10.957 -11.185 1.00 57.81 343 ASP A N 1
ATOM 2692 C CA . ASP A 1 343 ? 11.905 -12.205 -11.862 1.00 57.81 343 ASP A CA 1
ATOM 2693 C C . ASP A 1 343 ? 13.423 -12.479 -11.749 1.00 57.81 343 ASP A C 1
ATOM 2695 O O . ASP A 1 343 ? 14.211 -12.142 -12.633 1.00 57.81 343 ASP A O 1
ATOM 2699 N N . GLU A 1 344 ? 13.861 -13.174 -10.695 1.00 48.78 344 GLU A N 1
ATOM 2700 C CA . GLU A 1 344 ? 15.281 -13.524 -10.478 1.00 48.78 344 GLU A CA 1
ATOM 2701 C C . GLU A 1 344 ? 15.887 -14.440 -11.568 1.00 48.78 344 GLU A C 1
ATOM 2703 O O . GLU A 1 344 ? 17.098 -14.650 -11.638 1.00 48.78 344 GLU A O 1
ATOM 2708 N N . ARG A 1 345 ? 15.070 -15.029 -12.452 1.00 43.50 345 ARG A N 1
ATOM 2709 C CA . ARG A 1 345 ? 15.507 -16.129 -13.332 1.00 43.50 345 ARG A CA 1
ATOM 2710 C C . ARG A 1 345 ? 16.127 -15.730 -14.671 1.00 43.50 345 ARG A C 1
ATOM 2712 O O . ARG A 1 345 ? 16.425 -16.630 -15.458 1.00 43.50 345 ARG A O 1
ATOM 2719 N N . ARG A 1 346 ? 16.344 -14.445 -14.975 1.00 41.12 346 ARG A N 1
ATOM 2720 C CA . ARG A 1 346 ? 16.906 -14.048 -16.288 1.00 41.12 346 ARG A CA 1
ATOM 2721 C C . ARG A 1 346 ? 17.917 -12.909 -16.288 1.00 41.12 346 ARG A C 1
ATOM 2723 O O . ARG A 1 346 ? 18.263 -12.444 -17.369 1.00 41.12 346 ARG A O 1
ATOM 2730 N N . VAL A 1 347 ? 18.514 -12.549 -15.153 1.00 42.50 347 VAL A N 1
ATOM 2731 C CA . VAL A 1 347 ? 19.717 -11.699 -15.179 1.00 42.50 347 VAL A CA 1
ATOM 2732 C C . VAL A 1 347 ? 20.928 -12.562 -15.555 1.00 42.50 347 VAL A C 1
ATOM 2734 O O . VAL A 1 347 ? 21.844 -12.798 -14.770 1.00 42.50 347 VAL A O 1
ATOM 2737 N N . LYS A 1 348 ? 20.957 -13.069 -16.794 1.00 32.28 348 LYS A N 1
ATOM 2738 C CA . LYS A 1 348 ? 22.252 -13.321 -17.421 1.00 32.28 348 LYS A CA 1
ATOM 2739 C C . LYS A 1 348 ? 22.849 -11.942 -17.606 1.00 32.28 348 LYS A C 1
ATOM 2741 O O . LYS A 1 348 ? 22.356 -11.186 -18.431 1.00 32.28 348 LYS A O 1
ATOM 2746 N N . ARG A 1 349 ? 23.855 -11.632 -16.788 1.00 34.09 349 ARG A N 1
ATOM 2747 C CA . ARG A 1 349 ? 24.737 -10.468 -16.891 1.00 34.09 349 ARG A CA 1
ATOM 2748 C C . ARG A 1 349 ? 24.921 -10.130 -18.373 1.00 34.09 349 ARG A C 1
ATOM 2750 O O . ARG A 1 349 ? 25.637 -10.840 -19.080 1.00 34.09 349 ARG A O 1
ATOM 2757 N N . GLN A 1 350 ? 24.189 -9.130 -18.854 1.00 39.09 350 GLN A N 1
ATOM 2758 C CA . GLN A 1 350 ? 24.282 -8.694 -20.235 1.00 39.09 350 GLN A CA 1
ATOM 2759 C C . GLN A 1 350 ? 25.647 -8.027 -20.323 1.00 39.09 350 GLN A C 1
ATOM 2761 O O . GLN A 1 350 ? 25.856 -6.939 -19.793 1.00 39.09 350 GLN A O 1
ATOM 2766 N N . GLN A 1 351 ? 26.625 -8.750 -20.872 1.00 34.53 351 GLN A N 1
ATOM 2767 C CA . GLN A 1 351 ? 27.877 -8.132 -21.282 1.00 34.53 351 GLN A CA 1
ATOM 2768 C C . GLN A 1 351 ? 27.504 -6.938 -22.164 1.00 34.53 351 GLN A C 1
ATOM 2770 O O . GLN A 1 351 ? 26.642 -7.107 -23.032 1.00 34.53 351 GLN A O 1
ATOM 2775 N N . PRO A 1 352 ? 28.091 -5.749 -21.944 1.00 35.28 352 PRO A N 1
ATOM 2776 C CA . PRO A 1 352 ? 27.798 -4.587 -22.768 1.00 35.28 352 PRO A CA 1
ATOM 2777 C C . PRO A 1 352 ? 28.021 -4.980 -24.228 1.00 35.28 352 PRO A C 1
ATOM 2779 O O . PRO A 1 352 ? 29.123 -5.350 -24.642 1.00 35.28 352 PRO A O 1
ATOM 2782 N N . ASN A 1 353 ? 26.920 -5.024 -24.975 1.00 40.28 353 ASN A N 1
ATOM 2783 C CA . ASN A 1 353 ? 26.886 -5.560 -26.321 1.00 40.28 353 ASN A CA 1
ATOM 2784 C C . ASN A 1 353 ? 27.844 -4.741 -27.199 1.00 40.28 353 ASN A C 1
ATOM 2786 O O . ASN A 1 353 ? 27.613 -3.560 -27.446 1.00 40.28 353 ASN A O 1
ATOM 2790 N N . GLN A 1 354 ? 28.871 -5.394 -27.758 1.00 44.94 354 GLN A N 1
ATOM 2791 C CA . GLN A 1 354 ? 29.802 -4.831 -28.753 1.00 44.94 354 GLN A CA 1
ATOM 2792 C C . GLN A 1 354 ? 29.112 -4.251 -30.009 1.00 44.94 354 GLN A C 1
ATOM 2794 O O . GLN A 1 354 ? 29.768 -3.647 -30.854 1.00 44.94 354 GLN A O 1
ATOM 2799 N N . HIS A 1 355 ? 27.796 -4.411 -30.152 1.00 48.91 355 HIS A N 1
ATOM 2800 C CA . HIS A 1 355 ? 27.023 -4.027 -31.329 1.00 48.91 355 HIS A CA 1
ATOM 2801 C C . HIS A 1 355 ? 26.788 -2.510 -31.456 1.00 48.91 355 HIS A C 1
ATOM 2803 O O . HIS A 1 355 ? 26.617 -2.019 -32.572 1.00 48.91 355 HIS A O 1
ATOM 2809 N N . GLN A 1 356 ? 26.850 -1.749 -30.356 1.00 47.25 356 GLN A N 1
ATOM 2810 C CA . GLN A 1 356 ? 26.584 -0.301 -30.369 1.00 47.25 356 GLN A CA 1
ATOM 2811 C C . GLN A 1 356 ? 27.734 0.516 -30.990 1.00 47.25 356 GLN A C 1
ATOM 2813 O O . GLN A 1 356 ? 27.516 1.594 -31.542 1.00 47.25 356 GLN A O 1
ATOM 2818 N N . ASN A 1 357 ? 28.946 -0.048 -31.026 1.00 55.94 357 ASN A N 1
ATOM 2819 C CA . ASN A 1 357 ? 30.129 0.620 -31.574 1.00 55.94 357 ASN A CA 1
ATOM 2820 C C . ASN A 1 357 ? 30.174 0.642 -33.112 1.00 55.94 357 ASN A C 1
ATOM 2822 O O . ASN A 1 357 ? 30.823 1.512 -33.690 1.00 55.94 357 ASN A O 1
ATOM 2826 N N . TYR A 1 358 ? 29.469 -0.259 -33.804 1.00 59.72 358 TYR A N 1
ATOM 2827 C CA . TYR A 1 358 ? 29.565 -0.364 -35.267 1.00 59.72 358 TYR A CA 1
ATOM 2828 C C . TYR A 1 358 ? 28.801 0.742 -36.005 1.00 59.72 358 TYR A C 1
ATOM 2830 O O . TYR A 1 358 ? 29.287 1.262 -37.009 1.00 59.72 358 TYR A O 1
ATOM 2838 N N . VAL A 1 359 ? 27.629 1.151 -35.504 1.00 59.78 359 VAL A N 1
ATOM 2839 C CA . VAL A 1 359 ? 26.824 2.218 -36.133 1.00 59.78 359 VAL A CA 1
ATOM 2840 C C . VAL A 1 359 ? 27.496 3.583 -35.960 1.00 59.78 359 VAL A C 1
ATOM 2842 O O . VAL A 1 359 ? 27.537 4.381 -36.904 1.00 59.78 359 VAL A O 1
ATOM 2845 N N . VAL A 1 360 ? 28.085 3.824 -34.784 1.00 64.50 360 VAL A N 1
ATOM 2846 C CA . VAL A 1 360 ? 28.859 5.037 -34.483 1.00 64.50 360 VAL A CA 1
ATOM 2847 C C . VAL A 1 360 ? 30.136 5.083 -35.323 1.00 64.50 360 VAL A C 1
ATOM 2849 O O . VAL A 1 360 ? 30.413 6.106 -35.946 1.00 64.50 360 VAL A O 1
ATOM 2852 N N . TYR A 1 361 ? 30.858 3.963 -35.444 1.00 67.44 361 TYR A N 1
ATOM 2853 C CA . TYR A 1 361 ? 32.063 3.864 -36.274 1.00 67.44 361 TYR A CA 1
ATOM 2854 C C . TYR A 1 361 ? 31.787 4.168 -37.756 1.00 67.44 361 TYR A C 1
ATOM 2856 O O . TYR A 1 361 ? 32.456 5.010 -38.355 1.00 67.44 361 TYR A O 1
ATOM 2864 N N . VAL A 1 362 ? 30.756 3.552 -38.349 1.00 66.19 362 VAL A N 1
ATOM 2865 C CA . VAL A 1 362 ? 30.404 3.783 -39.763 1.00 66.19 362 VAL A CA 1
ATOM 2866 C C . VAL A 1 362 ? 29.962 5.232 -40.003 1.00 66.19 362 VAL A C 1
ATOM 2868 O O . VAL A 1 362 ? 30.278 5.812 -41.042 1.00 66.19 362 VAL A O 1
ATOM 2871 N N . SER A 1 363 ? 29.253 5.840 -39.049 1.00 69.94 363 SER A N 1
ATOM 2872 C CA . SER A 1 363 ? 28.799 7.231 -39.164 1.00 69.94 363 SER A CA 1
ATOM 2873 C C . SER A 1 363 ? 29.956 8.226 -39.014 1.00 69.94 363 SER A C 1
ATOM 2875 O O . SER A 1 363 ? 30.052 9.164 -39.803 1.00 69.94 363 SER A O 1
ATOM 2877 N N . ALA A 1 364 ? 30.886 7.982 -38.085 1.00 74.75 364 ALA A N 1
ATOM 2878 C CA . ALA A 1 364 ? 32.072 8.814 -37.887 1.00 74.75 364 ALA A CA 1
ATOM 2879 C C . ALA A 1 364 ? 32.998 8.814 -39.117 1.00 74.75 364 ALA A C 1
ATOM 2881 O O . ALA A 1 364 ? 33.463 9.873 -39.542 1.00 74.75 364 ALA A O 1
ATOM 2882 N N . VAL A 1 365 ? 33.209 7.652 -39.746 1.00 73.06 365 VAL A N 1
ATOM 2883 C CA . VAL A 1 365 ? 34.027 7.536 -40.968 1.00 73.06 365 VAL A CA 1
ATOM 2884 C C . VAL A 1 365 ? 33.389 8.287 -42.144 1.00 73.06 365 VAL A C 1
ATOM 2886 O O . VAL A 1 365 ? 34.087 8.994 -42.868 1.00 73.06 365 VAL A O 1
ATOM 2889 N N . LEU A 1 366 ? 32.064 8.210 -42.320 1.00 70.25 366 LEU A N 1
ATOM 2890 C CA . LEU A 1 366 ? 31.371 8.951 -43.385 1.00 70.25 366 LEU A CA 1
ATOM 2891 C C . LEU A 1 366 ? 31.453 10.469 -43.190 1.00 70.25 366 LEU A C 1
ATOM 2893 O O . LEU A 1 366 ? 31.656 11.192 -44.165 1.00 70.25 366 LEU A O 1
ATOM 2897 N N . VAL A 1 367 ? 31.335 10.947 -41.949 1.00 78.12 367 VAL A N 1
ATOM 2898 C CA . VAL A 1 367 ? 31.460 12.375 -41.620 1.00 78.12 367 VAL A CA 1
ATOM 2899 C C . VAL A 1 367 ? 32.888 12.872 -41.858 1.00 78.12 367 VAL A C 1
ATOM 2901 O O . VAL A 1 367 ? 33.066 13.940 -42.443 1.00 78.12 367 VAL A O 1
ATOM 2904 N N . ALA A 1 368 ? 33.904 12.090 -41.485 1.00 79.00 368 ALA A N 1
ATOM 2905 C CA . ALA A 1 368 ? 35.305 12.438 -41.717 1.00 79.00 368 ALA A CA 1
ATOM 2906 C C . ALA A 1 368 ? 35.655 12.512 -43.214 1.00 79.00 368 ALA A C 1
ATOM 2908 O O . ALA A 1 368 ? 36.360 13.418 -43.650 1.00 79.00 368 ALA A O 1
ATOM 2909 N N . VAL A 1 369 ? 35.136 11.596 -44.034 1.00 74.25 369 VAL A N 1
ATOM 2910 C CA . VAL A 1 369 ? 35.368 11.656 -45.486 1.00 74.25 369 VAL A CA 1
ATOM 2911 C C . VAL A 1 369 ? 34.572 12.800 -46.125 1.00 74.25 369 VAL A C 1
ATOM 2913 O O . VAL A 1 369 ? 35.076 13.467 -47.029 1.00 74.25 369 VAL A O 1
ATOM 2916 N N . ALA A 1 370 ? 33.358 13.083 -45.641 1.00 74.56 370 ALA A N 1
ATOM 2917 C CA . ALA A 1 370 ? 32.546 14.192 -46.141 1.00 74.56 370 ALA A CA 1
ATOM 2918 C C . ALA A 1 370 ? 33.209 15.549 -45.873 1.00 74.56 370 ALA A C 1
ATOM 2920 O O . ALA A 1 370 ? 33.244 16.398 -46.762 1.00 74.56 370 ALA A O 1
ATOM 2921 N N . SER A 1 371 ? 33.795 15.741 -44.688 1.00 80.69 371 SER A N 1
ATOM 2922 C CA . SER A 1 371 ? 34.493 16.981 -44.342 1.00 80.69 371 SER A CA 1
ATOM 2923 C C . SER A 1 371 ? 35.757 17.200 -45.180 1.00 80.69 371 SER A C 1
ATOM 2925 O O . SER A 1 371 ? 36.002 18.323 -45.622 1.00 80.69 371 SER A O 1
ATOM 2927 N N . VAL A 1 372 ? 36.514 16.142 -45.493 1.00 79.75 372 VAL A N 1
ATOM 2928 C CA . VAL A 1 372 ? 37.678 16.219 -46.397 1.00 79.75 372 VAL A CA 1
ATOM 2929 C C . VAL A 1 372 ? 37.260 16.595 -47.819 1.00 79.75 372 VAL A C 1
ATOM 2931 O O . VAL A 1 372 ? 37.899 17.449 -48.437 1.00 79.75 372 VAL A O 1
ATOM 2934 N N . VAL A 1 373 ? 36.172 16.012 -48.333 1.00 74.88 373 VAL A N 1
ATOM 2935 C CA . VAL A 1 373 ? 35.654 16.365 -49.662 1.00 74.88 373 VAL A CA 1
ATOM 2936 C C . VAL A 1 373 ? 35.193 17.819 -49.689 1.00 74.88 373 VAL A C 1
ATOM 2938 O O . VAL A 1 373 ? 35.602 18.542 -50.590 1.00 74.88 373 VAL A O 1
ATOM 2941 N N . ILE A 1 374 ? 34.458 18.285 -48.675 1.00 77.44 374 ILE A N 1
ATOM 2942 C CA . ILE A 1 374 ? 34.022 19.688 -48.563 1.00 77.44 374 ILE A CA 1
ATOM 2943 C C . ILE A 1 374 ? 35.224 20.649 -48.492 1.00 77.44 374 ILE A C 1
ATOM 2945 O O . ILE A 1 374 ? 35.242 21.686 -49.156 1.00 77.44 374 ILE A O 1
ATOM 2949 N N . ALA A 1 375 ? 36.271 20.307 -47.739 1.00 80.88 375 ALA A N 1
ATOM 2950 C CA . ALA A 1 375 ? 37.487 21.117 -47.670 1.00 80.88 375 ALA A CA 1
ATOM 2951 C C . ALA A 1 375 ? 38.216 21.192 -49.026 1.00 80.88 375 ALA A C 1
ATOM 2953 O O . ALA A 1 375 ? 38.740 22.245 -49.397 1.00 80.88 375 ALA A O 1
ATOM 2954 N N . TYR A 1 376 ? 38.223 20.098 -49.790 1.00 76.75 376 TYR A N 1
ATOM 2955 C CA . TYR A 1 376 ? 38.795 20.059 -51.135 1.00 76.75 376 TYR A CA 1
ATOM 2956 C C . TYR A 1 376 ? 37.951 20.855 -52.144 1.00 76.75 376 TYR A C 1
ATOM 2958 O O . TYR A 1 376 ? 38.503 21.617 -52.938 1.00 76.75 376 TYR A O 1
ATOM 2966 N N . THR A 1 377 ? 36.616 20.765 -52.065 1.00 72.19 377 THR A N 1
ATOM 2967 C CA . THR A 1 377 ? 35.697 21.532 -52.923 1.00 72.19 377 THR A CA 1
ATOM 2968 C C . THR A 1 377 ? 35.809 23.038 -52.683 1.00 72.19 377 THR A C 1
ATOM 2970 O O . THR A 1 377 ? 35.774 23.820 -53.631 1.00 72.19 377 THR A O 1
ATOM 2973 N N . LEU A 1 378 ? 35.997 23.441 -51.420 1.00 77.94 378 LEU A N 1
ATOM 2974 C CA . LEU A 1 378 ? 36.208 24.836 -51.023 1.00 77.94 378 LEU A CA 1
ATOM 2975 C C . LEU A 1 378 ? 37.532 25.392 -51.563 1.00 77.94 378 LEU A C 1
ATOM 2977 O O . LEU A 1 378 ? 37.579 26.532 -52.016 1.00 77.94 378 LEU A O 1
ATOM 2981 N N . ARG A 1 379 ? 38.605 24.589 -51.560 1.00 78.88 379 ARG A N 1
ATOM 2982 C CA . ARG A 1 379 ? 39.924 25.008 -52.068 1.00 78.88 379 ARG A CA 1
ATOM 2983 C C . ARG A 1 379 ? 39.988 25.153 -53.588 1.00 78.88 379 ARG A C 1
ATOM 2985 O O . ARG A 1 379 ? 40.794 25.941 -54.070 1.00 78.88 379 ARG A O 1
ATOM 2992 N N . HIS A 1 380 ? 39.150 24.429 -54.326 1.00 71.69 380 HIS A N 1
ATOM 2993 C CA . HIS A 1 380 ? 39.099 24.474 -55.792 1.00 71.69 380 HIS A CA 1
ATOM 2994 C C . HIS A 1 380 ? 37.948 25.331 -56.352 1.00 71.69 380 HIS A C 1
ATOM 2996 O O . HIS A 1 380 ? 37.650 25.251 -57.539 1.00 71.69 380 HIS A O 1
ATOM 3002 N N . GLY A 1 381 ? 37.317 26.179 -55.529 1.00 69.56 381 GLY A N 1
ATOM 3003 C CA . GLY A 1 381 ? 36.379 27.200 -56.012 1.00 69.56 381 GLY A CA 1
ATOM 3004 C C . GLY A 1 381 ? 34.999 26.684 -56.434 1.00 69.56 381 GLY A C 1
ATOM 3005 O O . GLY A 1 381 ? 34.355 27.322 -57.259 1.00 69.56 381 GLY A O 1
ATOM 3006 N N . PHE A 1 382 ? 34.531 25.564 -55.867 1.00 66.88 382 PHE A N 1
ATOM 3007 C CA . PHE A 1 382 ? 33.199 24.980 -56.117 1.00 66.88 382 PHE A CA 1
ATOM 3008 C C . PHE A 1 382 ? 32.897 24.552 -57.563 1.00 66.88 382 PHE A C 1
ATOM 3010 O O . PHE A 1 382 ? 31.731 24.367 -57.915 1.00 66.88 382 PHE A O 1
ATOM 3017 N N . ASP A 1 383 ? 33.917 24.309 -58.384 1.00 65.69 383 ASP A N 1
ATOM 3018 C CA . ASP A 1 383 ? 33.737 23.864 -59.771 1.00 65.69 383 ASP A CA 1
ATOM 3019 C C . ASP A 1 383 ? 33.428 22.355 -59.858 1.00 65.69 383 ASP A C 1
ATOM 3021 O O . ASP A 1 383 ? 34.209 21.539 -60.348 1.00 65.69 383 ASP A O 1
ATOM 3025 N N . ILE A 1 384 ? 32.311 21.938 -59.251 1.00 67.75 384 ILE A N 1
ATOM 3026 C CA . ILE A 1 384 ? 31.891 20.536 -59.167 1.00 67.75 384 ILE A CA 1
ATOM 3027 C C . ILE A 1 384 ? 30.415 20.421 -59.531 1.00 67.75 384 ILE A C 1
ATOM 3029 O O . ILE A 1 384 ? 29.548 21.101 -58.985 1.00 67.75 384 ILE A O 1
ATOM 3033 N N . MET A 1 385 ? 30.106 19.478 -60.421 1.00 69.50 385 MET A N 1
ATOM 3034 C CA . MET A 1 385 ? 28.728 19.138 -60.767 1.00 69.50 385 MET A CA 1
ATOM 3035 C C . MET A 1 385 ? 28.012 18.530 -59.556 1.00 69.50 385 MET A C 1
ATOM 3037 O O . MET A 1 385 ? 28.288 17.394 -59.165 1.00 69.50 385 MET A O 1
ATOM 3041 N N . GLY A 1 386 ? 27.037 19.256 -58.999 1.00 62.62 386 GLY A N 1
ATOM 3042 C CA . GLY A 1 386 ? 26.303 18.854 -57.791 1.00 62.62 386 GLY A CA 1
ATOM 3043 C C . GLY A 1 386 ? 25.613 17.485 -57.873 1.00 62.62 386 GLY A C 1
ATOM 3044 O O . GLY A 1 386 ? 25.402 16.831 -56.856 1.00 62.62 386 GLY A O 1
ATOM 3045 N N . ARG A 1 387 ? 25.350 16.978 -59.086 1.00 68.69 387 ARG A N 1
ATOM 3046 C CA . ARG A 1 387 ? 24.844 15.612 -59.306 1.00 68.69 387 ARG A CA 1
ATOM 3047 C C . ARG A 1 387 ? 25.771 14.523 -58.751 1.00 68.69 387 ARG A C 1
ATOM 3049 O O . ARG A 1 387 ? 25.281 13.490 -58.306 1.00 68.69 387 ARG A O 1
ATOM 3056 N N . ASN A 1 388 ? 27.081 14.767 -58.707 1.00 66.88 388 ASN A N 1
ATOM 3057 C CA . ASN A 1 388 ? 28.059 13.810 -58.186 1.00 66.88 388 ASN A CA 1
ATOM 3058 C C . ASN A 1 388 ? 28.029 13.702 -56.651 1.00 66.88 388 ASN A C 1
ATOM 3060 O O . ASN A 1 388 ? 28.397 12.660 -56.110 1.00 66.88 388 ASN A O 1
ATOM 3064 N N . LEU A 1 389 ? 27.521 14.719 -55.941 1.00 66.38 389 LEU A N 1
ATOM 3065 C CA . LEU A 1 389 ? 27.350 14.676 -54.482 1.00 66.38 389 LEU A CA 1
ATOM 3066 C C . LEU A 1 389 ? 26.260 13.678 -54.060 1.00 66.38 389 LEU A C 1
ATOM 3068 O O . LEU A 1 389 ? 26.403 13.022 -53.032 1.00 66.38 389 LEU A O 1
ATOM 3072 N N . PHE A 1 390 ? 25.222 13.463 -54.877 1.00 63.25 390 PHE A N 1
ATOM 3073 C CA . PHE A 1 390 ? 24.180 12.462 -54.588 1.00 63.25 390 PHE A CA 1
ATOM 3074 C C . PHE A 1 390 ? 24.690 11.013 -54.653 1.00 63.25 390 PHE A C 1
ATOM 3076 O O . PHE A 1 390 ? 24.071 10.108 -54.097 1.00 63.25 390 PHE A O 1
ATOM 3083 N N . LEU A 1 391 ? 25.840 10.780 -55.292 1.00 63.72 391 LEU A N 1
ATOM 3084 C CA . LEU A 1 391 ? 26.490 9.469 -55.372 1.00 63.72 391 LEU A CA 1
ATOM 3085 C C . LEU A 1 391 ? 27.534 9.257 -54.264 1.00 63.72 391 LEU A C 1
ATOM 3087 O O . LEU A 1 391 ? 28.084 8.160 -54.150 1.00 63.72 391 LEU A O 1
ATOM 3091 N N . PHE A 1 392 ? 27.781 10.265 -53.419 1.00 69.88 392 PHE A N 1
ATOM 3092 C CA . PHE A 1 392 ? 28.813 10.245 -52.381 1.00 69.88 392 PHE A CA 1
ATOM 3093 C C . PHE A 1 392 ? 28.663 9.052 -51.428 1.00 69.88 392 PHE A C 1
ATOM 3095 O O . PHE A 1 392 ? 29.612 8.295 -51.228 1.00 69.88 392 PHE A O 1
ATOM 3102 N N . ASN A 1 393 ? 27.449 8.822 -50.918 1.00 63.72 393 ASN A N 1
ATOM 3103 C CA . ASN A 1 393 ? 27.164 7.724 -49.990 1.00 63.72 393 ASN A CA 1
ATOM 3104 C C . ASN A 1 393 ? 27.453 6.347 -50.633 1.00 63.72 393 ASN A C 1
ATOM 3106 O O . ASN A 1 393 ? 28.032 5.459 -50.009 1.00 63.72 393 ASN A O 1
ATOM 3110 N N . ARG A 1 394 ? 27.162 6.201 -51.933 1.00 66.44 394 ARG A N 1
ATOM 3111 C CA . ARG A 1 394 ? 27.385 4.958 -52.686 1.00 66.44 394 ARG A CA 1
ATOM 3112 C C . ARG A 1 394 ? 28.868 4.690 -52.960 1.00 66.44 394 ARG A C 1
ATOM 3114 O O . ARG A 1 394 ? 29.297 3.541 -52.879 1.00 66.44 394 ARG A O 1
ATOM 3121 N N . VAL A 1 395 ? 29.645 5.724 -53.282 1.00 68.31 395 VAL A N 1
ATOM 3122 C CA . VAL A 1 395 ? 31.067 5.591 -53.647 1.00 68.31 395 VAL A CA 1
ATOM 3123 C C . VAL A 1 395 ? 31.950 5.461 -52.406 1.00 68.31 395 VAL A C 1
ATOM 3125 O O . VAL A 1 395 ? 32.757 4.535 -52.324 1.00 68.31 395 VAL A O 1
ATOM 3128 N N . VAL A 1 396 ? 31.765 6.329 -51.408 1.00 66.44 396 VAL A N 1
ATOM 3129 C CA . VAL A 1 396 ? 32.584 6.322 -50.185 1.00 66.44 396 VAL A CA 1
ATOM 3130 C C . VAL A 1 396 ? 32.323 5.079 -49.352 1.00 66.44 396 VAL A C 1
ATOM 3132 O O . VAL A 1 396 ? 33.271 4.439 -48.893 1.00 66.44 396 VAL A O 1
ATOM 3135 N N . GLY A 1 397 ? 31.057 4.680 -49.223 1.00 62.59 397 GLY A N 1
ATOM 3136 C CA . GLY A 1 397 ? 30.705 3.482 -48.478 1.00 62.59 397 GLY A CA 1
ATOM 3137 C C . GLY A 1 397 ? 31.362 2.215 -49.043 1.00 62.59 397 GLY A C 1
ATOM 3138 O O . GLY A 1 397 ? 31.845 1.381 -48.282 1.00 62.59 397 GLY A O 1
ATOM 3139 N N . CYS A 1 398 ? 31.431 2.063 -50.371 1.00 59.25 398 CYS A N 1
ATOM 3140 C CA . CYS A 1 398 ? 31.979 0.850 -50.990 1.00 59.25 398 CYS A CA 1
ATOM 3141 C C . CYS A 1 398 ? 33.504 0.733 -50.875 1.00 59.25 398 CYS A C 1
ATOM 3143 O O . CYS A 1 398 ? 34.017 -0.386 -50.904 1.00 59.25 398 CYS A O 1
ATOM 3145 N N . ILE A 1 399 ? 34.212 1.861 -50.772 1.00 63.84 399 ILE A N 1
ATOM 3146 C CA . ILE A 1 399 ? 35.680 1.916 -50.801 1.00 63.84 399 ILE A CA 1
ATOM 3147 C C . ILE A 1 399 ? 36.266 1.915 -49.385 1.00 63.84 399 ILE A C 1
ATOM 3149 O O . ILE A 1 399 ? 37.216 1.184 -49.130 1.00 63.84 399 ILE A O 1
ATOM 3153 N N . TRP A 1 400 ? 35.698 2.702 -48.465 1.00 61.50 400 TRP A N 1
ATOM 3154 C CA . TRP A 1 400 ? 36.301 2.946 -47.146 1.00 61.50 400 TRP A CA 1
ATOM 3155 C C . TRP A 1 400 ? 35.760 2.050 -46.034 1.00 61.50 400 TRP A C 1
ATOM 3157 O O . TRP A 1 400 ? 36.480 1.732 -45.096 1.00 61.50 400 TRP A O 1
ATOM 3167 N N . ILE A 1 401 ? 34.495 1.642 -46.129 1.00 61.59 401 ILE A N 1
ATOM 3168 C CA . ILE A 1 401 ? 33.835 0.809 -45.112 1.00 61.59 401 ILE A CA 1
ATOM 3169 C C . ILE A 1 401 ? 33.845 -0.669 -45.526 1.00 61.59 401 ILE A C 1
ATOM 3171 O O . ILE A 1 401 ? 33.829 -1.556 -44.681 1.00 61.59 401 ILE A O 1
ATOM 3175 N N . GLY A 1 402 ? 33.927 -0.949 -46.829 1.00 61.59 402 GLY A N 1
ATOM 3176 C CA . GLY A 1 402 ? 33.922 -2.300 -47.380 1.00 61.59 402 GLY A CA 1
ATOM 3177 C C . GLY A 1 402 ? 32.509 -2.820 -47.664 1.00 61.59 402 GLY A C 1
ATOM 3178 O O . GLY A 1 402 ? 31.552 -2.587 -46.920 1.00 61.59 402 GLY A O 1
ATOM 3179 N N . ARG A 1 403 ? 32.378 -3.560 -48.773 1.00 56.19 403 ARG A N 1
ATOM 3180 C CA . ARG A 1 403 ? 31.099 -4.113 -49.261 1.00 56.19 403 ARG A CA 1
ATOM 3181 C C . ARG A 1 403 ? 30.326 -4.946 -48.218 1.00 56.19 403 ARG A C 1
ATOM 3183 O O . ARG A 1 403 ? 29.113 -4.767 -48.160 1.00 56.19 403 ARG A O 1
ATOM 3190 N N . PRO A 1 404 ? 30.959 -5.790 -47.374 1.00 54.16 404 PRO A N 1
ATOM 3191 C CA . PRO A 1 404 ? 30.235 -6.589 -46.380 1.00 54.16 404 PRO A CA 1
ATOM 3192 C C . PRO A 1 404 ? 29.613 -5.748 -45.259 1.00 54.16 404 PRO A C 1
ATOM 3194 O O . PRO A 1 404 ? 28.502 -6.033 -44.829 1.00 54.16 404 PRO A O 1
ATOM 3197 N N . LEU A 1 405 ? 30.292 -4.689 -44.806 1.00 58.75 405 LEU A N 1
ATOM 3198 C CA . LEU A 1 405 ? 29.825 -3.849 -43.696 1.00 58.75 405 LEU A CA 1
ATOM 3199 C C . LEU A 1 405 ? 28.721 -2.877 -44.129 1.00 58.75 405 LEU A C 1
ATOM 3201 O O . LEU A 1 405 ? 27.793 -2.614 -43.366 1.00 58.75 405 LEU A O 1
ATOM 3205 N N . LEU A 1 406 ? 28.753 -2.411 -45.381 1.00 61.44 406 LEU A N 1
ATOM 3206 C CA . LEU A 1 406 ? 27.601 -1.736 -45.983 1.00 61.44 406 LEU A CA 1
ATOM 3207 C C . LEU A 1 406 ? 26.406 -2.672 -46.150 1.00 61.44 406 LEU A C 1
ATOM 3209 O O . LEU A 1 406 ? 25.274 -2.248 -45.921 1.00 61.44 406 LEU A O 1
ATOM 3213 N N . PHE A 1 407 ? 26.653 -3.927 -46.538 1.00 60.91 407 PHE A N 1
ATOM 3214 C CA . PHE A 1 407 ? 25.603 -4.934 -46.615 1.00 60.91 407 PHE A CA 1
ATOM 3215 C C . PHE A 1 407 ? 25.010 -5.181 -45.233 1.00 60.91 407 PHE A C 1
ATOM 3217 O O . PHE A 1 407 ? 23.799 -5.210 -45.117 1.00 60.91 407 PHE A O 1
ATOM 3224 N N . LEU A 1 408 ? 25.831 -5.242 -44.180 1.00 60.06 408 LEU A N 1
ATOM 3225 C CA . LEU A 1 408 ? 25.363 -5.380 -42.804 1.00 60.06 408 LEU A CA 1
ATOM 3226 C C . LEU A 1 408 ? 24.533 -4.170 -42.353 1.00 60.06 408 LEU A C 1
ATOM 3228 O O . LEU A 1 408 ? 23.511 -4.366 -41.721 1.00 60.06 408 LEU A O 1
ATOM 3232 N N . ARG A 1 409 ? 24.907 -2.934 -42.718 1.00 65.12 409 ARG A N 1
ATOM 3233 C CA . ARG A 1 409 ? 24.113 -1.721 -42.427 1.00 65.12 409 ARG A CA 1
ATOM 3234 C C . ARG A 1 409 ? 22.789 -1.685 -43.194 1.00 65.12 409 ARG A C 1
ATOM 3236 O O . ARG A 1 409 ? 21.768 -1.292 -42.642 1.00 65.12 409 ARG A O 1
ATOM 3243 N N . GLY A 1 410 ? 22.810 -2.046 -44.475 1.00 63.38 410 GLY A N 1
ATOM 3244 C CA . GLY A 1 410 ? 21.602 -2.158 -45.289 1.00 63.38 410 GLY A CA 1
ATOM 3245 C C . GLY A 1 410 ? 20.708 -3.286 -44.786 1.00 63.38 410 GLY A C 1
ATOM 3246 O O . GLY A 1 410 ? 19.509 -3.103 -44.680 1.00 63.38 410 GLY A O 1
ATOM 3247 N N . PHE A 1 411 ? 21.299 -4.411 -44.396 1.00 60.16 411 PHE A N 1
ATOM 3248 C CA . PHE A 1 411 ? 20.618 -5.571 -43.843 1.00 60.16 411 PHE A CA 1
ATOM 3249 C C . PHE A 1 411 ? 20.085 -5.307 -42.439 1.00 60.16 411 PHE A C 1
ATOM 3251 O O . PHE A 1 411 ? 18.985 -5.737 -42.165 1.00 60.16 411 PHE A O 1
ATOM 3258 N N . THR A 1 412 ? 20.766 -4.554 -41.570 1.00 57.94 412 THR A N 1
ATOM 3259 C CA . THR A 1 412 ? 20.193 -4.138 -40.281 1.00 57.94 412 THR A CA 1
ATOM 3260 C C . THR A 1 412 ? 19.097 -3.103 -40.471 1.00 57.94 412 THR A C 1
ATOM 3262 O O . THR A 1 412 ? 18.077 -3.204 -39.810 1.00 57.94 412 THR A O 1
ATOM 3265 N N . ALA A 1 413 ? 19.239 -2.156 -41.403 1.00 54.91 413 ALA A N 1
ATOM 3266 C CA . ALA A 1 413 ? 18.159 -1.230 -41.742 1.00 54.91 413 ALA A CA 1
ATOM 3267 C C . ALA A 1 413 ? 16.950 -1.963 -42.347 1.00 54.91 413 ALA A C 1
ATOM 3269 O O . ALA A 1 413 ? 15.820 -1.651 -41.994 1.00 54.91 413 ALA A O 1
ATOM 3270 N N . ILE A 1 414 ? 17.185 -2.963 -43.204 1.00 62.47 414 ILE A N 1
ATOM 3271 C CA . ILE A 1 414 ? 16.147 -3.838 -43.755 1.00 62.47 414 ILE A CA 1
ATOM 3272 C C . ILE A 1 414 ? 15.559 -4.702 -42.65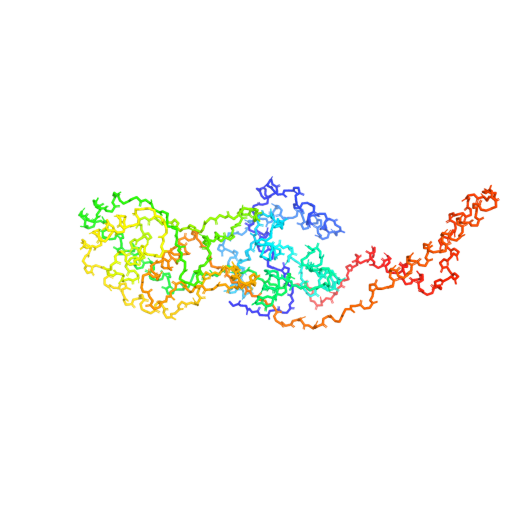1 1.00 62.47 414 ILE A C 1
ATOM 3274 O O . ILE A 1 414 ? 14.356 -4.713 -42.566 1.00 62.47 414 ILE A O 1
ATOM 3278 N N . LEU A 1 415 ? 16.337 -5.335 -41.773 1.00 52.12 415 LEU A N 1
ATOM 3279 C CA . LEU A 1 415 ? 15.845 -6.131 -40.641 1.00 52.12 415 LEU A CA 1
ATOM 3280 C C . LEU A 1 415 ? 15.082 -5.291 -39.614 1.00 52.12 415 LEU A C 1
ATOM 3282 O O . LEU A 1 415 ? 14.166 -5.804 -38.994 1.00 52.12 415 LEU A O 1
ATOM 3286 N N . VAL A 1 416 ? 15.432 -4.016 -39.434 1.00 53.44 416 VAL A N 1
ATOM 3287 C CA . VAL A 1 416 ? 14.687 -3.067 -38.592 1.00 53.44 416 VAL A CA 1
ATOM 3288 C C . VAL A 1 416 ? 13.414 -2.586 -39.299 1.00 53.44 416 VAL A C 1
ATOM 3290 O O . VAL A 1 416 ? 12.420 -2.326 -38.631 1.00 53.44 416 VAL A O 1
ATOM 3293 N N . LEU A 1 417 ? 13.406 -2.510 -40.636 1.00 48.41 417 LEU A N 1
ATOM 3294 C CA . LEU A 1 417 ? 12.190 -2.268 -41.426 1.00 48.41 417 LEU A CA 1
ATOM 3295 C C . LEU A 1 417 ? 11.360 -3.544 -41.699 1.00 48.41 417 LEU A C 1
ATOM 3297 O O . LEU A 1 417 ? 10.183 -3.432 -42.024 1.00 48.41 417 LEU A O 1
ATOM 3301 N N . SER A 1 418 ? 11.952 -4.737 -41.597 1.00 41.97 418 SER A N 1
ATOM 3302 C CA . SER A 1 418 ? 11.391 -6.046 -41.967 1.00 41.97 418 SER A CA 1
ATOM 3303 C C . SER A 1 418 ? 11.159 -6.951 -40.762 1.00 41.97 418 SER A C 1
ATOM 3305 O O . SER A 1 418 ? 10.699 -8.074 -40.938 1.00 41.97 418 SER A O 1
ATOM 3307 N N . SER A 1 419 ? 11.435 -6.488 -39.542 1.00 41.84 419 SER A N 1
ATOM 3308 C CA . SER A 1 419 ? 11.072 -7.173 -38.296 1.00 41.84 419 SER A CA 1
ATOM 3309 C C . SER A 1 419 ? 9.562 -7.190 -38.037 1.00 41.84 419 SER A C 1
ATOM 3311 O O . SER A 1 419 ? 9.120 -7.755 -37.041 1.00 41.84 419 SER A O 1
ATOM 3313 N N . ASN A 1 420 ? 8.757 -6.702 -38.981 1.00 39.38 420 ASN A N 1
ATOM 3314 C CA . ASN A 1 420 ? 7.406 -7.207 -39.176 1.00 39.38 420 ASN A CA 1
ATOM 3315 C C . ASN A 1 420 ? 7.451 -8.468 -40.055 1.00 39.38 420 ASN A C 1
ATOM 3317 O O . ASN A 1 420 ? 7.098 -8.419 -41.231 1.00 39.38 420 ASN A O 1
ATOM 3321 N N . GLN A 1 421 ? 7.860 -9.609 -39.494 1.00 36.06 421 GLN A N 1
ATOM 3322 C CA . GLN A 1 421 ? 7.483 -10.904 -40.061 1.00 36.06 421 GLN A CA 1
ATOM 3323 C C . GLN A 1 421 ? 6.912 -11.822 -38.983 1.00 36.06 421 GLN A C 1
ATOM 3325 O O . GLN A 1 421 ? 7.604 -12.313 -38.094 1.00 36.06 421 GLN A O 1
ATOM 3330 N N . VAL A 1 422 ? 5.599 -12.000 -39.108 1.00 40.00 422 VAL A N 1
ATOM 3331 C CA . VAL A 1 422 ? 4.789 -13.057 -38.516 1.00 40.00 422 VAL A CA 1
ATOM 3332 C C . VAL A 1 422 ? 5.182 -14.354 -39.212 1.00 40.00 422 VAL A C 1
ATOM 3334 O O . VAL A 1 422 ? 5.064 -14.438 -40.434 1.00 40.00 422 VAL A O 1
ATOM 3337 N N . ASP A 1 423 ? 5.639 -15.345 -38.452 1.00 27.98 423 ASP A N 1
ATOM 3338 C CA . ASP A 1 423 ? 5.847 -16.696 -38.969 1.00 27.98 423 ASP A CA 1
ATOM 3339 C C . ASP A 1 423 ? 4.836 -17.639 -38.303 1.00 27.98 423 ASP A C 1
ATOM 3341 O O . ASP A 1 423 ? 4.796 -17.785 -37.078 1.00 27.98 423 ASP A O 1
ATOM 3345 N N . LEU A 1 424 ? 3.960 -18.222 -39.124 1.00 34.41 424 LEU A N 1
ATOM 3346 C CA . LEU A 1 424 ? 2.903 -19.147 -38.718 1.00 34.41 424 LEU A CA 1
ATOM 3347 C C . LEU A 1 424 ? 3.503 -20.543 -38.525 1.00 34.41 424 LEU A C 1
ATOM 3349 O O . LEU A 1 424 ? 3.779 -21.260 -39.488 1.00 34.41 424 LEU A O 1
ATOM 3353 N N . VAL A 1 425 ? 3.668 -20.962 -37.270 1.00 30.61 425 VAL A N 1
ATOM 3354 C CA . VAL A 1 425 ? 4.012 -22.351 -36.949 1.00 30.61 425 VAL A CA 1
ATOM 3355 C C . VAL A 1 425 ? 2.732 -23.182 -36.958 1.00 30.61 425 VAL A C 1
ATOM 3357 O O . VAL A 1 425 ? 1.913 -23.104 -36.046 1.00 30.61 425 VAL A O 1
ATOM 3360 N N . HIS A 1 426 ? 2.559 -24.010 -37.988 1.00 40.69 426 HIS A N 1
ATOM 3361 C CA . HIS A 1 426 ? 1.474 -24.987 -38.040 1.00 40.69 426 HIS A CA 1
ATOM 3362 C C . HIS A 1 426 ? 1.675 -26.045 -36.939 1.00 40.69 426 HIS A C 1
ATOM 3364 O O . HIS A 1 426 ? 2.481 -26.966 -37.090 1.00 40.69 426 HIS A O 1
ATOM 3370 N N . GLN A 1 427 ? 0.931 -25.945 -35.833 1.00 29.48 427 GLN A N 1
ATOM 3371 C CA . GLN A 1 427 ? 0.738 -27.074 -34.925 1.00 29.48 427 GLN A CA 1
ATOM 3372 C C . GLN A 1 427 ? -0.513 -27.860 -35.316 1.00 29.48 427 GLN A C 1
ATOM 3374 O O . GLN A 1 427 ? -1.591 -27.336 -35.586 1.00 29.48 427 GLN A O 1
ATOM 3379 N N . LYS A 1 428 ? -0.291 -29.163 -35.443 1.00 39.09 428 LYS A N 1
ATOM 3380 C CA . LYS A 1 428 ? -1.126 -30.138 -36.126 1.00 39.09 428 LYS A CA 1
ATOM 3381 C C . LYS A 1 428 ? -2.172 -30.711 -35.175 1.00 39.09 428 LYS A C 1
ATOM 3383 O O . LYS A 1 428 ? -1.983 -31.838 -34.760 1.00 39.09 428 LYS A O 1
ATOM 3388 N N . TYR A 1 429 ? -3.241 -29.974 -34.877 1.00 33.53 429 TYR A N 1
ATOM 3389 C CA . TYR A 1 429 ? -4.561 -30.538 -34.547 1.00 33.53 429 TYR A CA 1
ATOM 3390 C C . TYR A 1 429 ? -5.630 -29.518 -34.950 1.00 33.53 429 TYR A C 1
ATOM 3392 O O . TYR A 1 429 ? -5.873 -28.540 -34.252 1.00 33.53 429 TYR A O 1
ATOM 3400 N N . GLY A 1 430 ? -6.183 -29.721 -36.148 1.00 31.12 430 GLY A N 1
ATOM 3401 C CA . GLY A 1 430 ? -7.296 -28.943 -36.675 1.00 31.12 430 GLY A CA 1
ATOM 3402 C C . GLY A 1 430 ? -8.618 -29.327 -36.017 1.00 31.12 430 GLY A C 1
ATOM 3403 O O . GLY A 1 430 ? -8.767 -30.433 -35.499 1.00 31.12 430 GLY A O 1
ATOM 3404 N N . TYR A 1 431 ? -9.561 -28.393 -36.081 1.00 31.09 431 TYR A N 1
ATOM 3405 C CA . TYR A 1 431 ? -10.950 -28.571 -35.687 1.00 31.09 431 TYR A CA 1
ATOM 3406 C C . TYR A 1 431 ? -11.618 -29.726 -36.448 1.00 31.09 431 TYR A C 1
ATOM 3408 O O . TYR A 1 431 ? -11.836 -29.650 -37.658 1.00 31.09 431 TYR A O 1
ATOM 3416 N N . SER A 1 432 ? -11.970 -30.762 -35.689 1.00 35.31 432 SER A N 1
ATOM 3417 C CA . SER A 1 432 ? -13.336 -31.281 -35.558 1.00 35.31 432 SER A CA 1
ATOM 3418 C C . SER A 1 432 ? -13.612 -31.493 -34.079 1.00 35.31 432 SER A C 1
ATOM 3420 O O . SER A 1 432 ? -12.733 -32.138 -33.457 1.00 35.31 432 SER A O 1
#

Secondary structure (DSSP, 8-state):
-----SS-THHHHHHHHHHS-HHHHHHHHHHHHIIIIIHHHTTSHHHHHHHHHTTTSTT-S-HHHHHHHHHHTT-----PBP--SS-----TTTHHHHTT-S-TTS-TTSTTSTTTTT--HHHHTT-S-TTS---HHHHHHHHHT--TTTEEEEEPPPPHHHHHHHHHHHHHHHHHHHH-HHHHHHHHTPPPEEE-B--GGGTTSSSPBPPP-TT--S-S--B--EEE-HHHHHHHHHHHT-S-HHHHHTTB--TTHHHHHHHHHHHHHHHGGGGHHHHHHHHHHHHHS---EEEEEEE-TTS-EEEEEEESS-S-HHHHHHHHHHHHHHHHTSS--EEEEE-TT--------TTHHHHHHHHHHHHHHHHHHHHHHHHTTT-S-GGGGGGHHHHHIIIII-HHHHHHHHHHHHHHHH---------S----

Radius of gyration: 30.43 Å; chains: 1; bounding box: 69×58×89 Å

Organism: NCBI:txid120398

Sequence (432 aa):
MSAKVPHERSNYLETLLRNVDWTAFLAANGAMWQAAVAIALLLTVDGSQWLADRPHASQELSVDDEVAFLTTLQLTRYELQYRNEIAAAITDHDAALCAVDNRQLVVRSAANNFDAIGLPMATLFNLQDTNGEFVDQVGLFYHNIGPFGAVDILCTALPPPLRLLYNTFSTLFAQQLGLTTPFWSYFANIPSFVFLPVPPTFIGMSYPESHFSFDDSCATPRPFTLAAFKKAMVFALVASQVTQVDSVCVFQDALECVSVLMQIQQSLATLGNAMQPILSLLKQTSTDIPLVQFTQYAQDNSSYWLLHRQPLLTTDPNWSFYGWLAIFGWIEGTREVIRLDADERRVKRQQPNQHQNYVVYVSAVLVAVASVVIAYTLRHGFDIMGRNLFLFNRVVGCIWIGRPLLFLRGFTAILVLSSNQVDLVHQKYGYS

Foldseek 3Di:
DPPCDPDDPPVLVVLVLQADQVVVVCVVCVVVCCVPPLVVLVVDPNSPVVVVCSNVNHPPDDPVRSVVVCVVVVNDDDWDFDAADDACDDDPFCNQVSLLHDDPPDDPPDCPPCVNVPNFSCVVNVCADPVRHHDFPNNVCCPVFHGRPQKTKTFDDDDPLLLVLVVVLVVLVVVCCVVFPVLVVLLVPQDWDKWQFAFPLNPPDPADFDDDDSPDNVPDTDHHIQTFDSSLLLQLCLLLVDPDQVLLCVRTDDPCSSVNNVSSVVSVVSCPCSCVVSNVSSVVCVVPDDFAWDWGWDADPVRHIDITIHTCDDPRSSSVSSSSSQSVCCNVVVDTGMDMHGDPPDPPPPDNDPVVVLVVVLVVQLVVVVVVVVVVCVVVVVPDDCVVVVCSCVVCCCPPVHPVSVVVVVVVVVCVVVVPDDDDDDDPDDDD

pLDDT: mean 70.73, std 18.09, range [20.45, 94.56]